Protein AF-A0ABD6R1C3-F1 (afdb_monomer_lite)

Organism: Bacillus thuringiensis (NCBI:txid1428)

Radius of gyration: 25.32 Å; chains: 1; bounding box: 66×45×70 Å

Secondary structure (DSSP, 8-state):
-----------S-TTSTT--HHHHH----SSHHHHHHHHHHHHHHHHHHHHHHHHT--HHHHTSTTHHHHHHHHHH-SSTT--HHHHHHHHHHHHHHT-PPPHHHHHHHHHHHHHHHHHHHHHHHHHHHHHH-TT-HHHHHHHHHHHHHHHHHHHHHTTTTS-TT-TTTTHHHHHHHHHHHHHHHHHHHHHGGGGT--HHHHHHHHHHHHHHHHHHHHHHHHHHHHHHHHHHHHGGG--TT-TTT-GGGTTT--S-THHHHHHHHHHHHHHHHHHHIIIIIHHHTTGGGG-TTT---TT-----------PPP-S-----SSS----STHHHHHHHSPPS---EEEEEEEEEEEEEEETTTTEEEEEEEEEEEEEEETT-S-EEEEEE---S-GGGEEEEEEE---

Foldseek 3Di:
DDDDDPDPDDDWDPPPPPPDVVVVQPPDDDFPQVVLSVLLVLLLVLLLQLLVQQLQQFLVQLVAQCSSVVSSVCSCPVDQLDRVSQLSLLSNLCSLLVHHDDPVLSVLLSVLVNLLNVLSVQLVVLRVVCVVPLPDLVSLVSNVVSLVVNLVSLVVNLCSLCDPPSVRSSLLVNQVSLLSNLLSLLSCLPCVVSSVDDPVVSVVSLVVSVVSLVVNLVSNVVSLVVSLVSLLVCLVVDDLPPCSNVVVCVPVCPDCVLFVSLLVSLLSNQVSVQSSCSSHVSSSVCSVQSNCVVNVRSGGDNDDDLDDGDHRDDDTDDDPPPDDCPVHSVVVCVQVPDDDDARKDFFKKKWKWFWDADPVPRDTDTHGQWIWTWIDHPPDPDTDIDTGDGPDDPVGMDIDMDGTDD

Structure (mmCIF, N/CA/C/O backbone):
data_AF-A0ABD6R1C3-F1
#
_entry.id   AF-A0ABD6R1C3-F1
#
loop_
_atom_site.group_PDB
_atom_site.id
_atom_site.type_symbol
_atom_site.label_atom_id
_atom_site.label_alt_id
_atom_site.label_comp_id
_atom_site.label_asym_id
_atom_site.label_entity_id
_atom_site.label_seq_id
_atom_site.pdbx_PDB_ins_code
_atom_site.Cartn_x
_atom_site.Cartn_y
_atom_site.Cartn_z
_atom_site.occupancy
_atom_site.B_iso_or_equiv
_atom_site.auth_seq_id
_atom_site.auth_comp_id
_atom_site.auth_asym_id
_atom_site.auth_atom_id
_atom_site.pdbx_PDB_model_num
ATOM 1 N N . MET A 1 1 ? 27.205 -13.538 33.157 1.00 32.72 1 MET A N 1
ATOM 2 C CA . MET A 1 1 ? 25.877 -13.672 32.521 1.00 32.72 1 MET A CA 1
ATOM 3 C C . MET A 1 1 ? 25.768 -12.561 31.492 1.00 32.72 1 MET A C 1
ATOM 5 O O . MET A 1 1 ? 25.495 -11.427 31.860 1.00 32.72 1 MET A O 1
ATOM 9 N N . ASN A 1 2 ? 26.145 -12.871 30.248 1.00 24.20 2 ASN A N 1
ATOM 10 C CA . ASN A 1 2 ? 26.187 -11.921 29.137 1.00 24.20 2 ASN A CA 1
ATOM 11 C C . ASN A 1 2 ? 24.768 -11.618 28.654 1.00 24.20 2 ASN A C 1
ATOM 13 O O . ASN A 1 2 ? 24.019 -12.538 28.335 1.00 24.20 2 ASN A O 1
ATOM 17 N N . LYS A 1 3 ? 24.429 -10.329 28.598 1.00 26.33 3 LYS A N 1
ATOM 18 C CA . LYS A 1 3 ? 23.309 -9.807 27.817 1.00 26.33 3 LYS A CA 1
ATOM 19 C C . LYS A 1 3 ? 23.780 -9.709 26.366 1.00 26.33 3 LYS A C 1
ATOM 21 O O . LYS A 1 3 ? 24.640 -8.885 26.074 1.00 26.33 3 LYS A O 1
ATOM 26 N N . ASN A 1 4 ? 23.247 -10.553 25.489 1.00 27.86 4 ASN A N 1
ATOM 27 C CA . ASN A 1 4 ? 23.369 -10.354 24.049 1.00 27.86 4 ASN A CA 1
ATOM 28 C C . ASN A 1 4 ? 22.304 -9.335 23.628 1.00 27.86 4 ASN A C 1
ATOM 30 O O . ASN A 1 4 ? 21.120 -9.660 23.581 1.00 27.86 4 ASN A O 1
ATOM 34 N N . ASN A 1 5 ? 22.741 -8.105 23.366 1.00 25.73 5 ASN A N 1
ATOM 35 C CA . ASN A 1 5 ? 21.997 -7.142 22.565 1.00 25.73 5 ASN A CA 1
ATOM 36 C C . ASN A 1 5 ? 22.198 -7.538 21.096 1.00 25.73 5 ASN A C 1
ATOM 38 O O . ASN A 1 5 ? 23.261 -7.279 20.541 1.00 25.73 5 ASN A O 1
ATOM 42 N N . ASN A 1 6 ? 21.209 -8.186 20.483 1.00 26.70 6 ASN A N 1
ATOM 43 C CA . ASN A 1 6 ? 21.152 -8.296 19.028 1.00 26.70 6 ASN A CA 1
ATOM 44 C C . ASN A 1 6 ? 20.451 -7.037 18.503 1.00 26.70 6 ASN A C 1
ATOM 46 O O . ASN A 1 6 ? 19.228 -7.012 18.375 1.00 26.70 6 ASN A O 1
ATOM 50 N N . GLU A 1 7 ? 21.221 -5.975 18.270 1.00 27.17 7 GLU A N 1
ATOM 51 C CA . GLU A 1 7 ? 20.782 -4.857 17.435 1.00 27.17 7 GLU A CA 1
ATOM 52 C C . GLU A 1 7 ? 20.814 -5.318 15.975 1.00 27.17 7 GLU A C 1
ATOM 54 O O . GLU A 1 7 ? 21.856 -5.702 15.448 1.00 27.17 7 GLU A O 1
ATOM 59 N N . ILE A 1 8 ? 19.649 -5.318 15.330 1.00 28.09 8 ILE A N 1
ATOM 60 C CA . ILE A 1 8 ? 19.493 -5.588 13.900 1.00 28.09 8 ILE A CA 1
ATOM 61 C C . ILE A 1 8 ? 19.836 -4.290 13.157 1.00 28.09 8 ILE A C 1
ATOM 63 O O . ILE A 1 8 ? 18.958 -3.585 12.669 1.00 28.09 8 ILE A O 1
ATOM 67 N N . THR A 1 9 ? 21.110 -3.909 13.155 1.00 32.69 9 THR A N 1
ATOM 68 C CA . THR A 1 9 ? 21.607 -2.746 12.409 1.00 32.69 9 THR A CA 1
ATOM 69 C C . THR A 1 9 ? 23.002 -3.031 11.876 1.00 32.69 9 THR A C 1
ATOM 71 O O . THR A 1 9 ? 23.977 -2.434 12.321 1.00 32.69 9 THR A O 1
ATOM 74 N N . GLU A 1 10 ? 23.110 -3.924 10.900 1.00 32.22 10 GLU A N 1
ATOM 75 C CA . GLU A 1 10 ? 24.235 -3.875 9.969 1.00 32.22 10 GLU A CA 1
ATOM 76 C C . GLU A 1 10 ? 23.673 -3.791 8.553 1.00 32.22 10 GLU A C 1
ATOM 78 O O . GLU A 1 10 ? 22.952 -4.668 8.083 1.00 32.22 10 GLU A O 1
ATOM 83 N N . VAL A 1 11 ? 23.936 -2.653 7.911 1.00 29.55 11 VAL A N 1
ATOM 84 C CA . VAL A 1 11 ? 23.626 -2.421 6.502 1.00 29.55 11 VAL A CA 1
ATOM 85 C C . VAL A 1 11 ? 24.510 -3.375 5.689 1.00 29.55 11 VAL A C 1
ATOM 87 O O . VAL A 1 11 ? 25.733 -3.348 5.867 1.00 29.55 11 VAL A O 1
ATOM 90 N N . PRO A 1 12 ? 23.945 -4.223 4.812 1.00 32.19 12 PRO A N 1
ATOM 91 C CA . PRO A 1 12 ? 24.743 -5.115 3.987 1.00 32.19 12 PRO A CA 1
ATOM 92 C C . PRO A 1 12 ? 25.555 -4.264 2.999 1.00 32.19 12 PRO A C 1
ATOM 94 O O . PRO A 1 12 ? 24.988 -3.660 2.093 1.00 32.19 12 PRO A O 1
ATOM 97 N N . CYS A 1 13 ? 26.880 -4.231 3.198 1.00 36.31 13 CYS A N 1
ATOM 98 C CA . CYS A 1 13 ? 27.917 -3.454 2.488 1.00 36.31 13 CYS A CA 1
ATOM 99 C C . CYS A 1 13 ? 28.360 -2.146 3.183 1.00 36.31 13 CYS A C 1
ATOM 101 O O . CYS A 1 13 ? 27.904 -1.055 2.857 1.00 36.31 13 CYS A O 1
ATOM 103 N N . SER A 1 14 ? 29.365 -2.238 4.061 1.00 35.78 14 SER A N 1
ATOM 104 C CA . SER A 1 14 ? 30.064 -1.080 4.653 1.00 35.78 14 SER A CA 1
ATOM 105 C C . SER A 1 14 ? 30.971 -0.317 3.669 1.00 35.78 14 SER A C 1
ATOM 107 O O . SER A 1 14 ? 31.404 0.794 3.967 1.00 35.78 14 SER A O 1
ATOM 109 N N . GLU A 1 15 ? 31.255 -0.891 2.494 1.00 38.91 15 GLU A N 1
ATOM 110 C CA . GLU A 1 15 ? 32.056 -0.272 1.421 1.00 38.91 15 GLU A CA 1
ATOM 111 C C . GLU A 1 15 ? 31.200 0.486 0.390 1.00 38.91 15 GLU A C 1
ATOM 113 O O . GLU A 1 15 ? 31.719 1.250 -0.425 1.00 38.91 15 GLU A O 1
ATOM 118 N N . CYS A 1 16 ? 29.881 0.309 0.445 1.00 42.47 16 CYS A N 1
ATOM 119 C CA . CYS A 1 16 ? 28.905 1.007 -0.373 1.00 42.47 16 CYS A CA 1
ATOM 120 C C . CYS A 1 16 ? 28.438 2.228 0.426 1.00 42.47 16 CYS A C 1
ATOM 122 O O . CYS A 1 16 ? 27.385 2.177 1.053 1.00 42.47 16 CYS A O 1
ATOM 124 N N . GLY A 1 17 ? 29.256 3.287 0.494 1.00 36.41 17 GLY A N 1
ATOM 125 C CA . GLY A 1 17 ? 28.867 4.517 1.198 1.00 36.41 17 GLY A CA 1
ATOM 126 C C . GLY A 1 17 ? 27.452 4.931 0.793 1.00 36.41 17 GLY A C 1
ATOM 127 O O . GLY A 1 17 ? 27.202 4.946 -0.405 1.00 36.41 17 GLY A O 1
ATOM 128 N N . ASP A 1 18 ? 26.572 5.160 1.780 1.00 37.84 18 ASP A N 1
ATOM 129 C CA . ASP A 1 18 ? 25.128 5.442 1.680 1.00 37.84 18 ASP A CA 1
ATOM 130 C C . ASP A 1 18 ? 24.612 5.597 0.241 1.00 37.84 18 ASP A C 1
ATOM 132 O O . ASP A 1 18 ? 24.351 6.709 -0.217 1.00 37.84 18 ASP A O 1
ATOM 136 N N . ILE A 1 19 ? 24.481 4.488 -0.501 1.00 37.03 19 ILE A N 1
ATOM 137 C CA . ILE A 1 19 ? 23.780 4.535 -1.781 1.00 37.03 19 ILE A CA 1
ATOM 138 C C . ILE A 1 19 ? 22.310 4.607 -1.412 1.00 37.03 19 ILE A C 1
ATOM 140 O O . ILE A 1 19 ? 21.652 3.594 -1.166 1.00 37.03 19 ILE A O 1
ATOM 144 N N . ASP A 1 20 ? 21.812 5.830 -1.312 1.00 45.34 20 ASP A N 1
ATOM 145 C CA . ASP A 1 20 ? 20.400 6.075 -1.159 1.00 45.34 20 ASP A CA 1
ATOM 146 C C . ASP A 1 20 ? 19.693 5.457 -2.368 1.00 45.34 20 ASP A C 1
ATOM 148 O O . ASP A 1 20 ? 20.083 5.685 -3.514 1.00 45.34 20 ASP A O 1
ATOM 152 N N . TYR A 1 21 ? 18.638 4.670 -2.154 1.00 45.31 21 TYR A N 1
ATOM 153 C CA . TYR A 1 21 ? 17.844 4.147 -3.269 1.00 45.31 21 TYR A CA 1
ATOM 154 C C . TYR A 1 21 ? 17.362 5.292 -4.184 1.00 45.31 21 TYR A C 1
ATOM 156 O O . TYR A 1 21 ? 17.195 5.095 -5.387 1.00 45.31 21 TYR A O 1
ATOM 164 N N . ARG A 1 22 ? 17.224 6.511 -3.638 1.00 44.38 22 ARG A N 1
ATOM 165 C CA . ARG A 1 22 ? 16.941 7.748 -4.375 1.00 44.38 22 ARG A CA 1
ATOM 166 C C . ARG A 1 22 ? 18.030 8.113 -5.392 1.00 44.38 22 ARG A C 1
ATOM 168 O O . ARG A 1 22 ? 17.683 8.625 -6.452 1.00 44.38 22 ARG A O 1
ATOM 175 N N . ASP A 1 23 ? 19.300 7.806 -5.126 1.00 40.00 23 ASP A N 1
ATOM 176 C CA . ASP A 1 23 ? 20.431 8.092 -6.023 1.00 40.00 23 ASP A CA 1
ATOM 177 C C . ASP A 1 23 ? 20.472 7.137 -7.224 1.00 40.00 23 ASP A C 1
ATOM 179 O O . ASP A 1 23 ? 20.815 7.539 -8.336 1.00 40.00 23 ASP A O 1
ATOM 183 N N . ILE A 1 24 ? 20.052 5.882 -7.032 1.00 42.31 24 ILE A N 1
ATOM 184 C CA . ILE A 1 24 ? 19.886 4.907 -8.124 1.00 42.31 24 ILE A CA 1
ATOM 185 C C . ILE A 1 24 ? 18.645 5.242 -8.968 1.00 42.31 24 ILE A C 1
ATOM 187 O O . ILE A 1 24 ? 18.664 5.080 -10.188 1.00 42.31 24 ILE A O 1
ATOM 191 N N . MET A 1 25 ? 17.574 5.733 -8.335 1.00 42.50 25 MET A N 1
ATOM 192 C CA . MET A 1 25 ? 16.314 6.073 -9.008 1.00 42.50 25 MET A CA 1
ATOM 193 C C . MET A 1 25 ? 16.379 7.408 -9.781 1.00 42.50 25 MET A C 1
ATOM 195 O O . MET A 1 25 ? 15.661 7.567 -10.768 1.00 42.50 25 MET A O 1
ATOM 199 N N . ASN A 1 26 ? 17.268 8.339 -9.398 1.00 51.59 26 ASN A N 1
ATOM 200 C CA . ASN A 1 26 ? 17.421 9.667 -10.014 1.00 51.59 26 ASN A CA 1
ATOM 201 C C . ASN A 1 26 ? 18.780 9.873 -10.710 1.00 51.59 26 ASN A C 1
ATOM 203 O O . ASN A 1 26 ? 19.509 10.823 -10.428 1.00 51.59 26 ASN A O 1
ATOM 207 N N . MET A 1 27 ? 19.107 9.066 -11.723 1.00 44.78 27 MET A N 1
ATOM 208 C CA . MET A 1 27 ? 20.286 9.337 -12.573 1.00 44.78 27 MET A CA 1
ATOM 209 C C . MET A 1 27 ? 20.092 10.489 -13.589 1.00 44.78 27 MET A C 1
ATOM 211 O O . MET A 1 27 ? 20.890 10.661 -14.512 1.00 44.78 27 MET A O 1
ATOM 215 N N . SER A 1 28 ? 19.035 11.292 -13.453 1.00 48.53 28 SER A N 1
ATOM 216 C CA . SER A 1 28 ? 18.762 12.464 -14.285 1.00 48.53 28 SER A CA 1
ATOM 217 C C . SER A 1 28 ? 18.642 13.703 -13.403 1.00 48.53 28 SER A C 1
ATOM 219 O O . SER A 1 28 ? 17.779 13.768 -12.538 1.00 48.53 28 SER A O 1
ATOM 221 N N . THR A 1 29 ? 19.516 14.690 -13.605 1.00 45.47 29 THR A N 1
ATOM 222 C CA . THR A 1 29 ? 19.662 15.803 -12.656 1.00 45.47 29 THR A CA 1
ATOM 223 C C . THR A 1 29 ? 18.971 17.108 -13.058 1.00 45.47 29 THR A C 1
ATOM 225 O O . THR A 1 29 ? 19.042 18.050 -12.275 1.00 45.47 29 THR A O 1
ATOM 228 N N . GLN A 1 30 ? 18.291 17.216 -14.215 1.00 48.38 30 GLN A N 1
ATOM 229 C CA . GLN A 1 30 ? 17.587 18.452 -14.630 1.00 48.38 30 GLN A CA 1
ATOM 230 C C . GLN A 1 30 ? 16.403 18.195 -15.593 1.00 48.38 30 GLN A C 1
ATOM 232 O O . GLN A 1 30 ? 16.558 17.445 -16.555 1.00 48.38 30 GLN A O 1
ATOM 237 N N . GLY A 1 31 ? 15.256 18.868 -15.383 1.00 55.56 31 GLY A N 1
ATOM 238 C CA . GLY A 1 31 ? 14.136 18.949 -16.345 1.00 55.56 31 GLY A CA 1
ATOM 239 C C . GLY A 1 31 ? 12.736 18.632 -15.785 1.00 55.56 31 GLY A C 1
ATOM 240 O O . GLY A 1 31 ? 12.582 18.264 -14.625 1.00 55.56 31 GLY A O 1
ATOM 241 N N . GLU A 1 32 ? 11.708 18.755 -16.633 1.00 57.31 32 GLU A N 1
ATOM 242 C CA . GLU A 1 32 ? 10.290 18.461 -16.324 1.00 57.31 32 GLU A CA 1
ATOM 243 C C . GLU A 1 32 ? 10.057 16.993 -15.914 1.00 57.31 32 GLU A C 1
ATOM 245 O O . GLU A 1 32 ? 9.249 16.706 -15.034 1.00 57.31 32 GLU A O 1
ATOM 250 N N . TYR A 1 33 ? 10.834 16.060 -16.466 1.00 61.12 33 TYR A N 1
ATOM 251 C CA . TYR A 1 33 ? 10.800 14.648 -16.077 1.00 61.12 33 TYR A CA 1
ATOM 252 C C . TYR A 1 33 ? 11.277 14.392 -14.652 1.00 61.12 33 TYR A C 1
ATOM 254 O O . TYR A 1 33 ? 10.692 13.569 -13.957 1.00 61.12 33 TYR A O 1
ATOM 262 N N . VAL A 1 34 ? 12.293 15.124 -14.186 1.00 62.97 34 VAL A N 1
ATOM 263 C CA . VAL A 1 34 ? 12.751 15.028 -12.792 1.00 62.97 34 VAL A CA 1
ATOM 264 C C . VAL A 1 34 ? 11.640 15.495 -11.853 1.00 62.97 34 VAL A C 1
ATOM 266 O O . VAL A 1 34 ? 11.427 14.887 -10.810 1.00 62.97 34 VAL A O 1
ATOM 269 N N . ALA A 1 35 ? 10.869 16.517 -12.247 1.00 60.25 35 ALA A N 1
ATOM 270 C CA . ALA A 1 35 ? 9.697 16.945 -11.488 1.00 60.25 35 ALA A CA 1
ATOM 271 C C . ALA A 1 35 ? 8.601 15.859 -11.466 1.00 60.25 35 ALA A C 1
ATOM 273 O O . ALA A 1 35 ? 8.073 15.556 -10.401 1.00 60.25 35 ALA A O 1
ATOM 274 N N . GLN A 1 36 ? 8.306 15.205 -12.593 1.00 69.25 36 GLN A N 1
ATOM 275 C CA . GLN A 1 36 ? 7.358 14.079 -12.631 1.00 69.25 36 GLN A CA 1
ATOM 276 C C . GLN A 1 36 ? 7.827 12.886 -11.781 1.00 69.25 36 GLN A C 1
ATOM 278 O O . GLN A 1 36 ? 7.073 12.385 -10.948 1.00 69.25 36 GLN A O 1
ATOM 283 N N . GLN A 1 37 ? 9.089 12.469 -11.922 1.00 74.25 37 GLN A N 1
ATOM 284 C CA . GLN A 1 37 ? 9.677 11.419 -11.089 1.00 74.25 37 GLN A CA 1
ATOM 285 C C . GLN A 1 37 ? 9.672 11.800 -9.608 1.00 74.25 37 GLN A C 1
ATOM 287 O O . GLN A 1 37 ? 9.451 10.935 -8.766 1.00 74.25 37 GLN A O 1
ATOM 292 N N . SER A 1 38 ? 9.853 13.082 -9.276 1.00 80.69 38 SER A N 1
ATOM 293 C CA . SER A 1 38 ? 9.780 13.536 -7.887 1.00 80.69 38 SER A CA 1
ATOM 294 C C . SER A 1 38 ? 8.391 13.326 -7.281 1.00 80.69 38 SER A C 1
ATOM 296 O O . SER A 1 38 ? 8.314 12.883 -6.143 1.00 80.69 38 SER A O 1
ATOM 298 N N . VAL A 1 39 ? 7.307 13.532 -8.043 1.00 87.25 39 VAL A N 1
ATOM 299 C CA . VAL A 1 39 ? 5.931 13.281 -7.574 1.00 87.25 39 VAL A CA 1
ATOM 300 C C . VAL A 1 39 ? 5.701 11.792 -7.312 1.00 87.25 39 VAL A C 1
ATOM 302 O O . VAL A 1 39 ? 5.203 11.432 -6.246 1.00 87.25 39 VAL A O 1
ATOM 305 N N . VAL A 1 40 ? 6.115 10.923 -8.244 1.00 88.81 40 VAL A N 1
ATOM 306 C CA . VAL A 1 40 ? 6.025 9.461 -8.070 1.00 88.81 40 VAL A CA 1
ATOM 307 C C . VAL A 1 40 ? 6.837 9.016 -6.853 1.00 88.81 40 VAL A C 1
ATOM 309 O O . VAL A 1 40 ? 6.334 8.284 -6.005 1.00 88.81 40 VAL A O 1
ATOM 312 N N . LEU A 1 41 ? 8.063 9.521 -6.704 1.00 85.69 41 LEU A N 1
ATOM 313 C CA . LEU A 1 41 ? 8.928 9.209 -5.569 1.00 85.69 41 LEU A CA 1
ATOM 314 C C . LEU A 1 41 ? 8.348 9.710 -4.239 1.00 85.69 41 LEU A C 1
ATOM 316 O O . LEU A 1 41 ? 8.465 9.019 -3.228 1.00 85.69 41 LEU A O 1
ATOM 320 N N . THR A 1 42 ? 7.717 10.887 -4.216 1.00 88.12 42 THR A N 1
ATOM 321 C CA . THR A 1 42 ? 7.026 11.400 -3.027 1.00 88.12 42 THR A CA 1
ATOM 322 C C . THR A 1 42 ? 5.892 10.468 -2.613 1.00 88.12 42 THR A C 1
ATOM 324 O O . THR A 1 42 ? 5.862 10.070 -1.450 1.00 88.12 42 THR A O 1
ATOM 327 N N . ALA A 1 43 ? 5.028 10.071 -3.553 1.00 92.62 43 ALA A N 1
ATOM 328 C CA . ALA A 1 43 ? 3.942 9.122 -3.311 1.00 92.62 43 ALA A CA 1
ATOM 329 C C . ALA A 1 43 ? 4.470 7.773 -2.792 1.00 92.62 43 ALA A C 1
ATOM 331 O O . ALA A 1 43 ? 4.057 7.310 -1.730 1.00 92.62 43 ALA A O 1
ATOM 332 N N . MET A 1 44 ? 5.465 7.197 -3.474 1.00 91.56 44 MET A N 1
ATOM 333 C CA . MET A 1 44 ? 6.098 5.942 -3.062 1.00 91.56 44 MET A CA 1
ATOM 334 C C . MET A 1 44 ? 6.714 6.027 -1.668 1.00 91.56 44 MET A C 1
ATOM 336 O O . MET A 1 44 ? 6.540 5.113 -0.868 1.00 91.56 44 MET A O 1
ATOM 340 N N . ASN A 1 45 ? 7.434 7.108 -1.358 1.00 88.69 45 ASN A N 1
ATOM 341 C CA . ASN A 1 45 ? 8.038 7.279 -0.043 1.00 88.69 45 ASN A CA 1
ATOM 342 C C . ASN A 1 45 ? 6.962 7.408 1.040 1.00 88.69 45 ASN A C 1
ATOM 344 O O . ASN A 1 45 ? 7.123 6.818 2.102 1.00 88.69 45 ASN A O 1
ATOM 348 N N . THR A 1 46 ? 5.865 8.126 0.784 1.00 91.62 46 THR A N 1
ATOM 349 C CA . THR A 1 46 ? 4.744 8.212 1.730 1.00 91.62 46 THR A CA 1
ATOM 350 C C . THR A 1 46 ? 4.145 6.827 1.998 1.00 91.62 46 THR A C 1
ATOM 352 O O . THR A 1 46 ? 4.111 6.420 3.160 1.00 91.62 46 THR A O 1
ATOM 355 N N . SER A 1 47 ? 3.788 6.053 0.965 1.00 93.00 47 SER A N 1
ATOM 356 C CA . SER A 1 47 ? 3.259 4.690 1.150 1.00 93.00 47 SER A CA 1
ATOM 357 C C . SER A 1 47 ? 4.271 3.750 1.810 1.00 93.00 47 SER A C 1
ATOM 359 O O . SER A 1 47 ? 3.912 2.969 2.688 1.00 93.00 47 SER A O 1
ATOM 361 N N . PHE A 1 48 ? 5.561 3.860 1.481 1.00 90.19 48 PHE A N 1
ATOM 362 C CA . PHE A 1 48 ? 6.605 3.074 2.139 1.00 90.19 48 PHE A CA 1
ATOM 363 C C . PHE A 1 48 ? 6.710 3.387 3.637 1.00 90.19 48 PHE A C 1
ATOM 365 O O . PHE A 1 48 ? 6.881 2.466 4.434 1.00 90.19 48 PHE A O 1
ATOM 372 N N . GLN A 1 49 ? 6.586 4.658 4.048 1.00 91.75 49 GLN A N 1
ATOM 373 C CA . GLN A 1 49 ? 6.556 5.007 5.473 1.00 91.75 49 GLN A CA 1
ATOM 374 C C . GLN A 1 49 ? 5.318 4.431 6.162 1.00 91.75 49 GLN A C 1
ATOM 376 O O . GLN A 1 49 ? 5.460 3.846 7.232 1.00 91.75 49 GLN A O 1
ATOM 381 N N . VAL A 1 50 ? 4.138 4.521 5.536 1.00 95.75 50 VAL A N 1
ATOM 382 C CA . VAL A 1 50 ? 2.907 3.901 6.055 1.00 95.75 50 VAL A CA 1
ATOM 383 C C . VAL A 1 50 ? 3.120 2.404 6.270 1.00 95.75 50 VAL A C 1
ATOM 385 O O . VAL A 1 50 ? 2.961 1.916 7.389 1.00 95.75 50 VAL A O 1
ATOM 388 N N . ILE A 1 51 ? 3.557 1.684 5.234 1.00 93.12 51 ILE A N 1
ATOM 389 C CA . ILE A 1 51 ? 3.820 0.243 5.289 1.00 93.12 51 ILE A CA 1
ATOM 390 C C . ILE A 1 51 ? 4.833 -0.064 6.391 1.00 93.12 51 ILE A C 1
ATOM 392 O O . ILE A 1 51 ? 4.549 -0.865 7.278 1.00 93.12 51 ILE A O 1
ATOM 396 N N . ARG A 1 52 ? 5.987 0.611 6.408 1.00 92.31 52 ARG A N 1
ATOM 397 C CA . ARG A 1 52 ? 7.025 0.401 7.426 1.00 92.31 52 ARG A CA 1
ATOM 398 C C . ARG A 1 52 ? 6.486 0.592 8.845 1.00 92.31 52 ARG A C 1
ATOM 400 O O . ARG A 1 52 ? 6.792 -0.219 9.716 1.00 92.31 52 ARG A O 1
ATOM 407 N N . THR A 1 53 ? 5.694 1.633 9.087 1.00 94.38 53 THR A N 1
ATOM 408 C CA . THR A 1 53 ? 5.081 1.882 10.396 1.00 94.38 53 THR A CA 1
ATOM 409 C C . THR A 1 53 ? 4.115 0.768 10.794 1.00 94.38 53 THR A C 1
ATOM 411 O O . THR A 1 53 ? 4.119 0.358 11.954 1.00 94.38 53 THR A O 1
ATOM 414 N N . LEU A 1 54 ? 3.336 0.234 9.849 1.00 94.38 54 LEU A N 1
ATOM 415 C CA . LEU A 1 54 ? 2.436 -0.895 10.098 1.00 94.38 54 LEU A CA 1
ATOM 416 C C . LEU A 1 54 ? 3.198 -2.195 10.387 1.00 94.38 54 LEU A C 1
ATOM 418 O O . LEU A 1 54 ? 2.837 -2.904 11.321 1.00 94.38 54 LEU A O 1
ATOM 422 N N . TYR A 1 55 ? 4.288 -2.470 9.665 1.00 90.38 55 TYR A N 1
ATOM 423 C CA . TYR A 1 55 ? 5.182 -3.605 9.942 1.00 90.38 55 TYR A CA 1
ATOM 424 C C . TYR A 1 55 ? 5.801 -3.538 11.342 1.00 90.38 55 TYR A C 1
ATOM 426 O O . TYR A 1 55 ? 6.002 -4.557 11.991 1.00 90.38 55 TYR A O 1
ATOM 434 N N . GLN A 1 56 ? 6.110 -2.331 11.815 1.00 91.44 56 GLN A N 1
ATOM 435 C CA . GLN A 1 56 ? 6.709 -2.100 13.131 1.00 91.44 56 GLN A CA 1
ATOM 436 C C . GLN A 1 56 ? 5.666 -1.931 14.247 1.00 91.44 56 GLN A C 1
ATOM 438 O O . GLN A 1 56 ? 6.027 -1.623 15.389 1.00 91.44 56 GLN A O 1
ATOM 443 N N . ALA A 1 57 ? 4.374 -2.098 13.942 1.00 92.94 57 ALA A N 1
ATOM 444 C CA . ALA A 1 57 ? 3.310 -1.936 14.917 1.00 92.94 57 ALA A CA 1
ATOM 445 C C . ALA A 1 57 ? 3.414 -3.016 16.001 1.00 92.94 57 ALA A C 1
ATOM 447 O O . ALA A 1 57 ? 3.235 -4.203 15.753 1.00 92.94 57 ALA A O 1
ATOM 448 N N . ASN A 1 58 ? 3.668 -2.574 17.230 1.00 92.94 58 ASN A N 1
ATOM 449 C CA . ASN A 1 58 ? 3.834 -3.434 18.398 1.00 92.94 58 ASN A CA 1
ATOM 450 C C . ASN A 1 58 ? 2.709 -3.200 19.413 1.00 92.94 58 ASN A C 1
ATOM 452 O O . ASN A 1 58 ? 1.740 -2.479 19.147 1.00 92.94 58 ASN A O 1
ATOM 456 N N . LYS A 1 59 ? 2.861 -3.730 20.629 1.00 94.94 59 LYS A N 1
ATOM 457 C CA . LYS A 1 59 ? 1.867 -3.582 21.700 1.00 94.94 59 LYS A CA 1
ATOM 458 C C . LYS A 1 59 ? 1.486 -2.140 22.008 1.00 94.94 59 LYS A C 1
ATOM 460 O O . LYS A 1 59 ? 0.318 -1.891 22.315 1.00 94.94 59 LYS A O 1
ATOM 465 N N . GLY A 1 60 ? 2.425 -1.201 21.902 1.00 94.12 60 GLY A N 1
ATOM 466 C CA . GLY A 1 60 ? 2.184 0.225 22.120 1.00 94.12 60 GLY A CA 1
ATOM 467 C C . GLY A 1 60 ? 1.176 0.828 21.139 1.00 94.12 60 GLY A C 1
ATOM 468 O O . GLY A 1 60 ? 0.388 1.683 21.544 1.00 94.12 60 GLY A O 1
ATOM 469 N N . THR A 1 61 ? 1.168 0.342 19.897 1.00 95.38 61 THR A N 1
ATOM 470 C CA . THR A 1 61 ? 0.240 0.747 18.831 1.00 95.38 61 THR A CA 1
ATOM 471 C C . THR A 1 61 ? -1.019 -0.117 18.849 1.00 95.38 61 THR A C 1
ATOM 473 O O . THR A 1 61 ? -2.136 0.388 18.893 1.00 95.38 61 THR A O 1
ATOM 476 N N . LEU A 1 62 ? -0.858 -1.440 18.865 1.00 95.75 62 LEU A N 1
ATOM 477 C CA . LEU A 1 62 ? -1.934 -2.397 18.610 1.00 95.75 62 LEU A CA 1
ATOM 478 C C . LEU A 1 62 ? -2.895 -2.589 19.784 1.00 95.75 62 LEU A C 1
ATOM 480 O O . LEU A 1 62 ? -3.994 -3.111 19.568 1.00 95.75 62 LEU A O 1
ATOM 484 N N . SER A 1 63 ? -2.500 -2.220 21.005 1.00 94.50 63 SER A N 1
ATOM 485 C CA . SER A 1 63 ? -3.336 -2.346 22.212 1.00 94.50 63 SER A CA 1
ATOM 486 C C . SER A 1 63 ? -4.092 -1.068 22.570 1.00 94.50 63 SER A C 1
ATOM 488 O O . SER A 1 63 ? -4.797 -1.056 23.575 1.00 94.50 63 SER A O 1
ATOM 490 N N . LYS A 1 64 ? -3.957 -0.009 21.767 1.00 95.25 64 LYS A N 1
ATOM 491 C CA . LYS A 1 64 ? -4.666 1.257 21.947 1.00 95.25 64 LYS A CA 1
ATOM 492 C C . LYS A 1 64 ? -5.675 1.443 20.823 1.00 95.25 64 LYS A C 1
ATOM 494 O O . LYS A 1 64 ? -5.321 1.276 19.657 1.00 95.25 64 LYS A O 1
ATOM 499 N N . ALA A 1 65 ? -6.899 1.814 21.180 1.00 96.12 65 ALA A N 1
ATOM 500 C CA . ALA A 1 65 ? -7.863 2.315 20.211 1.00 96.12 65 ALA A CA 1
ATOM 501 C C . ALA A 1 65 ? -7.274 3.528 19.481 1.00 96.12 65 ALA A C 1
ATOM 503 O O . ALA A 1 65 ? -6.581 4.339 20.094 1.00 96.12 65 ALA A O 1
ATOM 504 N N . GLY A 1 66 ? -7.479 3.610 18.170 1.00 97.19 66 GLY A N 1
ATOM 505 C CA . GLY A 1 66 ? -6.935 4.659 17.316 1.00 97.19 66 GLY A CA 1
ATOM 506 C C . GLY A 1 66 ? -5.434 4.542 17.057 1.00 97.19 66 GLY A C 1
ATOM 507 O O . GLY A 1 66 ? -4.915 5.283 16.226 1.00 97.19 66 GLY A O 1
ATOM 508 N N . GLY A 1 67 ? -4.714 3.617 17.706 1.00 97.44 67 GLY A N 1
ATOM 509 C CA . GLY A 1 67 ? -3.250 3.568 17.678 1.00 97.44 67 GLY A CA 1
ATOM 510 C C . GLY A 1 67 ? -2.670 3.397 16.274 1.00 97.44 67 GLY A C 1
ATOM 511 O O . GLY A 1 67 ? -1.743 4.116 15.902 1.00 97.44 67 GLY A O 1
ATOM 512 N N . VAL A 1 68 ? -3.248 2.493 15.476 1.00 97.62 68 VAL A N 1
ATOM 513 C CA . VAL A 1 68 ? -2.820 2.241 14.089 1.00 97.62 68 VAL A CA 1
ATOM 514 C C . VAL A 1 68 ? -3.036 3.487 13.232 1.00 97.62 68 VAL A C 1
ATOM 516 O O . VAL A 1 68 ? -2.084 3.990 12.642 1.00 97.62 68 VAL A O 1
ATOM 519 N N . ILE A 1 69 ? -4.248 4.047 13.248 1.00 98.19 69 ILE A N 1
ATOM 520 C CA . ILE A 1 69 ? -4.598 5.259 12.493 1.00 98.19 69 ILE A CA 1
ATOM 521 C C . ILE A 1 69 ? -3.672 6.414 12.894 1.00 98.19 69 ILE A C 1
ATOM 523 O O . ILE A 1 69 ? -3.053 7.034 12.034 1.00 98.19 69 ILE A O 1
ATOM 527 N N . LYS A 1 70 ? -3.503 6.657 14.199 1.00 97.50 70 LYS A N 1
ATOM 528 C CA . LYS A 1 70 ? -2.664 7.731 14.752 1.00 97.50 70 LYS A CA 1
ATOM 529 C C . LYS A 1 70 ? -1.202 7.593 14.330 1.00 97.50 70 LYS A C 1
ATOM 531 O O . LYS A 1 70 ? -0.559 8.604 14.067 1.00 97.50 70 LYS A O 1
ATOM 536 N N . SER A 1 71 ? -0.683 6.365 14.238 1.00 97.12 71 SER A N 1
ATOM 537 C CA . SER A 1 71 ? 0.711 6.125 13.842 1.00 97.12 71 SER A CA 1
ATOM 538 C C . SER A 1 71 ? 1.013 6.464 12.383 1.00 97.12 71 SER A C 1
ATOM 540 O O . SER A 1 71 ? 2.146 6.833 12.086 1.00 97.12 71 SER A O 1
ATOM 542 N N . ILE A 1 72 ? 0.019 6.382 11.491 1.00 97.19 72 ILE A N 1
ATOM 543 C CA . ILE A 1 72 ? 0.208 6.638 10.055 1.00 97.19 72 ILE A CA 1
ATOM 544 C C . ILE A 1 72 ? -0.358 7.988 9.597 1.00 97.19 72 ILE A C 1
ATOM 546 O O . ILE A 1 72 ? -0.030 8.460 8.509 1.00 97.19 72 ILE A O 1
ATOM 550 N N . PHE A 1 73 ? -1.178 8.634 10.433 1.00 96.00 73 PHE A N 1
ATOM 551 C CA . PHE A 1 73 ? -1.936 9.837 10.087 1.00 96.00 73 PHE A CA 1
ATOM 552 C C . PHE A 1 73 ? -1.063 10.969 9.532 1.00 96.00 73 PHE A C 1
ATOM 554 O O . PHE A 1 73 ? -1.395 11.570 8.515 1.00 96.00 73 PHE A O 1
ATOM 561 N N . THR A 1 74 ? 0.080 11.241 10.163 1.00 94.00 74 THR A N 1
ATOM 562 C CA . THR A 1 74 ? 0.960 12.360 9.787 1.00 94.00 74 THR A CA 1
ATOM 563 C C . THR A 1 74 ? 1.707 12.137 8.475 1.00 94.00 74 THR A C 1
ATOM 565 O O . THR A 1 74 ? 2.186 13.104 7.887 1.00 94.00 74 THR A O 1
ATOM 568 N N . TYR A 1 75 ? 1.798 10.897 7.985 1.00 94.81 75 TYR A N 1
ATOM 569 C CA . TYR A 1 75 ? 2.326 10.629 6.648 1.00 94.81 75 TYR A CA 1
ATOM 570 C C . TYR A 1 75 ? 1.298 10.986 5.573 1.00 94.81 75 TYR A C 1
ATOM 572 O O . TYR A 1 75 ? 1.671 11.589 4.571 1.00 94.81 75 TYR A O 1
ATOM 580 N N . LEU A 1 76 ? 0.021 10.670 5.817 1.00 96.00 76 LEU A N 1
ATOM 581 C CA . LEU A 1 76 ? -1.094 10.909 4.893 1.00 96.00 76 LEU A CA 1
ATOM 582 C C . LEU A 1 76 ? -1.586 12.368 4.920 1.00 96.00 76 LEU A C 1
ATOM 584 O O . LEU A 1 76 ? -2.007 12.900 3.896 1.00 96.00 76 LEU A O 1
ATOM 588 N N . TRP A 1 77 ? -1.480 13.037 6.070 1.00 96.31 77 TRP A N 1
ATOM 589 C CA . TRP A 1 77 ? -1.783 14.459 6.257 1.00 96.31 77 TRP A CA 1
ATOM 590 C C . TRP A 1 77 ? -0.629 15.163 6.977 1.00 96.31 77 TRP A C 1
ATOM 592 O O . TRP A 1 77 ? -0.675 15.434 8.178 1.00 96.31 77 TRP A O 1
ATOM 602 N N . ARG A 1 78 ? 0.437 15.481 6.229 1.00 86.75 78 ARG A N 1
ATOM 603 C CA . ARG A 1 78 ? 1.642 16.148 6.770 1.00 86.75 78 ARG A CA 1
ATOM 604 C C . ARG A 1 78 ? 1.372 17.539 7.332 1.00 86.75 78 ARG A C 1
ATOM 606 O O . ARG A 1 78 ? 2.055 17.991 8.247 1.00 86.75 78 ARG A O 1
ATOM 613 N N . GLN A 1 79 ? 0.408 18.236 6.743 1.00 81.69 79 GLN A N 1
ATOM 614 C CA . GLN A 1 79 ? -0.031 19.555 7.169 1.00 81.69 79 GLN A CA 1
ATOM 615 C C . GLN A 1 79 ? -1.548 19.529 7.304 1.00 81.69 79 GLN A C 1
ATOM 617 O O . GLN A 1 79 ? -2.239 19.068 6.395 1.00 81.69 79 GLN A O 1
ATOM 622 N N . LYS A 1 80 ? -2.063 20.052 8.419 1.00 77.06 80 LYS A N 1
ATOM 623 C CA . LYS A 1 80 ? -3.505 20.099 8.680 1.00 77.06 80 LYS A CA 1
ATOM 624 C C . LYS A 1 80 ? -4.230 20.821 7.543 1.00 77.06 80 LYS A C 1
ATOM 626 O O . LYS A 1 80 ? -3.811 21.909 7.142 1.00 77.06 80 LYS A O 1
ATOM 631 N N . ASN A 1 81 ? -5.331 20.246 7.066 1.00 77.38 81 ASN A N 1
ATOM 632 C CA . ASN A 1 81 ? -6.127 20.720 5.930 1.00 77.38 81 ASN A CA 1
ATOM 633 C C . ASN A 1 81 ? -5.411 20.691 4.564 1.00 77.38 81 ASN A C 1
ATOM 635 O O . ASN A 1 81 ? -5.979 21.173 3.577 1.00 77.38 81 ASN A O 1
ATOM 639 N N . SER A 1 82 ? -4.205 20.123 4.465 1.00 87.94 82 SER A N 1
ATOM 640 C CA . SER A 1 82 ? -3.524 19.893 3.187 1.00 87.94 82 SER A CA 1
ATOM 641 C C . SER A 1 82 ? -3.808 18.484 2.686 1.00 87.94 82 SER A C 1
ATOM 643 O O . SER A 1 82 ? -3.547 17.508 3.380 1.00 87.94 82 SER A O 1
ATOM 645 N N . GLN A 1 83 ? -4.312 18.380 1.457 1.00 95.38 83 GLN A N 1
ATOM 646 C CA . GLN A 1 83 ? -4.544 17.096 0.780 1.00 95.38 83 GLN A CA 1
ATOM 647 C C . GLN A 1 83 ? -3.460 16.813 -0.270 1.00 95.38 83 GLN A C 1
ATOM 649 O O . GLN A 1 83 ? -3.695 16.091 -1.234 1.00 95.38 83 GLN A O 1
ATOM 654 N N . GLU A 1 84 ? -2.288 17.433 -0.120 1.00 94.88 84 GLU A N 1
ATOM 655 C CA . GLU A 1 84 ? -1.201 17.369 -1.099 1.00 94.88 84 GLU A CA 1
ATOM 656 C C . GLU A 1 84 ? -0.705 15.938 -1.327 1.00 94.88 84 GLU A C 1
ATOM 658 O O . GLU A 1 84 ? -0.512 15.543 -2.470 1.00 94.88 84 GLU A O 1
ATOM 663 N N . GLU A 1 85 ? -0.566 15.135 -0.270 1.00 95.25 85 GLU A N 1
ATOM 664 C CA . GLU A 1 85 ? -0.128 13.737 -0.403 1.00 95.25 85 GLU A CA 1
ATOM 665 C C . GLU A 1 85 ? -1.142 12.900 -1.194 1.00 95.25 85 GLU A C 1
ATOM 667 O O . GLU A 1 85 ? -0.766 12.133 -2.076 1.00 95.25 85 GLU A O 1
ATOM 672 N N . TRP A 1 86 ? -2.436 13.128 -0.973 1.00 98.00 86 TRP A N 1
ATOM 673 C CA . TRP A 1 86 ? -3.508 12.467 -1.717 1.00 98.00 86 TRP A CA 1
ATOM 674 C C . TRP A 1 86 ? -3.570 12.899 -3.182 1.00 98.00 86 TRP A C 1
ATOM 676 O O . TRP A 1 86 ? -3.812 12.081 -4.070 1.00 98.00 86 TRP A O 1
ATOM 686 N N . ASP A 1 87 ? -3.304 14.176 -3.454 1.00 97.44 87 ASP A N 1
ATOM 687 C CA . ASP A 1 87 ? -3.155 14.679 -4.818 1.00 97.44 87 ASP A CA 1
ATOM 688 C C . ASP A 1 87 ? -1.913 14.090 -5.506 1.00 97.44 87 ASP A C 1
ATOM 690 O O . ASP A 1 87 ? -1.977 13.719 -6.680 1.00 97.44 87 ASP A O 1
ATOM 694 N N . ASN A 1 88 ? -0.808 13.933 -4.769 1.00 96.62 88 ASN A N 1
ATOM 695 C CA . ASN A 1 88 ? 0.414 13.287 -5.246 1.00 96.62 88 ASN A CA 1
ATOM 696 C C . ASN A 1 88 ? 0.196 11.803 -5.553 1.00 96.62 88 ASN A C 1
ATOM 698 O O . ASN A 1 88 ? 0.709 11.339 -6.567 1.00 96.62 88 ASN A O 1
ATOM 702 N N . PHE A 1 89 ? -0.597 11.075 -4.760 1.00 98.38 89 PHE A N 1
ATOM 703 C CA . PHE A 1 89 ? -0.982 9.695 -5.072 1.00 98.38 89 PHE A CA 1
ATOM 704 C C . PHE A 1 89 ? -1.684 9.595 -6.426 1.00 98.38 89 PHE A C 1
ATOM 706 O O . PHE A 1 89 ? -1.296 8.778 -7.259 1.00 98.38 89 PHE A O 1
ATOM 713 N N . MET A 1 90 ? -2.670 10.459 -6.679 1.00 98.44 90 MET A N 1
ATOM 714 C CA . MET A 1 90 ? -3.372 10.473 -7.964 1.00 98.44 90 MET A CA 1
ATOM 715 C C . MET A 1 90 ? -2.432 10.867 -9.109 1.00 98.44 90 MET A C 1
ATOM 717 O O . MET A 1 90 ? -2.346 10.156 -10.107 1.00 98.44 90 MET A O 1
ATOM 721 N N . LYS A 1 91 ? -1.651 11.943 -8.943 1.00 97.88 91 LYS A N 1
ATOM 722 C CA . LYS A 1 91 ? -0.674 12.401 -9.948 1.00 97.88 91 LYS A CA 1
ATOM 723 C C . LYS A 1 91 ? 0.390 11.363 -10.273 1.00 97.88 91 LYS A C 1
ATOM 725 O O . LYS A 1 91 ? 0.771 11.230 -11.433 1.00 97.88 91 LYS A O 1
ATOM 730 N N . ALA A 1 92 ? 0.869 10.626 -9.273 1.00 96.69 92 ALA A N 1
ATOM 731 C CA . ALA A 1 92 ? 1.843 9.567 -9.479 1.00 96.69 92 ALA A CA 1
ATOM 732 C C . ALA A 1 92 ? 1.299 8.521 -10.456 1.00 96.69 92 ALA A C 1
ATOM 734 O O . ALA A 1 92 ? 1.987 8.165 -11.412 1.00 96.69 92 ALA A O 1
ATOM 735 N N . VAL A 1 93 ? 0.044 8.090 -10.288 1.00 98.06 93 VAL A N 1
ATOM 736 C CA . VAL A 1 93 ? -0.545 7.118 -11.212 1.00 98.06 93 VAL A CA 1
ATOM 737 C C . VAL A 1 93 ? -0.808 7.725 -12.587 1.00 98.06 93 VAL A C 1
ATOM 739 O O . VAL A 1 93 ? -0.496 7.080 -13.584 1.00 98.06 93 VAL A O 1
ATOM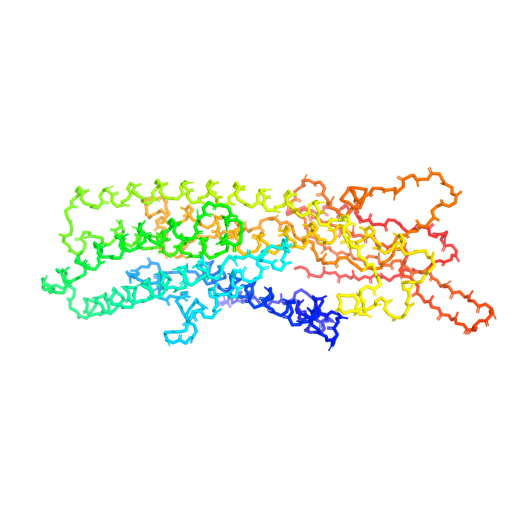 742 N N . GLU A 1 94 ? -1.294 8.967 -12.672 1.00 97.12 94 GLU A N 1
ATOM 743 C CA . GLU A 1 94 ? -1.476 9.665 -13.956 1.00 97.12 94 GLU A CA 1
ATOM 744 C C . GLU A 1 94 ? -0.177 9.742 -14.764 1.00 97.12 94 GLU A C 1
ATOM 746 O O . GLU A 1 94 ? -0.196 9.547 -15.978 1.00 97.12 94 GLU A O 1
ATOM 751 N N . ILE A 1 95 ? 0.962 9.960 -14.097 1.00 93.62 95 ILE A N 1
ATOM 752 C CA . ILE A 1 95 ? 2.292 9.936 -14.719 1.00 93.62 95 ILE A CA 1
ATOM 753 C C . ILE A 1 95 ? 2.632 8.528 -15.223 1.00 93.62 95 ILE A C 1
ATOM 755 O O . ILE A 1 95 ? 3.108 8.382 -16.352 1.00 93.62 95 ILE A O 1
ATOM 759 N N . LEU A 1 96 ? 2.382 7.495 -14.412 1.00 94.31 96 LEU A N 1
ATOM 760 C CA . LEU A 1 96 ? 2.707 6.106 -14.749 1.00 94.31 96 LEU A CA 1
ATOM 761 C C . LEU A 1 96 ? 1.879 5.568 -15.926 1.00 94.31 96 LEU A C 1
ATOM 763 O O . LEU A 1 96 ? 2.396 4.775 -16.715 1.00 94.31 96 LEU A O 1
ATOM 767 N N . ILE A 1 97 ? 0.622 6.003 -16.074 1.00 95.31 97 ILE A N 1
ATOM 768 C CA . ILE A 1 97 ? -0.272 5.542 -17.153 1.00 95.31 97 ILE A CA 1
ATOM 769 C C . ILE A 1 97 ? -0.519 6.577 -18.260 1.00 95.31 97 ILE A C 1
ATOM 771 O O . ILE A 1 97 ? -1.197 6.261 -19.233 1.00 95.31 97 ILE A O 1
ATOM 775 N N . ALA A 1 98 ? 0.028 7.788 -18.136 1.00 94.19 98 ALA A N 1
ATOM 776 C CA . ALA A 1 98 ? -0.176 8.916 -19.051 1.00 94.19 98 ALA A CA 1
ATOM 777 C C . ALA A 1 98 ? -1.660 9.250 -19.332 1.00 94.19 98 ALA A C 1
ATOM 779 O O . ALA A 1 98 ? -2.026 9.601 -20.455 1.00 94.19 98 ALA A O 1
ATOM 780 N N . GLU A 1 99 ? -2.512 9.151 -18.310 1.00 95.38 99 GLU A N 1
ATOM 781 C CA . GLU A 1 99 ? -3.936 9.495 -18.375 1.00 95.38 99 GLU A CA 1
ATOM 782 C C . GLU A 1 99 ? -4.332 10.315 -17.149 1.00 95.38 99 GLU A C 1
ATOM 784 O O . GLU A 1 99 ? -4.127 9.867 -16.025 1.00 95.38 99 GLU A O 1
ATOM 789 N N . GLU A 1 100 ? -4.959 11.471 -17.361 1.00 96.75 100 GLU A N 1
ATOM 790 C CA . GLU A 1 100 ? -5.350 12.392 -16.289 1.00 96.75 100 GLU A CA 1
ATOM 791 C C . GLU A 1 100 ? -6.802 12.193 -15.829 1.00 96.75 100 GLU A C 1
ATOM 793 O O . GLU A 1 100 ? -7.706 11.870 -16.607 1.00 96.75 100 GLU A O 1
ATOM 798 N N . LEU A 1 101 ? -7.038 12.469 -14.551 1.00 96.50 101 LEU A N 1
ATOM 799 C CA . LEU A 1 101 ? -8.352 12.713 -13.981 1.00 96.50 101 LEU A CA 1
ATOM 800 C C . LEU A 1 101 ? -8.962 13.976 -14.581 1.00 96.50 101 LEU A C 1
ATOM 802 O O . LEU A 1 101 ? -8.292 14.992 -14.780 1.00 96.50 101 LEU A O 1
ATOM 806 N N . SER A 1 102 ? -10.285 13.975 -14.748 1.00 97.88 102 SER A N 1
ATOM 807 C CA . SER A 1 102 ? -10.981 15.249 -14.924 1.00 97.88 102 SER A CA 1
ATOM 808 C C . SER A 1 102 ? -10.785 16.139 -13.694 1.00 97.88 102 SER A C 1
ATOM 810 O O . SER A 1 102 ? -10.707 15.664 -12.558 1.00 97.88 102 SER A O 1
ATOM 812 N N . THR A 1 103 ? -10.794 17.458 -13.905 1.00 97.25 103 THR A N 1
ATOM 813 C CA . THR A 1 103 ? -10.748 18.436 -12.808 1.00 97.25 103 THR A CA 1
ATOM 814 C C . THR A 1 103 ? -11.848 18.187 -11.774 1.00 97.25 103 THR A C 1
ATOM 816 O O . THR A 1 103 ? -11.616 18.346 -10.580 1.00 97.25 103 THR A O 1
ATOM 819 N N . TYR A 1 104 ? -13.037 17.769 -12.221 1.00 97.00 104 TYR A N 1
ATOM 820 C CA . TYR A 1 104 ? -14.142 17.430 -11.329 1.00 97.00 104 TYR A CA 1
ATOM 821 C C . TYR A 1 104 ? -13.823 16.205 -10.465 1.00 97.00 104 TYR A C 1
ATOM 823 O O . TYR A 1 104 ? -13.892 16.314 -9.246 1.00 97.00 104 TYR A O 1
ATOM 831 N N . ALA A 1 105 ? -13.406 15.086 -11.071 1.00 97.50 105 ALA A N 1
ATOM 832 C CA . ALA A 1 105 ? -13.087 13.858 -10.338 1.00 97.50 105 ALA A CA 1
ATOM 833 C C . ALA A 1 105 ? -11.963 14.071 -9.311 1.00 97.50 105 ALA A C 1
ATOM 835 O O . ALA A 1 105 ? -12.071 13.619 -8.174 1.00 97.50 105 ALA A O 1
ATOM 836 N N . ARG A 1 106 ? -10.919 14.832 -9.671 1.00 98.12 106 ARG A N 1
ATOM 837 C CA . ARG A 1 106 ? -9.857 15.201 -8.725 1.00 98.12 106 ARG A CA 1
ATOM 838 C C . ARG A 1 106 ? -10.393 16.032 -7.562 1.00 98.12 106 ARG A C 1
ATOM 840 O O . ARG A 1 106 ? -10.113 15.720 -6.409 1.00 98.12 106 ARG A O 1
ATOM 847 N N . ASN A 1 107 ? -11.144 17.096 -7.846 1.00 97.94 107 ASN A N 1
ATOM 848 C CA . ASN A 1 107 ? -11.659 17.981 -6.800 1.00 97.94 107 ASN A CA 1
ATOM 849 C C . ASN A 1 107 ? -12.616 17.251 -5.851 1.00 97.94 107 ASN A C 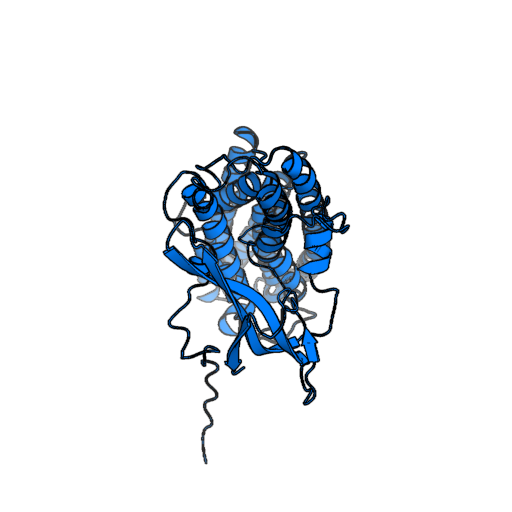1
ATOM 851 O O . ASN A 1 107 ? -12.585 17.510 -4.648 1.00 97.94 107 ASN A O 1
ATOM 855 N N . ASP A 1 108 ? -13.432 16.342 -6.382 1.00 97.62 108 ASP A N 1
ATOM 856 C CA . ASP A 1 108 ? -14.362 15.524 -5.605 1.00 97.62 108 ASP A CA 1
ATOM 857 C C . ASP A 1 108 ? -13.625 14.533 -4.689 1.00 97.62 108 ASP A C 1
ATOM 859 O O . ASP A 1 108 ? -13.901 14.471 -3.487 1.00 97.62 108 ASP A O 1
ATOM 863 N N . ALA A 1 109 ? -12.599 13.850 -5.211 1.00 97.94 109 ALA A N 1
ATOM 864 C CA . ALA A 1 109 ? -11.723 12.985 -4.421 1.00 97.94 109 ALA A CA 1
ATOM 865 C C . ALA A 1 109 ? -11.033 13.760 -3.284 1.00 97.94 109 ALA A C 1
ATOM 867 O O . ALA A 1 109 ? -11.113 13.369 -2.121 1.00 97.94 109 ALA A O 1
ATOM 868 N N . ILE A 1 110 ? -10.428 14.912 -3.589 1.00 98.12 110 ILE A N 1
ATOM 869 C CA . ILE A 1 110 ? -9.757 15.767 -2.596 1.00 98.12 110 ILE A CA 1
ATOM 870 C C . ILE A 1 110 ? -10.730 16.276 -1.524 1.00 98.12 110 ILE A C 1
ATOM 872 O O . ILE A 1 110 ? -10.384 16.321 -0.341 1.00 98.12 110 ILE A O 1
ATOM 876 N N . ALA A 1 111 ? -11.950 16.659 -1.905 1.00 98.00 111 ALA A N 1
ATOM 877 C CA . ALA A 1 111 ? -12.970 17.077 -0.948 1.00 98.00 111 ALA A CA 1
ATOM 878 C C . ALA A 1 111 ? -13.410 15.917 -0.039 1.00 98.00 111 ALA A C 1
ATOM 880 O O . ALA A 1 111 ? -13.539 16.111 1.171 1.00 98.00 111 ALA A O 1
ATOM 881 N N . SER A 1 112 ? -13.577 14.719 -0.603 1.00 97.81 112 SER A N 1
ATOM 882 C CA . SER A 1 112 ? -13.971 13.514 0.135 1.00 97.81 112 SER A CA 1
ATOM 883 C C . SER A 1 112 ? -12.909 13.093 1.155 1.00 97.81 112 SER A C 1
ATOM 885 O O . SER A 1 112 ? -13.231 12.791 2.305 1.00 97.81 112 SER A O 1
ATOM 887 N N . VAL A 1 113 ? -11.630 13.146 0.774 1.00 98.12 113 VAL A N 1
ATOM 888 C CA . VAL A 1 113 ? -10.514 12.846 1.681 1.00 98.12 113 VAL A CA 1
ATOM 889 C C . VAL A 1 113 ? -10.372 13.900 2.780 1.00 98.12 113 VAL A C 1
ATOM 891 O O . VAL A 1 113 ? -10.145 13.543 3.933 1.00 98.12 113 VAL A O 1
ATOM 894 N N . ARG A 1 114 ? -10.593 15.189 2.489 1.00 98.06 114 ARG A N 1
ATOM 895 C CA . ARG A 1 114 ? -10.657 16.214 3.546 1.00 98.06 114 ARG A CA 1
ATOM 896 C C . ARG A 1 114 ? -11.761 15.902 4.564 1.00 98.06 114 ARG A C 1
ATOM 898 O O . ARG A 1 114 ? -11.589 16.135 5.756 1.00 98.06 114 ARG A O 1
ATOM 905 N N . GLY A 1 115 ? -12.892 15.366 4.103 1.00 98.00 115 GLY A N 1
ATOM 906 C CA . GLY A 1 115 ? -13.948 14.855 4.979 1.00 98.00 115 GLY A CA 1
ATOM 907 C C . GLY A 1 115 ? -13.442 13.758 5.919 1.00 98.00 115 GLY A C 1
ATOM 908 O O . GLY A 1 115 ? -13.694 13.833 7.120 1.00 98.00 115 GLY A O 1
ATOM 909 N N . LEU A 1 116 ? -12.669 12.798 5.392 1.00 98.56 116 LEU A N 1
ATOM 910 C CA . LEU A 1 116 ? -12.020 11.752 6.191 1.00 98.56 116 LEU A CA 1
ATOM 911 C C . LEU A 1 116 ? -11.036 12.321 7.220 1.00 98.56 116 LEU A C 1
ATOM 913 O O . LEU A 1 116 ? -11.091 11.914 8.377 1.00 98.56 116 LEU A O 1
ATOM 917 N N . GLU A 1 117 ? -10.188 13.281 6.837 1.00 98.38 117 GLU A N 1
ATOM 918 C CA . GLU A 1 117 ? -9.257 13.953 7.762 1.00 98.38 117 GLU A CA 1
ATOM 919 C C . GLU A 1 117 ? -10.006 14.518 8.974 1.00 98.38 117 GLU A C 1
ATOM 921 O O . GLU A 1 117 ? -9.615 14.298 10.120 1.00 98.38 117 GLU A O 1
ATOM 926 N N . ASN A 1 118 ? -11.108 15.227 8.720 1.00 98.00 118 ASN A N 1
ATOM 927 C CA . ASN A 1 118 ? -11.892 15.871 9.766 1.00 98.00 118 ASN A CA 1
ATOM 928 C C . ASN A 1 118 ? -12.486 14.843 10.732 1.00 98.00 118 ASN A C 1
ATOM 930 O O . ASN A 1 118 ? -12.257 14.937 11.933 1.00 98.00 118 ASN A O 1
ATOM 934 N N . VAL A 1 119 ? -13.208 13.838 10.225 1.00 98.44 119 VAL A N 1
ATOM 935 C CA . VAL A 1 119 ? -13.880 12.863 11.102 1.00 98.44 119 VAL A CA 1
ATOM 936 C C . VAL A 1 119 ? -12.892 11.962 11.843 1.00 98.44 119 VAL A C 1
ATOM 938 O O . VAL A 1 119 ? -13.170 11.556 12.967 1.00 98.44 119 VAL A O 1
ATOM 941 N N . LEU A 1 120 ? -11.731 11.662 11.248 1.00 98.44 120 LEU A N 1
ATOM 942 C CA . LEU A 1 120 ? -10.691 10.875 11.907 1.00 98.44 120 LEU A CA 1
ATOM 943 C C . LEU A 1 120 ? -9.996 11.663 13.019 1.00 98.44 120 LEU A C 1
ATOM 945 O O . LEU A 1 120 ? -9.686 11.068 14.046 1.00 98.44 120 LEU A O 1
ATOM 949 N N . ASN A 1 121 ? -9.779 12.973 12.855 1.00 97.81 121 ASN A N 1
ATOM 950 C CA . ASN A 1 121 ? -9.260 13.814 13.938 1.00 97.81 121 ASN A CA 1
ATOM 951 C C . ASN A 1 121 ? -10.218 13.822 15.135 1.00 97.81 121 ASN A C 1
ATOM 953 O O . ASN A 1 121 ? -9.793 13.540 16.249 1.00 97.81 121 ASN A O 1
ATOM 957 N N . GLU A 1 122 ? -11.509 14.053 14.898 1.00 98.44 122 GLU A N 1
ATOM 958 C CA . GLU A 1 122 ? -12.520 14.078 15.964 1.00 98.44 122 GLU A CA 1
ATOM 959 C C . GLU A 1 122 ? -12.659 12.715 16.662 1.00 98.44 122 GLU A C 1
ATOM 961 O O . GLU A 1 122 ? -12.769 12.628 17.883 1.00 98.44 122 GLU A O 1
ATOM 966 N N . TYR A 1 123 ? -12.585 11.620 15.898 1.00 98.62 123 TYR A N 1
ATOM 967 C CA . TYR A 1 123 ? -12.542 10.271 16.461 1.00 98.62 123 TYR A CA 1
ATOM 968 C C . TYR A 1 123 ? -11.307 10.050 17.345 1.00 98.62 123 TYR A C 1
ATOM 970 O O . TYR A 1 123 ? -11.432 9.478 18.426 1.00 98.62 123 TYR A O 1
ATOM 978 N N . GLN A 1 124 ? -10.126 10.511 16.921 1.00 98.38 124 GLN A N 1
ATOM 979 C CA . GLN A 1 124 ? -8.903 10.401 17.722 1.00 98.38 124 GLN A CA 1
ATOM 980 C C . GLN A 1 124 ? -8.964 11.249 18.995 1.00 98.38 124 GLN A C 1
ATOM 982 O O . GLN A 1 124 ? -8.540 10.775 20.045 1.00 98.38 124 GLN A O 1
ATOM 987 N N . GLU A 1 125 ? -9.521 12.459 18.923 1.00 98.38 125 GLU A N 1
ATOM 988 C CA . GLU A 1 125 ? -9.734 13.317 20.093 1.00 98.38 125 GLU A CA 1
ATOM 989 C C . GLU A 1 125 ? -10.692 12.651 21.093 1.00 98.38 125 GLU A C 1
ATOM 991 O O . GLU A 1 125 ? -10.348 12.508 22.265 1.00 98.38 125 GLU A O 1
ATOM 996 N N . ALA A 1 126 ? -11.823 12.111 20.627 1.00 98.56 126 ALA A N 1
ATOM 997 C CA . ALA A 1 126 ? -12.765 11.384 21.481 1.00 98.56 126 ALA A CA 1
ATOM 998 C C . ALA A 1 126 ? -12.140 10.141 22.147 1.00 98.56 126 ALA A C 1
ATOM 1000 O O . ALA A 1 126 ? -12.447 9.819 23.299 1.00 98.56 126 ALA A O 1
ATOM 1001 N N . LEU A 1 127 ? -11.258 9.428 21.439 1.00 98.44 127 LEU A N 1
ATOM 1002 C CA . LEU A 1 127 ? -10.516 8.299 22.002 1.00 98.44 127 LEU A CA 1
ATOM 1003 C C . LEU A 1 127 ? -9.472 8.733 23.036 1.00 98.44 127 LEU A C 1
ATOM 1005 O O . LEU A 1 127 ? -9.335 8.068 24.066 1.00 98.44 127 LEU A O 1
ATOM 1009 N N . ASP A 1 128 ? -8.736 9.815 22.770 1.00 98.00 128 ASP A N 1
ATOM 1010 C CA . ASP A 1 128 ? -7.753 10.375 23.699 1.00 98.00 128 ASP A CA 1
ATOM 1011 C C . ASP A 1 128 ? -8.450 10.862 24.988 1.00 98.00 128 ASP A C 1
ATOM 1013 O O . ASP A 1 128 ? -7.973 10.560 26.085 1.00 98.00 128 ASP A O 1
ATOM 1017 N N . ASP A 1 129 ? -9.618 11.505 24.882 1.00 98.25 129 ASP A N 1
ATOM 1018 C CA . ASP A 1 129 ? -10.428 11.932 26.030 1.00 98.25 129 ASP A CA 1
ATOM 1019 C C . ASP A 1 129 ? -10.963 10.739 26.833 1.00 98.25 129 ASP A C 1
ATOM 1021 O O . ASP A 1 129 ? -10.807 10.686 28.058 1.00 98.25 129 ASP A O 1
ATOM 1025 N N . LEU A 1 130 ? -11.537 9.729 26.165 1.00 98.31 130 LEU A N 1
ATOM 1026 C CA . LEU A 1 130 ? -11.997 8.510 26.836 1.00 98.31 130 LEU A CA 1
ATOM 1027 C C . LEU A 1 130 ? -10.841 7.770 27.528 1.00 98.31 130 LEU A C 1
ATOM 1029 O O . LEU A 1 130 ? -11.043 7.164 28.579 1.00 98.31 130 LEU A O 1
ATOM 1033 N N . ALA A 1 131 ? -9.621 7.825 26.988 1.00 96.50 131 ALA A N 1
ATOM 1034 C CA . ALA A 1 131 ? -8.455 7.210 27.618 1.00 96.50 131 ALA A CA 1
ATOM 1035 C C . ALA A 1 131 ? -8.069 7.868 28.960 1.00 96.50 131 ALA A C 1
ATOM 1037 O O . ALA A 1 131 ? -7.431 7.209 29.786 1.00 96.50 131 ALA A O 1
ATOM 1038 N N . LEU A 1 132 ? -8.460 9.128 29.200 1.00 97.50 132 LEU A N 1
ATOM 1039 C CA . LEU A 1 132 ? -8.243 9.829 30.473 1.00 97.50 132 LEU A CA 1
ATOM 1040 C C . LEU A 1 132 ? -9.235 9.394 31.563 1.00 97.50 132 LEU A C 1
ATOM 1042 O O . LEU A 1 132 ? -8.856 9.320 32.732 1.00 97.50 132 LEU A O 1
ATOM 1046 N N . ASP A 1 133 ? -10.478 9.079 31.190 1.00 97.31 133 ASP A N 1
ATOM 1047 C CA . ASP A 1 133 ? -11.502 8.533 32.092 1.00 97.31 133 ASP A CA 1
ATOM 1048 C C . ASP A 1 133 ? -12.334 7.427 31.403 1.00 97.31 133 ASP A C 1
ATOM 1050 O O . ASP A 1 133 ? -13.473 7.658 30.982 1.00 97.31 133 ASP A O 1
ATOM 1054 N N . PRO A 1 134 ? -11.806 6.186 31.324 1.00 96.44 134 PRO A N 1
ATOM 1055 C CA . PRO A 1 134 ? -12.447 5.089 30.586 1.00 96.44 134 PRO A CA 1
ATOM 1056 C C . PRO A 1 134 ? -13.797 4.638 31.153 1.00 96.44 134 PRO A C 1
ATOM 1058 O O . PRO A 1 134 ? -14.525 3.871 30.519 1.00 96.44 134 PRO A O 1
ATOM 1061 N N . THR A 1 135 ? -14.127 5.062 32.376 1.00 97.12 135 THR A N 1
ATOM 1062 C CA . THR A 1 135 ? -15.391 4.723 33.042 1.00 97.12 135 THR A CA 1
ATOM 1063 C C . THR A 1 135 ? -16.497 5.738 32.773 1.00 97.12 135 THR A C 1
ATOM 1065 O O . THR A 1 135 ? -17.654 5.485 33.114 1.00 97.12 135 THR A O 1
ATOM 1068 N N . ASN A 1 136 ? -16.170 6.862 32.133 1.00 98.25 136 ASN A N 1
ATOM 1069 C CA . ASN A 1 136 ? -17.106 7.940 31.868 1.00 98.25 136 ASN A CA 1
ATOM 1070 C C . ASN A 1 136 ? -18.117 7.570 30.778 1.00 98.25 136 ASN A C 1
ATOM 1072 O O . ASN A 1 136 ? -17.778 7.450 29.600 1.00 98.25 136 ASN A O 1
ATOM 1076 N N . SER A 1 137 ? -19.389 7.448 31.157 1.00 97.81 137 SER A N 1
ATOM 1077 C CA . SER A 1 137 ? -20.449 7.073 30.216 1.00 97.81 137 SER A CA 1
ATOM 1078 C C . SER A 1 137 ? -20.645 8.097 29.090 1.00 97.81 137 SER A C 1
ATOM 1080 O O . SER A 1 137 ? -20.963 7.698 27.974 1.00 97.81 137 SER A O 1
ATOM 1082 N N . ALA A 1 138 ? -20.433 9.394 29.347 1.00 98.31 138 ALA A N 1
ATOM 1083 C CA . ALA A 1 138 ? -20.615 10.430 28.330 1.00 98.31 138 ALA A CA 1
ATOM 1084 C C . ALA A 1 138 ? -19.522 10.367 27.250 1.00 98.31 138 ALA A C 1
ATOM 1086 O O . ALA A 1 138 ? -19.834 10.471 26.067 1.00 98.31 138 ALA A O 1
ATOM 1087 N N . LEU A 1 139 ? -18.269 10.118 27.646 1.00 98.50 139 LEU A N 1
ATOM 1088 C CA . LEU A 1 139 ? -17.154 9.952 26.704 1.00 98.50 139 LEU A CA 1
ATOM 1089 C C . LEU A 1 139 ? -17.302 8.669 25.874 1.00 98.50 139 LEU A C 1
ATOM 1091 O O . LEU A 1 139 ? -17.029 8.660 24.676 1.00 98.50 139 LEU A O 1
ATOM 1095 N N . LYS A 1 140 ? -17.819 7.584 26.468 1.00 98.62 140 LYS A N 1
ATOM 1096 C CA . LYS A 1 140 ? -18.172 6.377 25.703 1.00 98.62 140 LYS A CA 1
ATOM 1097 C C . LYS A 1 140 ? -19.278 6.647 24.681 1.00 98.62 140 LYS A C 1
ATOM 1099 O O . LYS A 1 140 ? -19.192 6.178 23.547 1.00 98.62 140 LYS A O 1
ATOM 1104 N N . ASP A 1 141 ? -20.315 7.394 25.061 1.00 98.25 141 ASP A N 1
ATOM 1105 C CA . ASP A 1 141 ? -21.395 7.791 24.148 1.00 98.25 141 ASP A CA 1
ATOM 1106 C C . ASP A 1 141 ? -20.890 8.671 22.995 1.00 98.25 141 ASP A C 1
ATOM 1108 O O . ASP A 1 141 ? -21.370 8.550 21.865 1.00 98.25 141 ASP A O 1
ATOM 1112 N N . GLU A 1 142 ? -19.892 9.513 23.254 1.00 98.31 142 GLU A N 1
ATOM 1113 C CA . GLU A 1 142 ? -19.211 10.308 22.236 1.00 98.31 142 GLU A CA 1
ATOM 1114 C C . GLU A 1 142 ? -18.411 9.446 21.253 1.00 98.31 142 GLU A C 1
ATOM 1116 O O . GLU A 1 142 ? -18.625 9.556 20.044 1.00 98.31 142 GLU A O 1
ATOM 1121 N N . VAL A 1 143 ? -17.587 8.512 21.741 1.00 98.62 143 VAL A N 1
ATOM 1122 C CA . VAL A 1 143 ? -16.865 7.559 20.877 1.00 98.62 143 VAL A CA 1
ATOM 1123 C C . VAL A 1 143 ? -17.839 6.754 20.012 1.00 98.62 143 VAL A C 1
ATOM 1125 O O . VAL A 1 143 ? -17.640 6.649 18.803 1.00 98.62 143 VAL A O 1
ATOM 1128 N N . LYS A 1 144 ? -18.944 6.245 20.576 1.00 98.50 144 LYS A N 1
ATOM 1129 C CA . LYS A 1 144 ? -19.973 5.513 19.807 1.00 98.50 144 LYS A CA 1
ATOM 1130 C C . LYS A 1 144 ? -20.593 6.353 18.684 1.00 98.50 144 LYS A C 1
ATOM 1132 O O . LYS A 1 144 ? -20.875 5.825 17.605 1.00 98.50 144 LYS A O 1
ATOM 1137 N N . ARG A 1 145 ? -20.798 7.656 18.908 1.00 98.44 145 ARG A N 1
ATOM 1138 C CA . ARG A 1 145 ? -21.281 8.574 17.865 1.00 98.44 145 ARG A CA 1
ATOM 1139 C C . ARG A 1 145 ? -20.262 8.685 16.735 1.00 98.44 145 ARG A C 1
ATOM 1141 O O . ARG A 1 145 ? -20.635 8.540 15.572 1.00 98.44 145 ARG A O 1
ATOM 1148 N N . TRP A 1 146 ? -18.990 8.881 17.074 1.00 98.44 146 TRP A N 1
ATOM 1149 C CA . TRP A 1 146 ? -17.919 8.977 16.087 1.00 98.44 146 TRP A CA 1
ATOM 1150 C C . TRP A 1 146 ? -17.688 7.675 15.325 1.00 98.44 146 TRP A C 1
ATOM 1152 O O . TRP A 1 146 ? -17.446 7.738 14.126 1.00 98.44 146 TRP A O 1
ATOM 1162 N N . VAL A 1 147 ? -17.881 6.508 15.946 1.00 98.56 147 VAL A N 1
ATOM 1163 C CA . VAL A 1 147 ? -17.876 5.213 15.242 1.00 98.56 147 VAL A CA 1
ATOM 1164 C C . VAL A 1 147 ? -18.888 5.202 14.090 1.00 98.56 147 VAL A C 1
ATOM 1166 O O . VAL A 1 147 ? -18.551 4.837 12.965 1.00 98.56 147 VAL A O 1
ATOM 1169 N N . THR A 1 148 ? -20.114 5.673 14.329 1.00 98.12 148 THR A N 1
ATOM 1170 C CA . THR A 1 148 ? -21.139 5.729 13.271 1.00 98.12 148 THR A CA 1
ATOM 1171 C C . THR A 1 148 ? -20.767 6.747 12.185 1.00 98.12 148 THR A C 1
ATOM 1173 O O . THR A 1 148 ? -20.868 6.448 10.996 1.00 98.12 148 THR A O 1
ATOM 1176 N N . THR A 1 149 ? -20.301 7.936 12.582 1.00 98.69 149 THR A N 1
ATOM 1177 C CA . THR A 1 149 ? -19.929 9.014 11.651 1.00 98.69 149 THR A CA 1
ATOM 1178 C C . THR A 1 149 ? -18.742 8.640 10.765 1.00 98.69 149 THR A C 1
ATOM 1180 O O . THR A 1 149 ? -18.795 8.844 9.554 1.00 98.69 149 THR A O 1
ATOM 1183 N N . VAL A 1 150 ? -17.676 8.084 11.347 1.00 98.81 150 VAL A N 1
ATOM 1184 C CA . VAL A 1 150 ? -16.464 7.692 10.617 1.00 98.81 150 VAL A CA 1
ATOM 1185 C C . VAL A 1 150 ? -16.780 6.586 9.621 1.00 98.81 150 VAL A C 1
ATOM 1187 O O . VAL A 1 150 ? -16.401 6.701 8.458 1.00 98.81 150 VAL A O 1
ATOM 1190 N N . HIS A 1 151 ? -17.520 5.554 10.041 1.00 98.69 151 HIS A N 1
ATOM 1191 C CA . HIS A 1 151 ? -17.898 4.469 9.141 1.00 98.69 151 HIS A CA 1
ATOM 1192 C C . HIS A 1 151 ? -18.702 4.981 7.939 1.00 98.69 151 HIS A C 1
ATOM 1194 O O . HIS A 1 151 ? -18.310 4.742 6.799 1.00 98.69 151 HIS A O 1
ATOM 1200 N N . GLY A 1 152 ? -19.752 5.775 8.181 1.00 98.62 152 GLY A N 1
ATOM 1201 C CA . GLY A 1 152 ? -20.562 6.349 7.103 1.00 98.62 152 GLY A CA 1
ATOM 1202 C C . GLY A 1 152 ? -19.766 7.276 6.177 1.00 98.62 152 GLY A C 1
ATOM 1203 O O . GLY A 1 152 ? -20.009 7.305 4.971 1.00 98.62 152 GLY A O 1
ATOM 1204 N N . GLN A 1 153 ? -18.773 8.003 6.705 1.00 98.75 153 GLN A N 1
ATOM 1205 C CA . GLN A 1 153 ? -17.887 8.823 5.878 1.00 98.75 153 GLN A CA 1
ATOM 1206 C C . GLN A 1 153 ? -16.980 7.966 4.984 1.00 98.75 153 GLN A C 1
ATOM 1208 O O . GLN A 1 153 ? -16.780 8.325 3.825 1.00 98.75 153 GLN A O 1
ATOM 1213 N N . PHE A 1 154 ? -16.462 6.831 5.467 1.00 98.81 154 PHE A N 1
ATOM 1214 C CA . PHE A 1 154 ? -15.743 5.886 4.609 1.00 98.81 154 PHE A CA 1
ATOM 1215 C C . PHE A 1 154 ? -16.661 5.278 3.546 1.00 98.81 154 PHE A C 1
ATOM 1217 O O . PHE A 1 154 ? -16.285 5.266 2.376 1.00 98.81 154 PHE A O 1
ATOM 1224 N N . GLU A 1 155 ? -17.873 4.844 3.903 1.00 98.44 155 GLU A N 1
ATOM 1225 C CA . GLU A 1 155 ? -18.842 4.310 2.933 1.00 98.44 155 GLU A CA 1
ATOM 1226 C C . GLU A 1 155 ? -19.175 5.317 1.820 1.00 98.44 155 GLU A C 1
ATOM 1228 O O . GLU A 1 155 ? -19.335 4.930 0.662 1.00 98.44 155 GLU A O 1
ATOM 1233 N N . ALA A 1 156 ? -19.222 6.613 2.144 1.00 98.12 156 ALA A N 1
ATOM 1234 C CA . ALA A 1 156 ? -19.427 7.681 1.169 1.00 98.12 156 ALA A CA 1
ATOM 1235 C C . ALA A 1 156 ? -18.174 7.991 0.327 1.00 98.12 156 ALA A C 1
ATOM 1237 O O . ALA A 1 156 ? -18.300 8.289 -0.860 1.00 98.12 156 ALA A O 1
ATOM 1238 N N . THR A 1 157 ? -16.974 7.927 0.916 1.00 98.62 157 THR A N 1
ATOM 1239 C CA . THR A 1 157 ? -15.716 8.290 0.239 1.00 98.62 157 THR A CA 1
ATOM 1240 C C . THR A 1 157 ? -15.154 7.164 -0.635 1.00 98.62 157 THR A C 1
ATOM 1242 O O . THR A 1 157 ? -14.605 7.431 -1.700 1.00 98.62 157 THR A O 1
ATOM 1245 N N . MET A 1 158 ? -15.279 5.892 -0.245 1.00 98.69 158 MET A N 1
ATOM 1246 C CA . MET A 1 158 ? -14.679 4.790 -1.015 1.00 98.69 158 MET A CA 1
ATOM 1247 C C . MET A 1 158 ? -15.138 4.742 -2.492 1.00 98.69 158 MET A C 1
ATOM 1249 O O . MET A 1 158 ? -14.289 4.528 -3.359 1.00 98.69 158 MET A O 1
ATOM 1253 N N . PRO A 1 159 ? -16.418 5.003 -2.836 1.00 98.06 159 PRO A N 1
ATOM 1254 C CA . PRO A 1 159 ? -16.853 5.113 -4.230 1.00 98.06 159 PRO A CA 1
ATOM 1255 C C . PRO A 1 159 ? -16.273 6.317 -4.991 1.00 98.06 159 PRO A C 1
ATOM 1257 O O . PRO A 1 159 ? -16.071 6.219 -6.200 1.00 98.06 159 PRO A O 1
ATOM 1260 N N . THR A 1 160 ? -15.987 7.443 -4.322 1.00 97.25 160 THR A N 1
ATOM 1261 C CA . THR A 1 160 ? -15.411 8.640 -4.974 1.00 97.25 160 THR A CA 1
ATOM 1262 C C . THR A 1 160 ? -13.926 8.474 -5.294 1.00 97.25 160 THR A C 1
ATOM 1264 O O . THR A 1 160 ? -13.402 9.155 -6.174 1.00 97.25 160 THR A O 1
ATOM 1267 N N . LEU A 1 161 ? -13.258 7.520 -4.640 1.00 98.31 161 LEU A N 1
ATOM 1268 C CA . LEU A 1 161 ? -11.895 7.074 -4.947 1.00 98.31 161 LEU A CA 1
ATOM 1269 C C . LEU A 1 161 ? -11.851 5.887 -5.926 1.00 98.31 161 LEU A C 1
ATOM 1271 O O . LEU A 1 161 ? -10.784 5.335 -6.173 1.00 98.31 161 LEU A O 1
ATOM 1275 N N . ALA A 1 162 ? -12.995 5.478 -6.473 1.00 97.56 162 ALA A N 1
ATOM 1276 C CA . ALA A 1 162 ? -13.111 4.406 -7.457 1.00 97.56 162 ALA A CA 1
ATOM 1277 C C . ALA A 1 162 ? -14.149 4.766 -8.532 1.00 97.56 162 ALA A C 1
ATOM 1279 O O . ALA A 1 162 ? -14.976 3.938 -8.926 1.00 97.56 162 ALA A O 1
ATOM 1280 N N . VAL A 1 163 ? -14.143 6.025 -8.979 1.00 95.88 163 VAL A N 1
ATOM 1281 C CA . VAL A 1 163 ? -15.107 6.512 -9.970 1.00 95.88 163 VAL A CA 1
ATOM 1282 C C . VAL A 1 163 ? -14.871 5.801 -11.300 1.00 95.88 163 VAL A C 1
ATOM 1284 O O . VAL A 1 163 ? -13.738 5.675 -11.762 1.00 95.88 163 VAL A O 1
ATOM 1287 N N . GLY A 1 164 ? -15.963 5.376 -11.939 1.00 96.25 164 GLY A N 1
ATOM 1288 C CA . GLY A 1 164 ? -15.922 4.681 -13.224 1.00 96.25 164 GLY A CA 1
ATOM 1289 C C . GLY A 1 164 ? -15.125 5.442 -14.287 1.00 96.25 164 GLY A C 1
ATOM 1290 O O . GLY A 1 164 ? -15.438 6.592 -14.595 1.00 96.25 164 GLY A O 1
ATOM 1291 N N . GLY A 1 165 ? -14.116 4.788 -14.864 1.00 95.88 165 GLY A N 1
ATOM 1292 C CA . GLY A 1 165 ? -13.197 5.360 -15.853 1.00 95.88 165 GLY A CA 1
ATOM 1293 C C . GLY A 1 165 ? -11.919 5.967 -15.263 1.00 95.88 165 GLY A C 1
ATOM 1294 O O . GLY A 1 165 ? -10.996 6.257 -16.025 1.00 95.88 165 GLY A O 1
ATOM 1295 N N . TYR A 1 166 ? -11.846 6.123 -13.940 1.00 98.19 166 TYR A N 1
ATOM 1296 C CA . TYR A 1 166 ? -10.720 6.713 -13.212 1.00 98.19 166 TYR A CA 1
ATOM 1297 C C . TYR A 1 166 ? -10.151 5.799 -12.119 1.00 98.19 166 TYR A C 1
ATOM 1299 O O . TYR A 1 166 ? -9.280 6.218 -11.356 1.00 98.19 166 TYR A O 1
ATOM 1307 N N . GLU A 1 167 ? -10.595 4.542 -12.051 1.00 98.56 167 GLU A N 1
ATOM 1308 C CA . GLU A 1 167 ? -10.226 3.610 -10.985 1.00 98.56 167 GLU A CA 1
ATOM 1309 C C . GLU A 1 167 ? -8.708 3.424 -10.895 1.00 98.56 167 GLU A C 1
ATOM 1311 O O . GLU A 1 167 ? -8.151 3.374 -9.802 1.00 98.56 167 GLU A O 1
ATOM 1316 N N . VAL A 1 168 ? -8.016 3.367 -12.040 1.00 98.62 168 VAL A N 1
ATOM 1317 C CA . VAL A 1 168 ? -6.555 3.211 -12.064 1.00 98.62 168 VAL A CA 1
ATOM 1318 C C . VAL A 1 168 ? -5.877 4.449 -11.482 1.00 98.62 168 VAL A C 1
ATOM 1320 O O . VAL A 1 168 ? -5.072 4.311 -10.569 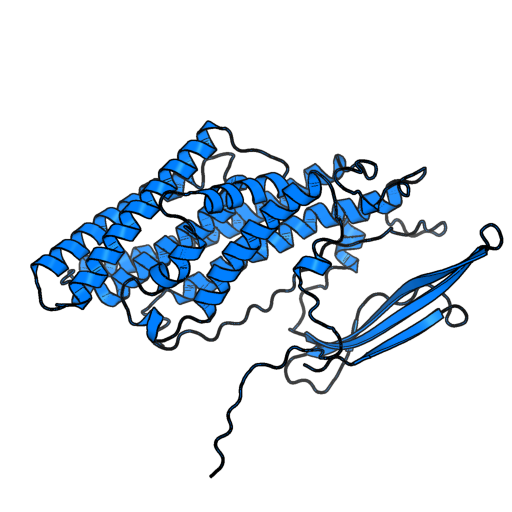1.00 98.62 168 VAL A O 1
ATOM 1323 N N . GLN A 1 169 ? -6.232 5.648 -11.949 1.00 98.44 169 GLN A N 1
ATOM 1324 C CA . GLN A 1 169 ? -5.669 6.920 -11.489 1.00 98.44 169 GLN A CA 1
ATOM 1325 C C . GLN A 1 169 ? -5.842 7.127 -9.978 1.00 98.44 169 GLN A C 1
ATOM 1327 O O . GLN A 1 169 ? -4.988 7.723 -9.330 1.00 98.44 169 GLN A O 1
ATOM 1332 N N . GLN A 1 170 ? -6.943 6.635 -9.409 1.00 98.44 170 GLN A N 1
ATOM 1333 C CA . GLN A 1 170 ? -7.265 6.798 -7.991 1.00 98.44 170 GLN A CA 1
ATOM 1334 C C . GLN A 1 170 ? -6.762 5.642 -7.115 1.00 98.44 170 GLN A C 1
ATOM 1336 O O . GLN A 1 170 ? -6.906 5.700 -5.896 1.00 98.44 170 GLN A O 1
ATOM 1341 N N . LEU A 1 171 ? -6.135 4.614 -7.696 1.00 98.88 171 LEU A N 1
ATOM 1342 C CA . LEU A 1 171 ? -5.872 3.343 -7.022 1.00 98.88 171 LEU A CA 1
ATOM 1343 C C . LEU A 1 171 ? -5.020 3.464 -5.749 1.00 98.88 171 LEU A C 1
ATOM 1345 O O . LEU A 1 171 ? -5.306 2.790 -4.761 1.00 98.88 171 LEU A O 1
ATOM 1349 N N . VAL A 1 172 ? -3.989 4.314 -5.746 1.00 98.75 172 VAL A N 1
ATOM 1350 C CA . VAL A 1 172 ? -3.152 4.513 -4.547 1.00 98.75 172 VAL A CA 1
ATOM 1351 C C . VAL A 1 172 ? -3.952 5.207 -3.441 1.00 98.75 172 VAL A C 1
ATOM 1353 O O . VAL A 1 172 ? -3.962 4.740 -2.307 1.00 98.75 172 VAL A O 1
ATOM 1356 N N . ALA A 1 173 ? -4.705 6.259 -3.776 1.00 98.69 173 ALA A N 1
ATOM 1357 C CA . ALA A 1 173 ? -5.589 6.927 -2.820 1.00 98.69 173 ALA A CA 1
ATOM 1358 C C . ALA A 1 173 ? -6.669 5.967 -2.287 1.00 98.69 173 ALA A C 1
ATOM 1360 O O . ALA A 1 173 ? -6.934 5.930 -1.090 1.00 98.69 173 ALA A O 1
ATOM 1361 N N . TYR A 1 174 ? -7.254 5.136 -3.151 1.00 98.88 174 TYR A N 1
ATOM 1362 C CA . TYR A 1 174 ? -8.194 4.098 -2.740 1.00 98.88 174 TYR A CA 1
ATOM 1363 C C . TYR A 1 174 ? -7.566 3.127 -1.733 1.00 98.88 174 TYR A C 1
ATOM 1365 O O . TYR A 1 174 ? -8.178 2.839 -0.708 1.00 98.88 174 TYR A O 1
ATOM 1373 N N . ALA A 1 175 ? -6.349 2.641 -1.996 1.00 98.88 175 ALA A N 1
ATOM 1374 C CA . ALA A 1 175 ? -5.658 1.696 -1.121 1.00 98.88 175 ALA A CA 1
ATOM 1375 C C . ALA A 1 175 ? -5.342 2.301 0.259 1.00 98.88 175 ALA A C 1
ATOM 1377 O O . ALA A 1 175 ? -5.575 1.656 1.280 1.00 98.88 175 ALA A O 1
ATOM 1378 N N . GLU A 1 176 ? -4.882 3.552 0.314 1.00 98.69 176 GLU A N 1
ATOM 1379 C CA . GLU A 1 176 ? -4.597 4.239 1.582 1.00 98.69 176 GLU A CA 1
ATOM 1380 C C . GLU A 1 176 ? -5.883 4.522 2.386 1.00 98.69 176 GLU A C 1
ATOM 1382 O O . GLU A 1 176 ? -5.923 4.327 3.604 1.00 98.69 176 GLU A O 1
ATOM 1387 N N . ALA A 1 177 ? -6.97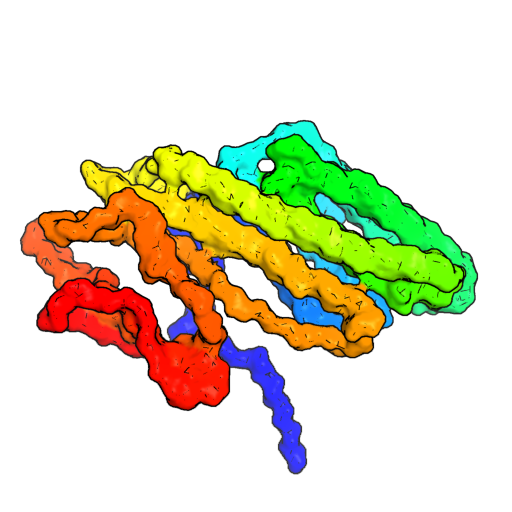9 4.904 1.718 1.00 98.88 177 ALA A N 1
ATOM 1388 C CA . ALA A 1 177 ? -8.281 5.085 2.366 1.00 98.88 177 ALA A CA 1
ATOM 1389 C C . ALA A 1 177 ? -8.879 3.755 2.858 1.00 98.88 177 ALA A C 1
ATOM 1391 O O . ALA A 1 177 ? -9.373 3.682 3.985 1.00 98.88 177 ALA A O 1
ATOM 1392 N N . ALA A 1 178 ? -8.778 2.692 2.054 1.00 98.94 178 ALA A N 1
ATOM 1393 C CA . ALA A 1 178 ? -9.152 1.333 2.437 1.00 98.94 178 ALA A CA 1
ATOM 1394 C C . ALA A 1 178 ? -8.384 0.884 3.684 1.00 98.94 178 ALA A C 1
ATOM 1396 O O . ALA A 1 178 ? -8.984 0.407 4.645 1.00 98.94 178 ALA A O 1
ATOM 1397 N N . ASN A 1 179 ? -7.069 1.097 3.706 1.00 98.81 179 ASN A N 1
ATOM 1398 C CA . ASN A 1 179 ? -6.214 0.765 4.838 1.00 98.81 179 ASN A CA 1
ATOM 1399 C C . ASN A 1 179 ? -6.657 1.472 6.132 1.00 98.81 179 ASN A C 1
ATOM 1401 O O . ASN A 1 179 ? -6.792 0.826 7.173 1.00 98.81 179 ASN A O 1
ATOM 1405 N N . LEU A 1 180 ? -6.961 2.774 6.069 1.00 98.88 180 LEU A N 1
ATOM 1406 C CA . LEU A 1 180 ? -7.511 3.512 7.211 1.00 98.88 180 LEU A CA 1
ATOM 1407 C C . LEU A 1 180 ? -8.875 2.969 7.655 1.00 98.88 180 LEU A C 1
ATOM 1409 O O . LEU A 1 180 ? -9.115 2.837 8.857 1.00 98.88 180 LEU A O 1
ATOM 1413 N N . HIS A 1 181 ? -9.753 2.627 6.710 1.00 98.94 181 HIS A N 1
ATOM 1414 C CA . HIS A 1 181 ? -11.069 2.083 7.034 1.00 98.94 181 HIS A CA 1
ATOM 1415 C C . HIS A 1 181 ? -10.965 0.722 7.730 1.00 98.94 181 HIS A C 1
ATOM 1417 O O . HIS A 1 181 ? -11.627 0.493 8.740 1.00 98.94 181 HIS A O 1
ATOM 1423 N N . LEU A 1 182 ? -10.093 -0.168 7.250 1.00 98.94 182 LEU A N 1
ATOM 1424 C CA . LEU A 1 182 ? -9.870 -1.471 7.877 1.00 98.94 182 LEU A CA 1
ATOM 1425 C C . LEU A 1 182 ? -9.225 -1.327 9.264 1.00 98.94 182 LEU A C 1
ATOM 1427 O O . LEU A 1 182 ? -9.616 -2.032 10.194 1.00 98.94 182 LEU A O 1
ATOM 1431 N N . ALA A 1 183 ? -8.299 -0.379 9.445 1.00 98.69 183 ALA A N 1
ATOM 1432 C CA . ALA A 1 183 ? -7.739 -0.061 10.760 1.00 98.69 183 ALA A CA 1
ATOM 1433 C C . ALA A 1 183 ? -8.814 0.457 11.736 1.00 98.69 183 ALA A C 1
ATOM 1435 O O . ALA A 1 183 ? -8.825 0.070 12.905 1.00 98.69 183 ALA A O 1
ATOM 1436 N N . PHE A 1 184 ? -9.749 1.278 11.251 1.00 98.88 184 PHE A N 1
ATOM 1437 C CA . PHE A 1 184 ? -10.905 1.736 12.021 1.00 98.88 184 PHE A CA 1
ATOM 1438 C C . PHE A 1 184 ? -11.837 0.574 12.399 1.00 98.88 184 PHE A C 1
ATOM 1440 O O . PHE A 1 184 ? -12.162 0.402 13.573 1.00 98.88 184 PHE A O 1
ATOM 1447 N N . LEU A 1 185 ? -12.225 -0.271 11.439 1.00 98.88 185 LEU A N 1
ATOM 1448 C CA . LEU A 1 185 ? -13.105 -1.419 11.685 1.00 98.88 185 LEU A CA 1
ATOM 1449 C C . LEU A 1 185 ? -12.482 -2.409 12.679 1.00 98.88 185 LEU A C 1
ATOM 1451 O O . LEU A 1 185 ? -13.174 -2.928 13.559 1.00 98.88 185 LEU A O 1
ATOM 1455 N N . ARG A 1 186 ? -11.160 -2.611 12.602 1.00 98.50 186 ARG A N 1
ATOM 1456 C CA . ARG A 1 186 ? -10.389 -3.363 13.599 1.00 98.50 186 ARG A CA 1
ATOM 1457 C C . ARG A 1 186 ? -10.558 -2.789 15.003 1.00 98.50 186 ARG A C 1
ATOM 1459 O O . ARG A 1 186 ? -10.733 -3.564 15.943 1.00 98.50 186 ARG A O 1
ATOM 1466 N N . ASP A 1 187 ? -10.480 -1.471 15.172 1.00 98.38 187 ASP A N 1
ATOM 1467 C CA . ASP A 1 187 ? -10.642 -0.853 16.490 1.00 98.38 187 ASP A CA 1
ATOM 1468 C C . ASP A 1 187 ? -12.038 -1.111 17.057 1.00 98.38 187 ASP A C 1
ATOM 1470 O O . ASP A 1 187 ? -12.156 -1.510 18.215 1.00 98.38 187 ASP A O 1
ATOM 1474 N N . VAL A 1 188 ? -13.086 -0.966 16.242 1.00 98.69 188 VAL A N 1
ATOM 1475 C CA . VAL A 1 188 ? -14.462 -1.233 16.686 1.00 98.69 188 VAL A CA 1
ATOM 1476 C C . VAL A 1 188 ? -14.642 -2.703 17.070 1.00 98.69 188 VAL A C 1
ATOM 1478 O O . VAL A 1 188 ? -15.192 -2.997 18.133 1.00 98.69 188 VAL A O 1
ATOM 1481 N N . ALA A 1 189 ? -14.117 -3.629 16.263 1.00 98.50 189 ALA A N 1
ATOM 1482 C CA . ALA A 1 189 ? -14.159 -5.060 16.557 1.00 98.50 189 ALA A CA 1
ATOM 1483 C C . ALA A 1 189 ? -13.397 -5.416 17.850 1.00 98.50 189 ALA A C 1
ATOM 1485 O O . ALA A 1 189 ? -13.853 -6.246 18.636 1.00 98.50 189 ALA A O 1
ATOM 1486 N N . LYS A 1 190 ? -12.250 -4.772 18.101 1.00 97.94 190 LYS A N 1
ATOM 1487 C CA . LYS A 1 190 ? -11.368 -5.082 19.236 1.00 97.94 190 LYS A CA 1
ATOM 1488 C C . LYS A 1 190 ? -11.781 -4.408 20.546 1.00 97.94 190 LYS A C 1
ATOM 1490 O O . LYS A 1 190 ? -11.658 -5.011 21.613 1.00 97.94 190 LYS A O 1
ATOM 1495 N N . PHE A 1 191 ? -12.224 -3.157 20.486 1.00 98.19 191 PHE A N 1
ATOM 1496 C CA . PHE A 1 191 ? -12.446 -2.308 21.659 1.00 98.19 191 PHE A CA 1
ATOM 1497 C C . PHE A 1 191 ? -13.918 -1.957 21.885 1.00 98.19 191 PHE A C 1
ATOM 1499 O O . PHE A 1 191 ? -14.249 -1.460 22.958 1.00 98.19 191 PHE A O 1
ATOM 1506 N N . GLY A 1 192 ? -14.820 -2.271 20.948 1.00 98.06 192 GLY A N 1
ATOM 1507 C CA . GLY A 1 192 ? -16.217 -1.834 20.986 1.00 98.06 192 GLY A CA 1
ATOM 1508 C C . GLY A 1 192 ? -16.969 -2.156 22.281 1.00 98.06 192 GLY A C 1
ATOM 1509 O O . GLY A 1 192 ? -17.715 -1.318 22.784 1.00 98.06 192 GLY A O 1
ATOM 1510 N N . TYR A 1 193 ? -16.717 -3.319 22.890 1.00 98.19 193 TYR A N 1
ATOM 1511 C CA . TYR A 1 193 ? -17.313 -3.674 24.185 1.00 98.19 193 TYR A CA 1
ATOM 1512 C C . TYR A 1 193 ? -16.880 -2.750 25.332 1.00 98.19 193 TYR A C 1
ATOM 1514 O O . TYR A 1 193 ? -17.654 -2.522 26.256 1.00 98.19 193 TYR A O 1
ATOM 1522 N N . GLN A 1 194 ? -15.662 -2.201 25.285 1.00 97.06 194 GLN A N 1
ATOM 1523 C CA . GLN A 1 194 ? -15.166 -1.249 26.288 1.00 97.06 194 GLN A CA 1
ATOM 1524 C C . GLN A 1 194 ? -15.884 0.104 26.178 1.00 97.06 194 GLN A C 1
ATOM 1526 O O . GLN A 1 194 ? -15.971 0.842 27.159 1.00 97.06 194 GLN A O 1
ATOM 1531 N N . TRP A 1 195 ? -16.439 0.401 25.002 1.00 98.00 195 TRP A N 1
ATOM 1532 C CA . TRP A 1 195 ? -17.238 1.594 24.717 1.00 98.00 195 TRP A CA 1
ATOM 1533 C C . TRP A 1 195 ? -18.742 1.372 24.941 1.00 98.00 195 TRP A C 1
ATOM 1535 O O . TRP A 1 195 ? -19.552 2.223 24.583 1.00 98.00 195 TRP A O 1
ATOM 1545 N N . ASP A 1 196 ? -19.125 0.237 25.533 1.00 97.94 196 ASP A N 1
ATOM 1546 C CA . ASP A 1 196 ? -20.510 -0.183 25.769 1.00 97.94 196 ASP A CA 1
ATOM 1547 C C . ASP A 1 196 ? -21.336 -0.369 24.475 1.00 97.94 196 ASP A C 1
ATOM 1549 O O . ASP A 1 196 ? -22.553 -0.165 24.472 1.00 97.94 196 ASP A O 1
ATOM 1553 N N . LEU A 1 197 ? -20.693 -0.763 23.364 1.00 98.06 197 LEU A N 1
ATOM 1554 C CA . LEU A 1 197 ? -21.407 -1.290 22.195 1.00 98.06 197 LEU A CA 1
ATOM 1555 C C . LEU A 1 197 ? -21.972 -2.681 22.504 1.00 98.06 197 LEU A C 1
ATOM 1557 O O . LEU A 1 197 ? -21.329 -3.509 23.155 1.00 98.06 197 LEU A O 1
ATOM 1561 N N . ASP A 1 198 ? -23.181 -2.956 22.016 1.00 98.00 198 ASP A N 1
ATOM 1562 C CA . ASP A 1 198 ? -23.798 -4.264 22.187 1.00 98.00 198 ASP A CA 1
ATOM 1563 C C . ASP A 1 198 ? -23.154 -5.322 21.275 1.00 98.00 198 ASP A C 1
ATOM 1565 O O . ASP A 1 198 ? -22.526 -5.027 20.254 1.00 98.00 198 ASP A O 1
ATOM 1569 N N . LYS A 1 199 ? -23.360 -6.592 21.635 1.00 98.31 199 LYS A N 1
ATOM 1570 C CA . LYS A 1 199 ? -22.803 -7.748 20.921 1.00 98.31 199 LYS A CA 1
ATOM 1571 C C . LYS A 1 199 ? -23.147 -7.769 19.431 1.00 98.31 199 LYS A C 1
ATOM 1573 O O . LYS A 1 199 ? -22.311 -8.185 18.634 1.00 98.31 199 LYS A O 1
ATOM 1578 N N . THR A 1 200 ? -24.359 -7.368 19.057 1.00 98.44 200 THR A N 1
ATOM 1579 C CA . THR A 1 200 ? -24.797 -7.383 17.655 1.00 98.44 200 THR A CA 1
ATOM 1580 C C . THR A 1 200 ? -24.049 -6.322 16.866 1.00 98.44 200 THR A C 1
ATOM 1582 O O . THR A 1 200 ? -23.538 -6.615 15.791 1.00 98.44 200 THR A O 1
ATOM 1585 N N . THR A 1 201 ? -23.919 -5.118 17.426 1.00 98.25 201 THR A N 1
ATOM 1586 C CA . THR A 1 201 ? -23.188 -4.024 16.782 1.00 98.25 201 THR A CA 1
ATOM 1587 C C . THR A 1 201 ? -21.714 -4.372 16.577 1.00 98.25 201 THR A C 1
ATOM 1589 O O . THR A 1 201 ? -21.217 -4.249 15.461 1.00 98.25 201 THR A O 1
ATOM 1592 N N . VAL A 1 202 ? -21.023 -4.893 17.600 1.00 98.75 202 VAL A N 1
ATOM 1593 C CA . VAL A 1 202 ? -19.617 -5.327 17.456 1.00 98.75 202 VAL A CA 1
ATOM 1594 C C . VAL A 1 202 ? -19.481 -6.442 16.411 1.00 98.75 202 VAL A C 1
ATOM 1596 O O . VAL A 1 202 ? -18.574 -6.401 15.581 1.00 98.75 202 VAL A O 1
ATOM 1599 N N . ALA A 1 203 ? -20.400 -7.415 16.402 1.00 98.62 203 ALA A N 1
ATOM 1600 C CA . ALA A 1 203 ? -20.387 -8.501 15.422 1.00 98.62 203 ALA A CA 1
ATOM 1601 C C . ALA A 1 203 ? -20.617 -8.013 13.980 1.00 98.62 203 ALA A C 1
ATOM 1603 O O . ALA A 1 203 ? -20.011 -8.561 13.059 1.00 98.62 203 ALA A O 1
ATOM 1604 N N . ASN A 1 204 ? -21.451 -6.987 13.780 1.00 98.69 204 ASN A N 1
ATOM 1605 C CA . ASN A 1 204 ? -21.664 -6.377 12.468 1.00 98.69 204 ASN A CA 1
ATOM 1606 C C . ASN A 1 204 ? -20.392 -5.677 11.976 1.00 98.69 204 ASN A C 1
ATOM 1608 O O . ASN A 1 204 ? -19.922 -6.005 10.896 1.00 98.69 204 ASN A O 1
ATOM 1612 N N . TYR A 1 205 ? -19.748 -4.843 12.796 1.00 98.75 205 TYR A N 1
ATOM 1613 C CA . TYR A 1 205 ? -18.489 -4.198 12.399 1.00 98.75 205 TYR A CA 1
ATOM 1614 C C . TYR A 1 205 ? -17.350 -5.194 12.143 1.00 98.75 205 TYR A C 1
ATOM 1616 O O . TYR A 1 205 ? -16.544 -5.002 11.235 1.00 98.75 205 TYR A O 1
ATOM 1624 N N . TYR A 1 206 ? -17.284 -6.291 12.903 1.00 98.88 206 TYR A N 1
ATOM 1625 C CA . TYR A 1 206 ? -16.327 -7.363 12.622 1.00 98.88 206 TYR A CA 1
ATOM 1626 C C . TYR A 1 206 ? -16.642 -8.103 11.310 1.00 98.88 206 TYR A C 1
ATOM 1628 O O . TYR A 1 206 ? -15.738 -8.513 10.577 1.00 98.88 206 TYR A O 1
ATOM 1636 N N . LYS A 1 207 ? -17.924 -8.264 10.973 1.00 98.81 207 LYS A N 1
ATOM 1637 C CA . LYS A 1 207 ? -18.338 -8.773 9.664 1.00 98.81 207 LYS A CA 1
ATOM 1638 C C . LYS A 1 207 ? -17.919 -7.802 8.553 1.00 98.81 207 LYS A C 1
ATOM 1640 O O . LYS A 1 207 ? -17.299 -8.252 7.591 1.00 98.81 207 LYS A O 1
ATOM 1645 N N . ASP A 1 208 ? -18.162 -6.506 8.728 1.00 98.75 208 ASP A N 1
ATOM 1646 C CA . ASP A 1 208 ? -17.785 -5.466 7.768 1.00 98.75 208 ASP A CA 1
ATOM 1647 C C . ASP A 1 208 ? -16.267 -5.401 7.578 1.00 98.75 208 ASP A C 1
ATOM 1649 O O . ASP A 1 208 ? -15.809 -5.211 6.456 1.00 98.75 208 ASP A O 1
ATOM 1653 N N . LEU A 1 209 ? -15.468 -5.623 8.632 1.00 98.88 209 LEU A N 1
ATOM 1654 C CA . LEU A 1 209 ? -14.008 -5.746 8.523 1.00 98.88 209 LEU A CA 1
ATOM 1655 C C . LEU A 1 209 ? -13.624 -6.839 7.520 1.00 98.88 209 LEU A C 1
ATOM 1657 O O . LEU A 1 209 ? -12.814 -6.603 6.622 1.00 98.88 209 LEU A O 1
ATOM 1661 N N . LYS A 1 210 ? -14.218 -8.029 7.647 1.00 98.75 210 LYS A N 1
ATOM 1662 C CA . LYS A 1 210 ? -13.910 -9.175 6.781 1.00 98.75 210 LYS A CA 1
ATOM 1663 C C . LYS A 1 210 ? -14.397 -8.966 5.353 1.00 98.75 210 LYS A C 1
ATOM 1665 O O . LYS A 1 210 ? -13.648 -9.221 4.412 1.00 98.75 210 LYS A O 1
ATOM 1670 N N . GLU A 1 211 ? -15.627 -8.485 5.192 1.00 98.75 211 GLU A N 1
ATOM 1671 C CA . GLU A 1 211 ? -16.205 -8.211 3.874 1.00 98.75 211 GLU A CA 1
ATOM 1672 C C . GLU A 1 211 ? -15.424 -7.107 3.151 1.00 98.75 211 GLU A C 1
ATOM 1674 O O . GLU A 1 211 ? -15.020 -7.298 2.004 1.00 98.75 211 GLU A O 1
ATOM 1679 N N . ASN A 1 212 ? -15.105 -6.001 3.828 1.00 98.81 212 ASN A N 1
ATOM 1680 C CA . ASN A 1 212 ? -14.319 -4.920 3.236 1.00 98.81 212 ASN A CA 1
ATOM 1681 C C . ASN A 1 212 ? -12.868 -5.325 2.963 1.00 98.81 212 ASN A C 1
ATOM 1683 O O . ASN A 1 212 ? -12.325 -4.918 1.941 1.00 98.81 212 ASN A O 1
ATOM 1687 N N . THR A 1 213 ? -12.252 -6.175 3.793 1.00 98.88 213 THR A N 1
ATOM 1688 C CA . THR A 1 213 ? -10.911 -6.718 3.500 1.00 98.88 213 THR A CA 1
ATOM 1689 C C . THR A 1 213 ? -10.909 -7.432 2.151 1.00 98.88 213 THR A C 1
ATOM 1691 O O . THR A 1 213 ? -10.025 -7.194 1.327 1.00 98.88 213 THR A O 1
ATOM 1694 N N . GLN A 1 214 ? -11.926 -8.256 1.884 1.00 98.75 214 GLN A N 1
ATOM 1695 C CA . GLN A 1 214 ? -12.069 -8.932 0.599 1.00 98.75 214 GLN A CA 1
ATOM 1696 C C . GLN A 1 214 ? -12.360 -7.942 -0.537 1.00 98.75 214 GLN A C 1
ATOM 1698 O O . GLN A 1 214 ? -11.658 -7.951 -1.546 1.00 98.75 214 GLN A O 1
ATOM 1703 N N . ILE A 1 215 ? -13.361 -7.071 -0.373 1.00 98.81 215 ILE A N 1
ATOM 1704 C CA . ILE A 1 215 ? -13.785 -6.114 -1.409 1.00 98.81 215 ILE A CA 1
ATOM 1705 C C . ILE A 1 215 ? -12.619 -5.220 -1.836 1.00 98.81 215 ILE A C 1
ATOM 1707 O O . ILE A 1 215 ? -12.380 -5.044 -3.034 1.00 98.81 215 ILE A O 1
ATOM 1711 N N . TYR A 1 216 ? -11.883 -4.674 -0.869 1.00 98.94 216 TYR A N 1
ATOM 1712 C CA . TYR A 1 216 ? -10.765 -3.779 -1.137 1.00 98.94 216 TYR A CA 1
ATOM 1713 C C . TYR A 1 216 ? -9.609 -4.534 -1.781 1.00 98.94 216 TYR A C 1
ATOM 1715 O O . TYR A 1 216 ? -9.037 -4.039 -2.750 1.00 98.94 216 TYR A O 1
ATOM 1723 N N . THR A 1 217 ? -9.304 -5.752 -1.318 1.00 98.94 217 THR A N 1
ATOM 1724 C CA . THR A 1 217 ? -8.251 -6.593 -1.915 1.00 98.94 217 THR A CA 1
ATOM 1725 C C . THR A 1 217 ? -8.563 -6.885 -3.381 1.00 98.94 217 THR A C 1
ATOM 1727 O O . THR A 1 217 ? -7.733 -6.644 -4.260 1.00 98.94 217 THR A O 1
ATOM 1730 N N . ASP A 1 218 ? -9.788 -7.334 -3.662 1.00 98.88 218 ASP A N 1
ATOM 1731 C CA . ASP A 1 218 ? -10.236 -7.673 -5.011 1.00 98.88 218 ASP A CA 1
ATOM 1732 C C . ASP A 1 218 ? -10.240 -6.449 -5.931 1.00 98.88 218 ASP A C 1
ATOM 1734 O O . ASP A 1 218 ? -9.877 -6.554 -7.107 1.00 98.88 218 ASP A O 1
ATOM 1738 N N . HIS A 1 219 ? -10.648 -5.282 -5.418 1.00 98.81 219 HIS A N 1
ATOM 1739 C CA . HIS A 1 219 ? -10.550 -4.028 -6.158 1.00 98.81 219 HIS A CA 1
ATOM 1740 C C . HIS A 1 219 ? -9.092 -3.700 -6.474 1.00 98.81 219 HIS A C 1
ATOM 1742 O O . HIS A 1 219 ? -8.757 -3.519 -7.644 1.00 98.81 219 HIS A O 1
ATOM 1748 N N . CYS A 1 220 ? -8.215 -3.690 -5.469 1.00 98.94 220 CYS A N 1
ATOM 1749 C CA . CYS A 1 220 ? -6.824 -3.305 -5.652 1.00 98.94 220 CYS A CA 1
ATOM 1750 C C . CYS A 1 220 ? -6.097 -4.189 -6.667 1.00 98.94 220 CYS A C 1
ATOM 1752 O O . CYS A 1 220 ? -5.466 -3.673 -7.588 1.00 98.94 220 CYS A O 1
ATOM 1754 N N . VAL A 1 221 ? -6.245 -5.512 -6.563 1.00 98.81 221 VAL A N 1
ATOM 1755 C CA . VAL A 1 221 ? -5.598 -6.466 -7.477 1.00 98.81 221 VAL A CA 1
ATOM 1756 C C . VAL A 1 221 ? -6.153 -6.345 -8.901 1.00 98.81 221 VAL A C 1
ATOM 1758 O O . VAL A 1 221 ? -5.393 -6.327 -9.872 1.00 98.81 221 VAL A O 1
ATOM 1761 N N . ARG A 1 222 ? -7.475 -6.233 -9.069 1.00 98.81 222 ARG A N 1
ATOM 1762 C CA . ARG A 1 222 ? -8.096 -6.088 -10.397 1.00 98.81 222 ARG A CA 1
ATOM 1763 C C . ARG A 1 222 ? -7.706 -4.773 -11.072 1.00 98.81 222 ARG A C 1
ATOM 1765 O O . ARG A 1 222 ? -7.379 -4.767 -12.262 1.00 98.81 222 ARG A O 1
ATOM 1772 N N . THR A 1 223 ? -7.734 -3.672 -10.330 1.00 98.81 223 THR A N 1
ATOM 1773 C CA . THR A 1 223 ? -7.398 -2.345 -10.850 1.00 98.81 223 THR A CA 1
ATOM 1774 C C . THR A 1 223 ? -5.897 -2.232 -11.131 1.00 98.81 223 THR A C 1
ATOM 1776 O O . THR A 1 223 ? -5.525 -1.692 -12.171 1.00 98.81 223 THR A O 1
ATOM 1779 N N . TYR A 1 224 ? -5.038 -2.839 -10.300 1.00 98.81 224 TYR A N 1
ATOM 1780 C CA . TYR A 1 224 ? -3.602 -2.983 -10.571 1.00 98.81 224 TYR A CA 1
ATOM 1781 C C . TYR A 1 224 ? -3.357 -3.669 -11.919 1.00 98.81 224 TYR A C 1
ATOM 1783 O O . TYR A 1 224 ? -2.675 -3.115 -12.778 1.00 98.81 224 TYR A O 1
ATOM 1791 N N . ASN A 1 225 ? -3.973 -4.835 -12.144 1.00 98.56 225 ASN A N 1
ATOM 1792 C CA . ASN A 1 225 ? -3.824 -5.573 -13.401 1.00 98.56 225 ASN A CA 1
ATOM 1793 C C . ASN A 1 225 ? -4.339 -4.765 -14.602 1.00 98.56 225 ASN A C 1
ATOM 1795 O O . ASN A 1 225 ? -3.734 -4.777 -15.670 1.00 98.56 225 ASN A O 1
ATOM 1799 N N . THR A 1 226 ? -5.429 -4.017 -14.419 1.00 98.31 226 THR A N 1
ATOM 1800 C CA . THR A 1 226 ? -5.974 -3.128 -15.456 1.00 98.31 226 THR A CA 1
ATOM 1801 C C . THR A 1 226 ? -4.991 -2.013 -15.811 1.00 98.31 226 THR A C 1
ATOM 1803 O O . THR A 1 226 ? -4.742 -1.766 -16.990 1.00 98.31 226 THR A O 1
ATOM 1806 N N . GLY A 1 227 ? -4.408 -1.350 -14.809 1.00 97.88 227 GLY A N 1
ATOM 1807 C CA . GLY A 1 227 ? -3.401 -0.314 -15.028 1.00 97.88 227 GLY A CA 1
ATOM 1808 C C . GLY A 1 227 ? -2.131 -0.858 -15.675 1.00 97.88 227 GLY A C 1
ATOM 1809 O O . GLY A 1 227 ? -1.625 -0.253 -16.619 1.00 97.88 227 GLY A O 1
ATOM 1810 N N . LEU A 1 228 ? -1.684 -2.045 -15.258 1.00 96.31 228 LEU A N 1
ATOM 1811 C CA . LEU A 1 228 ? -0.535 -2.717 -15.853 1.00 96.31 228 LEU A CA 1
ATOM 1812 C C . LEU A 1 228 ? -0.775 -2.965 -17.350 1.00 96.31 228 LEU A C 1
ATOM 1814 O O . LEU A 1 228 ? 0.046 -2.576 -18.178 1.00 96.31 228 LEU A O 1
ATOM 1818 N N . GLU A 1 229 ? -1.940 -3.493 -17.731 1.00 95.62 229 GLU A N 1
ATOM 1819 C CA . GLU A 1 229 ? -2.313 -3.676 -19.140 1.00 95.62 229 GLU A CA 1
ATOM 1820 C C . GLU A 1 229 ? -2.397 -2.355 -19.926 1.00 95.62 229 GLU A C 1
ATOM 1822 O O . GLU A 1 229 ? -1.950 -2.305 -21.077 1.00 95.62 229 GLU A O 1
ATOM 1827 N N . LYS A 1 230 ? -2.886 -1.260 -19.318 1.00 94.75 230 LYS A N 1
ATOM 1828 C CA . LYS A 1 230 ? -2.904 0.070 -19.960 1.00 94.75 230 LYS A CA 1
ATOM 1829 C C . LYS A 1 230 ? -1.506 0.524 -20.383 1.00 94.75 230 LYS A C 1
ATOM 1831 O O . LYS A 1 230 ? -1.363 1.100 -21.466 1.00 94.75 230 LYS A O 1
ATOM 1836 N N . THR A 1 231 ? -0.463 0.201 -19.612 1.00 94.06 231 THR A N 1
ATOM 1837 C CA . THR A 1 231 ? 0.917 0.601 -19.947 1.00 94.06 231 THR A CA 1
ATOM 1838 C C . THR A 1 231 ? 1.409 0.034 -21.285 1.00 94.06 231 THR A C 1
ATOM 1840 O O . THR A 1 231 ? 2.213 0.676 -21.966 1.00 94.06 231 THR A O 1
ATOM 1843 N N . LYS A 1 232 ? 0.873 -1.108 -21.751 1.00 91.38 232 LYS A N 1
ATOM 1844 C CA . LYS A 1 232 ? 1.224 -1.681 -23.067 1.00 91.38 232 LYS A CA 1
ATOM 1845 C C . LYS A 1 232 ? 0.883 -0.736 -24.218 1.00 91.38 232 LYS A C 1
ATOM 1847 O O . LYS A 1 232 ? 1.619 -0.669 -25.202 1.00 91.38 232 LYS A O 1
ATOM 1852 N N . SER A 1 233 ? -0.202 0.030 -24.096 1.00 90.06 233 SER A N 1
ATOM 1853 C CA . SER A 1 233 ? -0.614 1.001 -25.119 1.00 90.06 233 SER A CA 1
ATOM 1854 C C . SER A 1 233 ? 0.381 2.163 -25.257 1.00 90.06 233 SER A C 1
ATOM 1856 O O . SER A 1 233 ? 0.609 2.673 -26.358 1.00 90.06 233 SER A O 1
ATOM 1858 N N . LEU A 1 234 ? 1.063 2.515 -24.163 1.00 90.62 234 LEU A N 1
ATOM 1859 C CA . LEU A 1 234 ? 2.034 3.608 -24.101 1.00 90.62 234 LEU A CA 1
ATOM 1860 C C . LEU A 1 234 ? 3.349 3.263 -24.806 1.00 90.62 234 LEU A C 1
ATOM 1862 O O . LEU A 1 234 ? 4.052 4.147 -25.300 1.00 90.62 234 LEU A O 1
ATOM 1866 N N . MET A 1 235 ? 3.674 1.972 -24.916 1.00 89.00 235 MET A N 1
ATOM 1867 C CA . MET A 1 235 ? 4.915 1.493 -25.530 1.00 89.00 235 MET A CA 1
ATOM 1868 C C . MET A 1 235 ? 5.086 1.972 -26.979 1.00 89.00 235 MET A C 1
ATOM 1870 O O . MET A 1 235 ? 6.213 2.194 -27.440 1.00 89.00 235 MET A O 1
ATOM 1874 N N . GLY A 1 236 ? 3.987 2.144 -27.721 1.00 84.00 236 GLY A N 1
ATOM 1875 C CA . GLY A 1 236 ? 4.007 2.618 -29.107 1.00 84.00 236 GLY A CA 1
ATOM 1876 C C . GLY A 1 236 ? 4.496 4.064 -29.247 1.00 84.00 236 GLY A C 1
ATOM 1877 O O . GLY A 1 236 ? 5.263 4.364 -30.171 1.00 84.00 236 GLY A O 1
ATOM 1878 N N . ALA A 1 237 ? 4.113 4.919 -28.293 1.00 85.88 237 ALA A N 1
ATOM 1879 C CA . ALA A 1 237 ? 4.348 6.364 -28.291 1.00 85.88 237 ALA A CA 1
ATOM 1880 C C . ALA A 1 237 ? 5.763 6.770 -27.842 1.00 85.88 237 ALA A C 1
ATOM 1882 O O . ALA A 1 237 ? 6.140 7.935 -27.950 1.00 85.88 237 ALA A O 1
ATOM 1883 N N . ILE A 1 238 ? 6.573 5.820 -27.366 1.00 87.25 238 ILE A N 1
ATOM 1884 C CA . ILE A 1 238 ? 7.911 6.111 -26.845 1.00 87.25 238 ILE A CA 1
ATOM 1885 C C . ILE A 1 238 ? 8.819 6.708 -27.924 1.00 87.25 238 ILE A C 1
ATOM 1887 O O . ILE A 1 238 ? 9.095 6.084 -28.960 1.00 87.25 238 ILE A O 1
ATOM 1891 N N . ASN A 1 239 ? 9.354 7.889 -27.609 1.00 86.94 239 ASN A N 1
ATOM 1892 C CA . ASN A 1 239 ? 10.340 8.610 -28.397 1.00 86.94 239 ASN A CA 1
ATOM 1893 C C . ASN A 1 239 ? 11.655 8.767 -27.606 1.00 86.94 239 ASN A C 1
ATOM 1895 O O . ASN A 1 239 ? 11.745 9.642 -26.750 1.00 86.94 239 ASN A O 1
ATOM 1899 N N . PRO A 1 240 ? 12.713 7.997 -27.926 1.00 86.44 240 PRO A N 1
ATOM 1900 C CA . PRO A 1 240 ? 14.020 8.135 -27.273 1.00 86.44 240 PRO A CA 1
ATOM 1901 C C . PRO A 1 240 ? 14.698 9.507 -27.454 1.00 86.44 240 PRO A C 1
ATOM 1903 O O . PRO A 1 240 ? 15.705 9.769 -26.806 1.00 86.44 240 PRO A O 1
ATOM 1906 N N . LYS A 1 241 ? 14.194 10.359 -28.361 1.00 85.62 241 LYS A N 1
ATOM 1907 C CA . LYS A 1 241 ? 14.680 11.734 -28.572 1.00 85.62 241 LYS A CA 1
ATOM 1908 C C . LYS A 1 241 ? 13.947 12.776 -27.734 1.00 85.62 241 LYS A C 1
ATOM 1910 O O . LYS A 1 241 ? 14.254 13.960 -27.848 1.00 85.62 241 LYS A O 1
ATOM 1915 N N . ASP A 1 242 ? 12.959 12.367 -26.949 1.00 83.94 242 ASP A N 1
ATOM 1916 C CA . ASP A 1 242 ? 12.390 13.238 -25.935 1.00 83.94 242 ASP A CA 1
ATOM 1917 C C . ASP A 1 242 ? 13.420 13.394 -24.814 1.00 83.94 242 ASP A C 1
ATOM 1919 O O . ASP A 1 242 ? 13.446 12.623 -23.863 1.00 83.94 242 ASP A O 1
ATOM 1923 N N . TYR A 1 243 ? 14.335 14.349 -24.972 1.00 79.56 243 TYR A N 1
ATOM 1924 C CA . TYR A 1 243 ? 15.391 14.608 -23.997 1.00 79.56 243 TYR A CA 1
ATOM 1925 C C . TYR A 1 243 ? 14.887 15.324 -22.746 1.00 79.56 243 TYR A C 1
ATOM 1927 O O . TYR A 1 243 ? 15.626 15.386 -21.771 1.00 79.56 243 TYR A O 1
ATOM 1935 N N . ASN A 1 244 ? 13.645 15.818 -22.743 1.00 77.94 244 ASN A N 1
ATOM 1936 C CA . ASN A 1 244 ? 13.020 16.268 -21.507 1.00 77.94 244 ASN A CA 1
ATOM 1937 C C . ASN A 1 244 ? 12.675 15.052 -20.647 1.00 77.94 244 ASN A C 1
ATOM 1939 O O . ASN A 1 244 ? 12.955 15.077 -19.455 1.00 77.94 244 ASN A O 1
ATOM 1943 N N . LYS A 1 245 ? 12.155 13.980 -21.265 1.00 77.06 245 LYS A N 1
ATOM 1944 C CA . LYS A 1 245 ? 11.849 12.695 -20.616 1.00 77.06 245 LYS A CA 1
ATOM 1945 C C . LYS A 1 245 ? 13.068 11.795 -20.385 1.00 77.06 245 LYS A C 1
ATOM 1947 O O . LYS A 1 245 ? 13.159 11.102 -19.381 1.00 77.06 245 LYS A O 1
ATOM 1952 N N . TYR A 1 246 ? 14.023 11.800 -21.309 1.00 79.06 246 TYR A N 1
ATOM 1953 C CA . TYR A 1 246 ? 15.204 10.932 -21.299 1.00 79.06 246 TYR A CA 1
ATOM 1954 C C . TYR A 1 246 ? 16.499 11.738 -21.496 1.00 79.06 246 TYR A C 1
ATOM 1956 O O . TYR A 1 246 ? 17.219 11.540 -22.479 1.00 79.06 246 TYR A O 1
ATOM 1964 N N . PRO A 1 247 ? 16.840 12.659 -20.580 1.00 75.25 247 PRO A N 1
ATOM 1965 C CA . PRO A 1 247 ? 17.989 13.553 -20.751 1.00 75.25 247 PRO A CA 1
ATOM 1966 C C . PRO A 1 247 ? 19.330 12.814 -20.813 1.00 75.25 247 PRO A C 1
ATOM 1968 O O . PRO A 1 247 ? 20.232 13.249 -21.524 1.00 75.25 247 PRO A O 1
ATOM 1971 N N . TYR A 1 248 ? 19.450 11.648 -20.166 1.00 75.19 248 TYR A N 1
ATOM 1972 C CA . TYR A 1 248 ? 20.641 10.789 -20.242 1.00 75.19 248 TYR A CA 1
ATOM 1973 C C . TYR A 1 248 ? 20.889 10.204 -21.648 1.00 75.19 248 TYR A C 1
ATOM 1975 O O . TYR A 1 248 ? 21.958 9.655 -21.914 1.00 75.19 248 TYR A O 1
ATOM 1983 N N . LEU A 1 249 ? 19.923 10.323 -22.567 1.00 77.62 249 LEU A N 1
ATOM 1984 C CA . LEU A 1 249 ? 20.069 9.935 -23.969 1.00 77.62 249 LEU A CA 1
ATOM 1985 C C . LEU A 1 249 ? 20.526 11.082 -24.876 1.00 77.62 249 LEU A C 1
ATOM 1987 O O . LEU A 1 249 ? 20.733 10.847 -26.066 1.00 77.62 249 LEU A O 1
ATOM 1991 N N . ASN A 1 250 ? 20.702 12.303 -24.366 1.00 78.50 250 ASN A N 1
ATOM 1992 C CA . ASN A 1 250 ? 21.166 13.442 -25.157 1.00 78.50 250 ASN A CA 1
ATOM 1993 C C . ASN A 1 250 ? 22.706 13.443 -25.293 1.00 78.50 250 ASN A C 1
ATOM 1995 O O . ASN A 1 250 ? 23.380 13.427 -24.264 1.00 78.50 250 ASN A O 1
ATOM 1999 N N . PRO A 1 251 ? 23.311 13.499 -26.504 1.00 72.62 251 PRO A N 1
ATOM 2000 C CA . PRO A 1 251 ? 22.735 13.449 -27.860 1.00 72.62 251 PRO A CA 1
ATOM 2001 C C . PRO A 1 251 ? 22.795 12.040 -28.497 1.00 72.62 251 PRO A C 1
ATOM 2003 O O . PRO A 1 251 ? 22.788 11.882 -29.723 1.00 72.62 251 PRO A O 1
ATOM 2006 N N . TYR A 1 252 ? 22.934 11.006 -27.670 1.00 72.31 252 TYR A N 1
ATOM 2007 C CA . TYR A 1 252 ? 23.202 9.618 -28.045 1.00 72.31 252 TYR A CA 1
ATOM 2008 C C . TYR A 1 252 ? 22.059 8.918 -28.803 1.00 72.31 252 TYR A C 1
ATOM 2010 O O . TYR A 1 252 ? 22.321 7.970 -29.545 1.00 72.31 252 TYR A O 1
ATOM 2018 N N . ALA A 1 253 ? 20.810 9.383 -28.702 1.00 69.44 253 ALA A N 1
ATOM 2019 C CA . ALA A 1 253 ? 19.668 8.826 -29.440 1.00 69.44 253 ALA A CA 1
ATOM 2020 C C . ALA A 1 253 ? 19.603 9.272 -30.926 1.00 69.44 253 ALA A C 1
ATOM 2022 O O . ALA A 1 253 ? 18.574 9.752 -31.412 1.00 69.44 253 ALA A O 1
ATOM 2023 N N . ASN A 1 254 ? 20.690 9.106 -31.690 1.00 64.56 254 ASN A N 1
ATOM 2024 C CA . ASN A 1 254 ? 20.744 9.414 -33.128 1.00 64.56 254 ASN A CA 1
ATOM 2025 C C . ASN A 1 254 ? 20.679 8.150 -34.014 1.00 64.56 254 ASN A C 1
ATOM 2027 O O . ASN A 1 254 ? 21.029 7.066 -33.562 1.00 64.56 254 ASN A O 1
ATOM 2031 N N . GLY A 1 255 ? 20.197 8.296 -35.264 1.00 57.75 255 GLY A N 1
ATOM 2032 C CA . GLY A 1 255 ? 20.282 7.346 -36.400 1.00 57.75 255 GLY A CA 1
ATOM 2033 C C . GLY A 1 255 ? 19.645 5.947 -36.269 1.00 57.75 255 GLY A C 1
ATOM 2034 O O . GLY A 1 255 ? 18.966 5.500 -37.185 1.00 57.75 255 GLY A O 1
ATOM 2035 N N . SER A 1 256 ? 19.841 5.265 -35.140 1.00 57.84 256 SER A N 1
ATOM 2036 C CA . SER A 1 256 ? 19.388 3.911 -34.801 1.00 57.84 256 SER A CA 1
ATOM 2037 C C . SER A 1 256 ? 18.671 3.900 -33.440 1.00 57.84 256 SER A C 1
ATOM 2039 O O . SER A 1 256 ? 18.997 3.130 -32.538 1.00 57.84 256 SER A O 1
ATOM 2041 N N . THR A 1 257 ? 17.681 4.781 -33.270 1.00 60.81 257 THR A N 1
ATOM 2042 C CA . THR A 1 257 ? 16.904 4.979 -32.024 1.00 60.81 257 THR A CA 1
ATOM 2043 C C . THR A 1 257 ? 16.196 3.722 -31.511 1.00 60.81 257 THR A C 1
ATOM 2045 O O . THR A 1 257 ? 15.805 3.665 -30.344 1.00 60.81 257 THR A O 1
ATOM 2048 N N . ASN A 1 258 ? 16.065 2.692 -32.350 1.00 66.06 258 ASN A N 1
ATOM 2049 C CA . ASN A 1 258 ? 15.463 1.422 -31.973 1.00 66.06 258 ASN A CA 1
ATOM 2050 C C . ASN A 1 258 ? 16.156 0.774 -30.769 1.00 66.06 258 ASN A C 1
ATOM 2052 O O . ASN A 1 258 ? 15.430 0.203 -29.962 1.00 66.06 258 ASN A O 1
ATOM 2056 N N . PHE A 1 259 ? 17.481 0.907 -30.599 1.00 71.81 259 PHE A N 1
ATOM 2057 C CA . PHE A 1 259 ? 18.252 0.237 -29.531 1.00 71.81 259 PHE A CA 1
ATOM 2058 C C . PHE A 1 259 ? 17.942 0.711 -28.108 1.00 71.81 259 PHE A C 1
ATOM 2060 O O . PHE A 1 259 ? 18.125 -0.034 -27.150 1.00 71.81 259 PHE A O 1
ATOM 2067 N N . TYR A 1 260 ? 17.465 1.944 -27.962 1.00 79.38 260 TYR A N 1
ATOM 2068 C CA . TYR A 1 260 ? 17.016 2.477 -26.674 1.00 79.38 260 TYR A CA 1
ATOM 2069 C C . TYR A 1 260 ? 15.523 2.226 -26.482 1.00 79.38 260 TYR A C 1
ATOM 2071 O O . TYR A 1 260 ? 15.074 1.923 -25.383 1.00 79.38 260 TYR A O 1
ATOM 2079 N N . LYS A 1 261 ? 14.752 2.274 -27.578 1.00 83.19 261 LYS A N 1
ATOM 2080 C CA . LYS A 1 261 ? 13.291 2.180 -27.543 1.00 83.19 261 LYS A CA 1
ATOM 2081 C C . LYS A 1 261 ? 12.783 0.944 -26.794 1.00 83.19 261 LYS A C 1
ATOM 2083 O O . LYS A 1 261 ? 11.829 1.080 -26.047 1.00 83.19 261 LYS A O 1
ATOM 2088 N N . LYS A 1 262 ? 13.397 -0.235 -26.949 1.00 83.31 262 LYS A N 1
ATOM 2089 C CA . LYS A 1 262 ? 12.921 -1.462 -26.270 1.00 83.31 262 LYS A CA 1
ATOM 2090 C C . LYS A 1 262 ? 13.163 -1.464 -24.766 1.00 83.31 262 LYS A C 1
ATOM 2092 O O . LYS A 1 262 ? 12.278 -1.881 -24.032 1.00 83.31 262 LYS A O 1
ATOM 2097 N N . VAL A 1 263 ? 14.307 -0.943 -24.324 1.00 84.75 263 VAL A N 1
ATOM 2098 C CA . VAL A 1 263 ? 14.593 -0.753 -22.894 1.00 84.75 263 VAL A CA 1
ATOM 2099 C C . VAL A 1 263 ? 13.561 0.203 -22.298 1.00 84.75 263 VAL A C 1
ATOM 2101 O O . VAL A 1 263 ? 12.944 -0.102 -21.288 1.00 84.75 263 VAL A O 1
ATOM 2104 N N . LEU A 1 264 ? 13.286 1.312 -22.990 1.00 87.31 264 LEU A N 1
ATOM 2105 C CA . LEU A 1 264 ? 12.272 2.276 -22.566 1.00 87.31 264 LEU A CA 1
ATOM 2106 C C . LEU A 1 264 ? 10.849 1.686 -22.562 1.00 87.31 264 LEU A C 1
ATOM 2108 O O . LEU A 1 264 ? 10.072 2.006 -21.672 1.00 87.31 264 LEU A O 1
ATOM 2112 N N . GLN A 1 265 ? 10.502 0.825 -23.528 1.00 88.88 265 GLN A N 1
ATOM 2113 C CA . GLN A 1 265 ? 9.217 0.105 -23.557 1.00 88.88 265 GLN A CA 1
ATOM 2114 C C . GLN A 1 265 ? 9.058 -0.809 -22.346 1.00 88.88 265 GLN A C 1
ATOM 2116 O O . GLN A 1 265 ? 8.019 -0.769 -21.696 1.00 88.88 265 GLN A O 1
ATOM 2121 N N . TRP A 1 266 ? 10.097 -1.580 -22.022 1.00 89.50 266 TRP A N 1
ATOM 2122 C CA . TRP A 1 266 ? 10.102 -2.418 -20.829 1.00 89.50 266 TRP A CA 1
ATOM 2123 C C . TRP A 1 266 ? 10.029 -1.582 -19.545 1.00 89.50 266 TRP A C 1
ATOM 2125 O O . TRP A 1 266 ? 9.255 -1.918 -18.659 1.00 89.50 266 TRP A O 1
ATOM 2135 N N . ASN A 1 267 ? 10.739 -0.449 -19.467 1.00 89.81 267 ASN A N 1
ATOM 2136 C CA . ASN A 1 267 ? 10.670 0.444 -18.305 1.00 89.81 267 ASN A CA 1
ATOM 2137 C C . ASN A 1 267 ? 9.254 0.968 -18.056 1.00 89.81 267 ASN A C 1
ATOM 2139 O O . ASN A 1 267 ? 8.826 0.976 -16.916 1.00 89.81 267 ASN A O 1
ATOM 2143 N N . VAL A 1 268 ? 8.490 1.330 -19.091 1.00 91.62 268 VAL A N 1
ATOM 2144 C CA . VAL A 1 268 ? 7.096 1.782 -18.904 1.00 91.62 268 VAL A CA 1
ATOM 2145 C C . VAL A 1 268 ? 6.230 0.716 -18.216 1.00 91.62 268 VAL A C 1
ATOM 2147 O O . VAL A 1 268 ? 5.434 1.040 -17.340 1.00 91.62 268 VAL A O 1
ATOM 2150 N N . TRP A 1 269 ? 6.419 -0.554 -18.572 1.00 92.31 269 TRP A N 1
ATOM 2151 C CA . TRP A 1 269 ? 5.754 -1.685 -17.922 1.00 92.31 269 TRP A CA 1
ATOM 2152 C C . TRP A 1 269 ? 6.275 -1.920 -16.500 1.00 92.31 269 TRP A C 1
ATOM 2154 O O . TRP A 1 269 ? 5.510 -2.018 -15.540 1.00 92.31 269 TRP A O 1
ATOM 2164 N N . ASN A 1 270 ? 7.598 -1.998 -16.365 1.00 93.94 270 ASN A N 1
ATOM 2165 C CA . ASN A 1 270 ? 8.258 -2.355 -15.123 1.00 93.94 270 ASN A CA 1
ATOM 2166 C C . ASN A 1 270 ? 8.142 -1.270 -14.045 1.00 93.94 270 ASN A C 1
ATOM 2168 O O . ASN A 1 270 ? 7.986 -1.605 -12.875 1.00 93.94 270 ASN A O 1
ATOM 2172 N N . ASP A 1 271 ? 8.193 0.008 -14.419 1.00 93.00 271 ASP A N 1
ATOM 2173 C CA . ASP A 1 271 ? 8.057 1.129 -13.491 1.00 93.00 271 ASP A CA 1
ATOM 2174 C C . ASP A 1 271 ? 6.650 1.130 -12.877 1.00 93.00 271 ASP A C 1
ATOM 2176 O O . ASP A 1 271 ? 6.535 1.140 -11.655 1.00 93.00 271 ASP A O 1
ATOM 2180 N N . PHE A 1 272 ? 5.586 0.958 -13.678 1.00 96.25 272 PHE A N 1
ATOM 2181 C CA . PHE A 1 272 ? 4.235 0.765 -13.133 1.00 96.25 272 PHE A CA 1
ATOM 2182 C C . PHE A 1 272 ? 4.172 -0.459 -12.212 1.00 96.25 272 PHE A C 1
ATOM 2184 O O . PHE A 1 272 ? 3.676 -0.357 -11.091 1.00 96.25 272 PHE A O 1
ATOM 2191 N N . ARG A 1 273 ? 4.699 -1.615 -12.652 1.00 96.56 273 ARG A N 1
ATOM 2192 C CA . ARG A 1 273 ? 4.718 -2.843 -11.840 1.00 96.56 273 ARG A CA 1
ATOM 2193 C C . ARG A 1 273 ? 5.389 -2.608 -10.489 1.00 96.56 273 ARG A C 1
ATOM 2195 O O . ARG A 1 273 ? 4.792 -2.950 -9.471 1.00 96.56 273 ARG A O 1
ATOM 2202 N N . ARG A 1 274 ? 6.605 -2.056 -10.468 1.00 95.31 274 ARG A N 1
ATOM 2203 C CA . ARG A 1 274 ? 7.382 -1.792 -9.248 1.00 95.31 274 ARG A CA 1
ATOM 2204 C C . ARG A 1 274 ? 6.654 -0.800 -8.350 1.00 95.31 274 ARG A C 1
ATOM 2206 O O . ARG A 1 274 ? 6.424 -1.098 -7.180 1.00 95.31 274 ARG A O 1
ATOM 2213 N N . ASP A 1 275 ? 6.295 0.356 -8.895 1.00 96.00 275 ASP A N 1
ATOM 2214 C CA . ASP A 1 275 ? 5.822 1.489 -8.102 1.00 96.00 275 ASP A CA 1
ATOM 2215 C C . ASP A 1 275 ? 4.441 1.181 -7.507 1.00 96.00 275 ASP A C 1
ATOM 2217 O O . ASP A 1 275 ? 4.207 1.423 -6.325 1.00 96.00 275 ASP A O 1
ATOM 2221 N N . MET A 1 276 ? 3.560 0.524 -8.268 1.00 98.25 276 MET A N 1
ATOM 2222 C CA . MET A 1 276 ? 2.246 0.096 -7.777 1.00 98.25 276 MET A CA 1
ATOM 2223 C C . MET A 1 276 ? 2.306 -1.147 -6.881 1.00 98.25 276 MET A C 1
ATOM 2225 O O . MET A 1 276 ? 1.434 -1.323 -6.034 1.00 98.25 276 MET A O 1
ATOM 2229 N N . THR A 1 277 ? 3.334 -1.995 -6.999 1.00 97.44 277 THR A N 1
ATOM 2230 C CA . THR A 1 277 ? 3.567 -3.052 -5.997 1.00 97.44 277 THR A CA 1
ATOM 2231 C C . THR A 1 277 ? 3.854 -2.423 -4.637 1.00 97.44 277 THR A C 1
ATOM 2233 O O . THR A 1 277 ? 3.211 -2.782 -3.657 1.00 97.44 277 THR A O 1
ATOM 2236 N N . ILE A 1 278 ? 4.742 -1.426 -4.603 1.00 93.88 278 ILE A N 1
ATOM 2237 C CA . ILE A 1 278 ? 5.131 -0.728 -3.372 1.00 93.88 278 ILE A CA 1
ATOM 2238 C C . ILE A 1 278 ? 3.974 0.103 -2.805 1.00 93.88 278 ILE A C 1
ATOM 2240 O O . ILE A 1 278 ? 3.719 0.050 -1.609 1.00 93.88 278 ILE A O 1
ATOM 2244 N N . MET A 1 279 ? 3.266 0.869 -3.639 1.00 97.31 279 MET A N 1
ATOM 2245 C CA . MET A 1 279 ? 2.204 1.770 -3.168 1.00 97.31 279 MET A CA 1
ATOM 2246 C C . MET A 1 279 ? 0.871 1.068 -2.872 1.00 97.31 279 MET A C 1
ATOM 2248 O O . MET A 1 279 ? 0.045 1.626 -2.159 1.00 97.31 279 MET A O 1
ATOM 2252 N N . VAL A 1 280 ? 0.626 -0.125 -3.431 1.00 98.69 280 VAL A N 1
ATOM 2253 C CA . VAL A 1 280 ? -0.683 -0.799 -3.331 1.00 98.69 280 VAL A CA 1
ATOM 2254 C C . VAL A 1 280 ? -0.551 -2.229 -2.827 1.00 98.69 280 VAL A C 1
ATOM 2256 O O . VAL A 1 280 ? -1.110 -2.559 -1.786 1.00 98.69 280 VAL A O 1
ATOM 2259 N N . LEU A 1 281 ? 0.156 -3.102 -3.547 1.00 98.44 281 LEU A N 1
ATOM 2260 C CA . LEU A 1 281 ? 0.117 -4.543 -3.256 1.00 98.44 281 LEU A CA 1
ATOM 2261 C C . LEU A 1 281 ? 0.779 -4.903 -1.920 1.00 98.44 281 LEU A C 1
ATOM 2263 O O . LEU A 1 281 ? 0.277 -5.769 -1.205 1.00 98.44 281 LEU A O 1
ATOM 2267 N N . ASP A 1 282 ? 1.855 -4.208 -1.554 1.00 97.06 282 ASP A N 1
ATOM 2268 C CA . ASP A 1 282 ? 2.526 -4.382 -0.263 1.00 97.06 282 ASP A CA 1
ATOM 2269 C C . ASP A 1 282 ? 1.620 -3.979 0.913 1.00 97.06 282 ASP A C 1
ATOM 2271 O O . ASP A 1 282 ? 1.681 -4.591 1.981 1.00 97.06 282 ASP A O 1
ATOM 2275 N N . LEU A 1 283 ? 0.743 -2.990 0.706 1.00 95.94 283 LEU A N 1
ATOM 2276 C CA . LEU A 1 283 ? -0.258 -2.572 1.686 1.00 95.94 283 LEU A CA 1
ATOM 2277 C C . LEU A 1 283 ? -1.412 -3.579 1.771 1.00 95.94 283 LEU A C 1
ATOM 2279 O O . LEU A 1 283 ? -1.810 -3.973 2.863 1.00 95.94 283 LEU A O 1
ATOM 2283 N N . VAL A 1 284 ? -1.902 -4.061 0.624 1.00 98.12 284 VAL A N 1
ATOM 2284 C CA . VAL A 1 284 ? -2.950 -5.097 0.541 1.00 98.12 284 VAL A CA 1
ATOM 2285 C C . VAL A 1 284 ? -2.531 -6.373 1.276 1.00 98.12 284 VAL A C 1
ATOM 2287 O O . VAL A 1 284 ? -3.341 -6.985 1.971 1.00 98.12 284 VAL A O 1
ATOM 2290 N N . ALA A 1 285 ? -1.256 -6.760 1.176 1.00 96.69 285 ALA A N 1
ATOM 2291 C CA . ALA A 1 285 ? -0.718 -7.936 1.858 1.00 96.69 285 ALA A CA 1
ATOM 2292 C C . ALA A 1 285 ? -0.792 -7.844 3.397 1.00 96.69 285 ALA A C 1
ATOM 2294 O O . ALA A 1 285 ? -0.807 -8.878 4.066 1.00 96.69 285 ALA A O 1
ATOM 2295 N N . LEU A 1 286 ? -0.869 -6.633 3.966 1.00 95.75 286 LEU A N 1
ATOM 2296 C CA . LEU A 1 286 ? -0.983 -6.412 5.411 1.00 95.75 286 LEU A CA 1
ATOM 2297 C C . LEU A 1 286 ? -2.414 -6.568 5.933 1.00 95.75 286 LEU A C 1
ATOM 2299 O O . LEU A 1 286 ? -2.596 -6.946 7.089 1.00 95.75 286 LEU A O 1
ATOM 2303 N N . TRP A 1 287 ? -3.435 -6.286 5.123 1.00 98.19 287 TRP A N 1
ATOM 2304 C CA . TRP A 1 287 ? -4.821 -6.163 5.591 1.00 98.19 287 TRP A CA 1
ATOM 2305 C C . TRP A 1 287 ? -5.389 -7.374 6.339 1.00 98.19 287 TRP A C 1
ATOM 2307 O O . TRP A 1 287 ? -6.077 -7.154 7.338 1.00 98.19 287 TRP A O 1
ATOM 2317 N N . PRO A 1 288 ? -5.080 -8.637 5.979 1.00 97.50 288 PRO A N 1
ATOM 2318 C CA . PRO A 1 288 ? -5.530 -9.781 6.769 1.00 97.50 288 PRO A CA 1
ATOM 2319 C C . PRO A 1 288 ? -5.079 -9.720 8.237 1.00 97.50 288 PRO A C 1
ATOM 2321 O O . PRO A 1 288 ? -5.810 -10.167 9.118 1.00 97.50 288 PRO A O 1
ATOM 2324 N N . THR A 1 289 ? -3.918 -9.114 8.520 1.00 96.31 289 THR A N 1
ATOM 2325 C CA . THR A 1 289 ? -3.376 -8.974 9.886 1.00 96.31 289 THR A CA 1
ATOM 2326 C C . THR A 1 289 ? -4.196 -8.038 10.776 1.00 96.31 289 THR A C 1
ATOM 2328 O O . THR A 1 289 ? -4.001 -8.007 11.992 1.00 96.31 289 THR A O 1
ATOM 2331 N N . PHE A 1 290 ? -5.135 -7.281 10.199 1.00 97.25 290 PHE A N 1
ATOM 2332 C CA . PHE A 1 290 ? -6.028 -6.417 10.961 1.00 97.25 290 PHE A CA 1
ATOM 2333 C C . PHE A 1 290 ? -7.171 -7.176 11.633 1.00 97.25 290 PHE A C 1
ATOM 2335 O O . PHE A 1 290 ? -7.799 -6.592 12.510 1.00 97.25 290 PHE A O 1
ATOM 2342 N N . ASP A 1 291 ? -7.420 -8.448 11.298 1.00 98.00 291 ASP A N 1
ATOM 2343 C CA . ASP A 1 291 ? -8.409 -9.274 11.997 1.00 98.00 291 ASP A CA 1
ATOM 2344 C C . ASP A 1 291 ? -7.954 -9.551 13.449 1.00 98.00 291 ASP A C 1
ATOM 2346 O O . ASP A 1 291 ? -7.015 -10.328 13.664 1.00 98.00 291 ASP A O 1
ATOM 2350 N N . PRO A 1 292 ? -8.603 -8.946 14.466 1.00 96.00 292 PRO A N 1
ATOM 2351 C CA . PRO A 1 292 ? -8.164 -9.067 15.851 1.00 96.00 292 PRO A CA 1
ATOM 2352 C C . PRO A 1 292 ? -8.558 -10.402 16.502 1.00 96.00 292 PRO A C 1
ATOM 2354 O O . PRO A 1 292 ? -8.065 -10.691 17.593 1.00 96.00 292 PRO A O 1
ATOM 2357 N N . GLU A 1 293 ? -9.436 -11.199 15.878 1.00 96.38 293 GLU A N 1
ATOM 2358 C CA . GLU A 1 293 ? -9.801 -12.542 16.348 1.00 96.38 293 GLU A CA 1
ATOM 2359 C C . GLU A 1 293 ? -8.822 -13.603 15.827 1.00 96.38 293 GLU A C 1
ATOM 2361 O O . GLU A 1 293 ? -8.563 -14.592 16.514 1.00 96.38 293 GLU A O 1
ATOM 2366 N N . VAL A 1 294 ? -8.246 -13.385 14.640 1.00 97.00 294 VAL A N 1
ATOM 2367 C CA . VAL A 1 294 ? -7.223 -14.265 14.052 1.00 97.00 294 VAL A CA 1
ATOM 2368 C C . VAL A 1 294 ? -5.823 -13.901 14.555 1.00 97.00 294 VAL A C 1
ATOM 2370 O O . VAL A 1 294 ? -5.066 -14.778 14.975 1.00 97.00 294 VAL A O 1
ATOM 2373 N N . TYR A 1 295 ? -5.476 -12.612 14.557 1.00 95.44 295 TYR A N 1
ATOM 2374 C CA . TYR A 1 295 ? -4.150 -12.116 14.932 1.00 95.44 295 TYR A CA 1
ATOM 2375 C C . TYR A 1 295 ? -4.182 -11.463 16.316 1.00 95.44 295 TYR A C 1
ATOM 2377 O O . TYR A 1 295 ? -4.230 -10.243 16.482 1.00 95.44 295 TYR A O 1
ATOM 2385 N N . THR A 1 296 ? -4.139 -12.305 17.349 1.00 94.25 296 THR A N 1
ATOM 2386 C CA . THR A 1 296 ? -4.309 -11.877 18.746 1.00 94.25 296 THR A CA 1
ATOM 2387 C C . THR A 1 296 ? -3.017 -11.421 19.430 1.00 94.25 296 THR A C 1
ATOM 2389 O O . THR A 1 296 ? -3.074 -10.939 20.563 1.00 94.25 296 THR A O 1
ATOM 2392 N N . ASN A 1 297 ? -1.845 -11.599 18.803 1.00 92.00 297 ASN A N 1
ATOM 2393 C CA . ASN A 1 297 ? -0.564 -11.227 19.407 1.00 92.00 297 ASN A CA 1
ATOM 2394 C C . ASN A 1 297 ? -0.486 -9.700 19.579 1.00 92.00 297 ASN A C 1
ATOM 2396 O O . ASN A 1 297 ? -0.491 -8.973 18.583 1.00 92.00 297 ASN A O 1
ATOM 2400 N N . PRO A 1 298 ? -0.388 -9.178 20.816 1.00 88.44 298 PRO A N 1
ATOM 2401 C CA . PRO A 1 298 ? -0.296 -7.742 21.019 1.00 88.44 298 PRO A CA 1
ATOM 2402 C C . PRO A 1 298 ? 0.996 -7.152 20.450 1.00 88.44 298 PRO A C 1
ATOM 2404 O O . PRO A 1 298 ? 0.984 -5.977 20.114 1.00 88.44 298 PRO A O 1
ATOM 2407 N N . GLU A 1 299 ? 2.075 -7.931 20.313 1.00 92.12 299 GLU A N 1
ATOM 2408 C CA . GLU A 1 299 ? 3.351 -7.449 19.763 1.00 92.12 299 GLU A CA 1
ATOM 2409 C C . GLU A 1 299 ? 3.380 -7.369 18.229 1.00 92.12 299 GLU A C 1
ATOM 2411 O O . GLU A 1 299 ? 4.390 -6.960 17.672 1.00 92.12 299 GLU A O 1
ATOM 2416 N N . GLY A 1 300 ? 2.275 -7.703 17.558 1.00 89.94 300 GLY A N 1
ATOM 2417 C CA . GLY A 1 300 ? 2.170 -7.659 16.103 1.00 89.94 300 GLY A CA 1
ATOM 2418 C C . GLY A 1 300 ? 2.420 -9.005 15.438 1.00 89.94 300 GLY A C 1
ATOM 2419 O O . GLY A 1 300 ? 2.409 -10.063 16.079 1.00 89.94 300 GLY A O 1
ATOM 2420 N N . VAL A 1 301 ? 2.568 -8.955 14.118 1.00 90.94 301 VAL A N 1
ATOM 2421 C CA . VAL A 1 301 ? 2.777 -10.117 13.255 1.00 90.94 301 VAL A CA 1
ATOM 2422 C C . VAL A 1 301 ? 4.109 -9.936 12.551 1.00 90.94 301 VAL A C 1
ATOM 2424 O O . VAL A 1 301 ? 4.300 -8.939 11.859 1.00 90.94 301 VAL A O 1
ATOM 2427 N N . ASP A 1 302 ? 4.999 -10.915 12.700 1.00 90.00 302 ASP A N 1
ATOM 2428 C CA . ASP A 1 302 ? 6.223 -10.980 11.907 1.00 90.00 302 ASP A CA 1
ATOM 2429 C C . ASP A 1 302 ? 5.842 -11.382 10.478 1.00 90.00 302 ASP A C 1
ATOM 2431 O O . ASP A 1 302 ? 5.579 -12.551 10.182 1.00 90.00 302 ASP A O 1
ATOM 2435 N N . LEU A 1 303 ? 5.724 -10.380 9.610 1.00 87.75 303 LEU A N 1
ATOM 2436 C CA . LEU A 1 303 ? 5.409 -10.535 8.197 1.00 87.75 303 LEU A CA 1
ATOM 2437 C C . LEU A 1 303 ? 6.682 -10.294 7.372 1.00 87.75 303 LEU A C 1
ATOM 2439 O O . LEU A 1 303 ? 7.508 -9.449 7.713 1.00 87.75 303 LEU A O 1
ATOM 2443 N N . GLU A 1 304 ? 6.826 -11.012 6.260 1.00 89.50 304 GLU A N 1
ATOM 2444 C CA . GLU A 1 304 ? 7.930 -10.838 5.315 1.00 89.50 304 GLU A CA 1
ATOM 2445 C C . GLU A 1 304 ? 7.380 -10.746 3.886 1.00 89.50 304 GLU A C 1
ATOM 2447 O O . GLU A 1 304 ? 6.628 -11.615 3.439 1.00 89.50 304 GLU A O 1
ATOM 2452 N N . LEU A 1 305 ? 7.768 -9.704 3.144 1.00 90.12 305 LEU A N 1
ATOM 2453 C CA . LEU A 1 305 ? 7.434 -9.562 1.724 1.00 90.12 305 LEU A CA 1
ATOM 2454 C C . LEU A 1 305 ? 8.505 -10.232 0.872 1.00 90.12 305 LEU A C 1
ATOM 2456 O O . LEU A 1 305 ? 9.580 -9.679 0.656 1.00 90.12 305 LEU A O 1
ATOM 2460 N N . SER A 1 306 ? 8.189 -11.404 0.332 1.00 93.38 306 SER A N 1
ATOM 2461 C CA . SER A 1 306 ? 9.129 -12.191 -0.472 1.00 93.38 306 SER A CA 1
ATOM 2462 C C . SER A 1 306 ? 9.190 -11.796 -1.952 1.00 93.38 306 SER A C 1
ATOM 2464 O O . SER A 1 306 ? 9.876 -12.460 -2.727 1.00 93.38 306 SER A O 1
ATOM 2466 N N . ARG A 1 307 ? 8.425 -10.783 -2.382 1.00 93.81 307 ARG A N 1
ATOM 2467 C CA . ARG A 1 307 ? 8.368 -10.360 -3.790 1.00 93.81 307 ARG A CA 1
ATOM 2468 C C . ARG A 1 307 ? 9.625 -9.604 -4.212 1.00 93.81 307 ARG A C 1
ATOM 2470 O O . ARG A 1 307 ? 10.138 -8.770 -3.461 1.00 93.81 307 ARG A O 1
ATOM 2477 N N . GLU A 1 308 ? 10.041 -9.817 -5.453 1.00 93.06 308 GLU A N 1
ATOM 2478 C CA . GLU A 1 308 ? 11.118 -9.062 -6.089 1.00 93.06 308 GLU A CA 1
ATOM 2479 C C . GLU A 1 308 ? 10.547 -7.907 -6.906 1.00 93.06 308 GLU A C 1
ATOM 2481 O O . GLU A 1 308 ? 9.495 -8.026 -7.534 1.00 93.06 308 GLU A O 1
ATOM 2486 N N . VAL A 1 309 ? 11.245 -6.775 -6.889 1.00 92.44 309 VAL A N 1
ATOM 2487 C CA . VAL A 1 309 ? 10.936 -5.627 -7.739 1.00 92.44 309 VAL A CA 1
ATOM 2488 C C . VAL A 1 309 ? 12.206 -5.179 -8.448 1.00 92.44 309 VAL A C 1
ATOM 2490 O O . VAL A 1 309 ? 13.291 -5.212 -7.866 1.00 92.44 309 VAL A O 1
ATOM 2493 N N . TYR A 1 310 ? 12.075 -4.743 -9.698 1.00 90.19 310 TYR A N 1
ATOM 2494 C CA . TYR A 1 310 ? 13.217 -4.387 -10.538 1.00 90.19 310 TYR A CA 1
ATOM 2495 C C . TYR A 1 310 ? 13.291 -2.875 -10.725 1.00 90.19 310 TYR A C 1
ATOM 2497 O O . TYR A 1 310 ? 12.294 -2.218 -11.038 1.00 90.19 310 TYR A O 1
ATOM 2505 N N . SER A 1 311 ? 14.480 -2.305 -10.549 1.00 87.06 311 SER A N 1
ATOM 2506 C CA . SER A 1 311 ? 14.733 -0.895 -10.847 1.00 87.06 311 SER A CA 1
ATOM 2507 C C . SER A 1 311 ? 14.610 -0.602 -12.347 1.00 87.06 311 SER A C 1
ATOM 2509 O O . SER A 1 311 ? 14.573 -1.504 -13.187 1.00 87.06 311 SER A O 1
ATOM 2511 N N . THR A 1 312 ? 14.516 0.681 -12.691 1.00 85.69 312 THR A N 1
ATOM 2512 C CA . THR A 1 312 ? 14.507 1.138 -14.083 1.00 85.69 312 THR A CA 1
ATOM 2513 C C . THR A 1 312 ? 15.786 0.681 -14.790 1.00 85.69 312 THR A C 1
ATOM 2515 O O . THR A 1 312 ? 16.896 0.892 -14.299 1.00 85.69 312 THR A O 1
ATOM 2518 N N . ALA A 1 313 ? 15.649 0.063 -15.964 1.00 83.56 313 ALA A N 1
ATOM 2519 C CA . ALA A 1 313 ? 16.784 -0.400 -16.749 1.00 83.56 313 ALA A CA 1
ATOM 2520 C C . ALA A 1 313 ? 17.410 0.748 -17.555 1.00 83.56 313 ALA A C 1
ATOM 2522 O O . ALA A 1 313 ? 16.714 1.575 -18.151 1.00 83.56 313 ALA A O 1
ATOM 2523 N N . TYR A 1 314 ? 18.741 0.754 -17.644 1.00 79.56 314 TYR A N 1
ATOM 2524 C CA . TYR A 1 314 ? 19.507 1.737 -18.410 1.00 79.56 314 TYR A CA 1
ATOM 2525 C C . TYR A 1 314 ? 20.380 1.067 -19.466 1.00 79.56 314 TYR A C 1
ATOM 2527 O O . TYR A 1 314 ? 20.900 -0.030 -19.280 1.00 79.56 314 TYR A O 1
ATOM 2535 N N . GLY A 1 315 ? 20.585 1.774 -20.576 1.00 75.19 315 GLY A N 1
ATOM 2536 C CA . GLY A 1 315 ? 21.482 1.353 -21.646 1.00 75.19 315 GLY A CA 1
ATOM 2537 C C . GLY A 1 315 ? 20.762 1.085 -22.961 1.00 75.19 315 GLY A C 1
ATOM 2538 O O . GLY A 1 315 ? 19.709 1.651 -23.253 1.00 75.19 315 GLY A O 1
ATOM 2539 N N . ARG A 1 316 ? 21.388 0.257 -23.796 1.00 72.81 316 ARG A N 1
ATOM 2540 C CA . ARG A 1 316 ? 20.914 -0.098 -25.136 1.00 72.81 316 ARG A CA 1
ATOM 2541 C C . ARG A 1 316 ? 20.970 -1.607 -25.311 1.00 72.81 316 ARG A C 1
ATOM 2543 O O . ARG A 1 316 ? 21.901 -2.231 -24.807 1.00 72.81 316 ARG A O 1
ATOM 2550 N N . TYR A 1 317 ? 20.063 -2.173 -26.098 1.00 68.88 317 TYR A N 1
ATOM 2551 C CA . TYR A 1 317 ? 20.227 -3.552 -26.566 1.00 68.88 317 TYR A CA 1
ATOM 2552 C C . TYR A 1 317 ? 21.034 -3.593 -27.873 1.00 68.88 317 TYR A C 1
ATOM 2554 O O . TYR A 1 317 ? 21.063 -2.629 -28.643 1.00 68.88 317 TYR A O 1
ATOM 2562 N N . GLY A 1 318 ? 21.744 -4.698 -28.106 1.00 59.09 318 GLY A N 1
ATOM 2563 C CA . GLY A 1 318 ? 22.609 -4.868 -29.275 1.00 59.09 318 GLY A CA 1
ATOM 2564 C C . GLY A 1 318 ? 21.840 -5.160 -30.570 1.00 59.09 318 GLY A C 1
ATOM 2565 O O . GLY A 1 318 ? 20.836 -5.864 -30.567 1.00 59.09 318 GLY A O 1
ATOM 2566 N N . SER A 1 319 ? 22.356 -4.680 -31.708 1.00 53.06 319 SER A N 1
ATOM 2567 C CA . SER A 1 319 ? 22.000 -5.213 -33.030 1.00 53.06 319 SER A CA 1
ATOM 2568 C C . SER A 1 319 ? 22.777 -6.506 -33.241 1.00 53.06 319 SER A C 1
ATOM 2570 O O . SER A 1 319 ? 23.990 -6.455 -33.461 1.00 53.06 319 SER A O 1
ATOM 2572 N N . SER A 1 320 ? 22.107 -7.657 -33.227 1.00 47.62 320 SER A N 1
ATOM 2573 C CA . SER A 1 320 ? 22.720 -8.838 -33.825 1.00 47.62 320 SER A CA 1
ATOM 2574 C C . SER A 1 320 ? 22.604 -8.707 -35.349 1.00 47.62 320 SER A C 1
ATOM 2576 O O . SER A 1 320 ? 21.521 -8.765 -35.919 1.00 47.62 320 SER A O 1
ATOM 2578 N N . THR A 1 321 ? 23.734 -8.540 -36.038 1.00 48.22 321 THR A N 1
ATOM 2579 C CA . THR A 1 321 ? 23.844 -8.857 -37.475 1.00 48.22 321 THR A CA 1
ATOM 2580 C C . THR A 1 321 ? 23.726 -10.367 -37.733 1.00 48.22 321 THR A C 1
ATOM 2582 O O . THR A 1 321 ? 23.748 -10.796 -38.880 1.00 48.22 321 THR A O 1
ATOM 2585 N N . HIS A 1 322 ? 23.581 -11.174 -36.675 1.00 44.19 322 HIS A N 1
ATOM 2586 C CA . HIS A 1 322 ? 23.534 -12.631 -36.699 1.00 44.19 322 HIS A CA 1
ATOM 2587 C C . HIS A 1 322 ? 22.344 -13.161 -35.875 1.00 44.19 322 HIS A C 1
ATOM 2589 O O . HIS A 1 322 ? 22.519 -13.739 -34.808 1.00 44.19 322 HIS A O 1
ATOM 2595 N N . GLY A 1 323 ? 21.130 -12.975 -36.401 1.00 41.62 323 GLY A N 1
ATOM 2596 C CA . GLY A 1 323 ? 20.071 -13.988 -36.297 1.00 41.62 323 GLY A CA 1
ATOM 2597 C C . GLY A 1 323 ? 19.332 -14.180 -34.969 1.00 41.62 323 GLY A C 1
ATOM 2598 O O . GLY A 1 323 ? 18.664 -15.198 -34.830 1.00 41.62 323 GLY A O 1
ATOM 2599 N N . GLY A 1 324 ? 19.389 -13.247 -34.018 1.00 47.41 324 GLY A N 1
ATOM 2600 C CA . GLY A 1 324 ? 18.442 -13.221 -32.899 1.00 47.41 324 GLY A CA 1
ATOM 2601 C C . GLY A 1 324 ? 17.386 -12.148 -33.134 1.00 47.41 324 GLY A C 1
ATOM 2602 O O . GLY A 1 324 ? 17.726 -10.964 -33.163 1.00 47.41 324 GLY A O 1
ATOM 2603 N N . ASP A 1 325 ? 16.120 -12.528 -33.300 1.00 49.84 325 ASP A N 1
ATOM 2604 C CA . ASP A 1 325 ? 15.020 -11.580 -33.494 1.00 49.84 325 ASP A CA 1
ATOM 2605 C C . ASP A 1 325 ? 14.583 -10.975 -32.146 1.00 49.84 325 ASP A C 1
ATOM 2607 O O . ASP A 1 325 ? 13.486 -11.207 -31.649 1.00 49.84 325 ASP A O 1
ATOM 2611 N N . TRP A 1 326 ? 15.455 -10.159 -31.544 1.00 54.41 326 TRP A N 1
ATOM 2612 C CA . TRP A 1 326 ? 15.191 -9.341 -30.345 1.00 54.41 326 TRP A CA 1
ATOM 2613 C C . TRP A 1 326 ? 14.263 -8.152 -30.665 1.00 54.41 326 TRP A C 1
ATOM 2615 O O . TRP A 1 326 ? 14.485 -7.013 -30.258 1.00 54.41 326 TRP A O 1
ATOM 2625 N N . LYS A 1 327 ? 13.237 -8.388 -31.488 1.00 58.72 327 LYS A N 1
ATOM 2626 C CA . LYS A 1 327 ? 12.320 -7.357 -31.990 1.00 58.72 327 LYS A CA 1
ATOM 2627 C C . LYS A 1 327 ? 11.265 -6.953 -30.959 1.00 58.72 327 LYS A C 1
ATOM 2629 O O . LYS A 1 327 ? 10.640 -5.901 -31.126 1.00 58.72 327 LYS A O 1
ATOM 2634 N N . SER A 1 328 ? 11.078 -7.746 -29.907 1.00 72.75 328 SER A N 1
ATOM 2635 C CA . SER A 1 328 ? 10.009 -7.589 -28.918 1.00 72.75 328 SER A CA 1
ATOM 2636 C C . SER A 1 328 ? 10.539 -7.163 -27.550 1.00 72.75 328 SER A C 1
ATOM 2638 O O . SER A 1 328 ? 11.635 -7.561 -27.161 1.00 72.75 328 SER A O 1
ATOM 2640 N N . TRP A 1 329 ? 9.777 -6.336 -26.831 1.00 77.25 329 TRP A N 1
ATOM 2641 C CA . TRP A 1 329 ? 10.140 -5.903 -25.474 1.00 77.25 329 TRP A CA 1
ATOM 2642 C C . TRP A 1 329 ? 9.992 -7.063 -24.472 1.00 77.25 329 TRP A C 1
ATOM 2644 O O . TRP A 1 329 ? 10.715 -7.117 -23.487 1.00 77.25 329 TRP A O 1
ATOM 2654 N N . GLU A 1 330 ? 9.139 -8.041 -24.781 1.00 80.75 330 GLU A N 1
ATOM 2655 C CA . GLU A 1 330 ? 8.906 -9.274 -24.025 1.00 80.75 330 GLU A CA 1
ATOM 2656 C C . GLU A 1 330 ? 10.175 -10.119 -23.890 1.00 80.75 330 GLU A C 1
ATOM 2658 O O . GLU A 1 330 ? 10.337 -10.843 -22.916 1.00 80.75 330 GLU A O 1
ATOM 2663 N N . VAL A 1 331 ? 11.116 -10.006 -24.835 1.00 78.62 331 VAL A N 1
ATOM 2664 C CA . VAL A 1 331 ? 12.400 -10.702 -24.703 1.00 78.62 331 VAL A CA 1
ATOM 2665 C C . VAL A 1 331 ? 13.214 -10.111 -23.546 1.00 78.62 331 VAL A C 1
ATOM 2667 O O . VAL A 1 331 ? 13.886 -10.855 -22.837 1.00 78.62 331 VAL A O 1
ATOM 2670 N N . MET A 1 332 ? 13.113 -8.795 -23.306 1.00 80.06 332 MET A N 1
ATOM 2671 C CA . MET A 1 332 ? 13.708 -8.166 -22.118 1.00 80.06 332 MET A CA 1
ATOM 2672 C C . MET A 1 332 ? 13.014 -8.650 -20.848 1.00 80.06 332 MET A C 1
ATOM 2674 O O . MET A 1 332 ? 13.706 -8.947 -19.885 1.00 80.06 332 MET A O 1
ATOM 2678 N N . GLU A 1 333 ? 11.687 -8.800 -20.865 1.00 85.94 333 GLU A N 1
ATOM 2679 C CA . GLU A 1 333 ? 10.946 -9.351 -19.724 1.00 85.94 333 GLU A CA 1
ATOM 2680 C C . GLU A 1 333 ? 11.468 -10.741 -19.356 1.00 85.94 333 GLU A C 1
ATOM 2682 O O . GLU A 1 333 ? 11.889 -10.952 -18.230 1.00 85.94 333 GLU A O 1
ATOM 2687 N N . THR A 1 334 ? 11.575 -11.659 -20.319 1.00 82.62 334 THR A N 1
ATOM 2688 C CA . THR A 1 334 ? 12.080 -13.018 -20.050 1.00 82.62 334 THR A CA 1
ATOM 2689 C C . THR A 1 334 ? 13.558 -13.086 -19.663 1.00 82.62 334 THR A C 1
ATOM 2691 O O . THR A 1 334 ? 14.008 -14.115 -19.168 1.00 82.62 334 THR A O 1
ATOM 2694 N N . ALA A 1 335 ? 14.333 -12.042 -19.965 1.00 80.06 335 ALA A N 1
ATOM 2695 C CA . ALA A 1 335 ? 15.771 -12.014 -19.719 1.00 80.06 335 ALA A CA 1
ATOM 2696 C C . ALA A 1 335 ? 16.127 -11.315 -18.400 1.00 80.06 335 ALA A C 1
ATOM 2698 O O . ALA A 1 335 ? 17.123 -11.672 -17.781 1.00 80.06 335 ALA A O 1
ATOM 2699 N N . VAL A 1 336 ? 15.351 -10.303 -18.004 1.00 82.88 336 VAL A N 1
ATOM 2700 C CA . VAL A 1 336 ? 15.574 -9.496 -16.798 1.00 82.88 336 VAL A CA 1
ATOM 2701 C C . VAL A 1 336 ? 14.736 -9.999 -15.632 1.00 82.88 336 VAL A C 1
ATOM 2703 O O . VAL A 1 336 ? 15.245 -10.046 -14.514 1.00 82.88 336 VAL A O 1
ATOM 2706 N N . ASP A 1 337 ? 13.481 -10.375 -15.883 1.00 87.31 337 ASP A N 1
ATOM 2707 C CA . ASP A 1 337 ? 12.587 -10.875 -14.847 1.00 87.31 337 ASP A CA 1
ATOM 2708 C C . ASP A 1 337 ? 12.808 -12.375 -14.629 1.00 87.31 337 ASP A C 1
ATOM 2710 O O . ASP A 1 337 ? 12.634 -13.209 -15.526 1.00 87.31 337 ASP A O 1
ATOM 2714 N N . ARG A 1 338 ? 13.217 -12.722 -13.413 1.00 90.19 338 ARG A N 1
ATOM 2715 C CA . ARG A 1 338 ? 13.403 -14.099 -12.982 1.00 90.19 338 ARG A CA 1
ATOM 2716 C C . ARG A 1 338 ? 12.052 -14.764 -12.773 1.00 90.19 338 ARG A C 1
ATOM 2718 O O . ARG A 1 338 ? 11.182 -14.270 -12.064 1.00 90.19 338 ARG A O 1
ATOM 2725 N N . SER A 1 339 ? 11.892 -15.945 -13.366 1.00 90.19 339 SER A N 1
ATOM 2726 C CA . SER A 1 339 ? 10.691 -16.763 -13.157 1.00 90.19 339 SER A CA 1
ATOM 2727 C C . SER A 1 339 ? 10.494 -17.083 -11.670 1.00 90.19 339 SER A C 1
ATOM 2729 O O . SER A 1 339 ? 11.495 -17.256 -10.979 1.00 90.19 339 SER A O 1
ATOM 2731 N N . PRO A 1 340 ? 9.247 -17.246 -11.178 1.00 94.06 340 PRO A N 1
ATOM 2732 C CA . PRO A 1 340 ? 8.982 -17.526 -9.770 1.00 94.06 340 PRO A CA 1
ATOM 2733 C C . PRO A 1 340 ? 9.889 -18.618 -9.193 1.00 94.06 340 PRO A C 1
ATOM 2735 O O . PRO A 1 340 ? 9.932 -19.746 -9.690 1.00 94.06 340 PRO A O 1
ATOM 2738 N N . HIS A 1 341 ? 10.614 -18.264 -8.137 1.00 92.75 341 HIS A N 1
ATOM 2739 C CA . HIS A 1 341 ? 11.623 -19.104 -7.504 1.00 92.75 341 HIS A CA 1
ATOM 2740 C C . HIS A 1 341 ? 11.561 -18.978 -5.976 1.00 92.75 341 HIS A C 1
ATOM 2742 O O . HIS A 1 341 ? 10.853 -18.137 -5.424 1.00 92.75 341 HIS A O 1
ATOM 2748 N N . LEU A 1 342 ? 12.307 -19.832 -5.269 1.00 93.69 342 LEU A N 1
ATOM 2749 C CA . LEU A 1 342 ? 12.478 -19.704 -3.819 1.00 93.69 342 LEU A CA 1
ATOM 2750 C C . LEU A 1 342 ? 13.240 -18.418 -3.482 1.00 93.69 342 LEU A C 1
ATOM 2752 O O . LEU A 1 342 ? 14.152 -18.047 -4.220 1.00 93.69 342 LEU A O 1
ATOM 2756 N N . VAL A 1 343 ? 12.926 -17.789 -2.344 1.00 93.56 343 VAL A N 1
ATOM 2757 C CA . VAL A 1 343 ? 13.663 -16.610 -1.859 1.00 93.56 343 VAL A CA 1
ATOM 2758 C C . VAL A 1 343 ? 15.157 -16.915 -1.820 1.00 93.56 343 VAL A C 1
ATOM 2760 O O . VAL A 1 343 ? 15.597 -17.920 -1.248 1.00 93.56 343 VAL A O 1
ATOM 2763 N N . SER A 1 344 ? 15.927 -16.038 -2.457 1.00 93.06 344 SER A N 1
ATOM 2764 C CA . SER A 1 344 ? 17.365 -16.184 -2.638 1.00 93.06 344 SER A CA 1
ATOM 2765 C C . SER A 1 344 ? 18.086 -14.905 -2.243 1.00 93.06 344 SER A C 1
ATOM 2767 O O . SER A 1 344 ? 17.602 -13.819 -2.547 1.00 93.06 344 SER A O 1
ATOM 2769 N N . PHE A 1 345 ? 19.265 -15.034 -1.645 1.00 92.94 345 PHE A N 1
ATOM 2770 C CA . PHE A 1 345 ? 20.111 -13.903 -1.285 1.00 92.94 345 PHE A CA 1
ATOM 2771 C C . PHE A 1 345 ? 21.403 -13.899 -2.096 1.00 92.94 345 PHE A C 1
ATOM 2773 O O . PHE A 1 345 ? 22.023 -14.948 -2.297 1.00 92.94 345 PHE A O 1
ATOM 2780 N N . LEU A 1 346 ? 21.816 -12.703 -2.518 1.00 92.62 346 LEU A N 1
ATOM 2781 C CA . LEU A 1 346 ? 23.081 -12.455 -3.202 1.00 92.62 346 LEU A CA 1
ATOM 2782 C C . LEU A 1 346 ? 24.250 -12.628 -2.235 1.00 92.62 346 LEU A C 1
ATOM 2784 O O . LEU A 1 346 ? 24.318 -11.949 -1.219 1.00 92.62 346 LEU A O 1
ATOM 2788 N N . THR A 1 347 ? 25.178 -13.522 -2.569 1.00 91.44 347 THR A N 1
ATOM 2789 C CA . THR A 1 347 ? 26.414 -13.726 -1.797 1.00 91.44 347 THR A CA 1
ATOM 2790 C C . THR A 1 347 ? 27.634 -13.173 -2.514 1.00 91.44 347 THR A C 1
ATOM 2792 O O . THR A 1 347 ? 28.591 -12.734 -1.885 1.00 91.44 347 THR A O 1
ATOM 2795 N N . ASN A 1 348 ? 27.631 -13.224 -3.845 1.00 92.62 348 ASN A N 1
ATOM 2796 C CA . ASN A 1 348 ? 28.744 -12.762 -4.659 1.00 92.62 348 ASN A CA 1
ATOM 2797 C C . ASN A 1 348 ? 28.218 -12.197 -5.979 1.00 92.62 348 ASN A C 1
ATOM 2799 O O . ASN A 1 348 ? 27.297 -12.750 -6.575 1.00 92.62 348 ASN A O 1
ATOM 2803 N N . LEU A 1 349 ? 28.812 -11.095 -6.412 1.00 92.75 349 LEU A N 1
ATOM 2804 C CA . LEU A 1 349 ? 28.525 -10.410 -7.657 1.00 92.75 349 LEU A CA 1
ATOM 2805 C C . LEU A 1 349 ? 29.794 -10.371 -8.516 1.00 92.75 349 LEU A C 1
ATOM 2807 O O . LEU A 1 349 ? 30.768 -9.708 -8.160 1.00 92.75 349 LEU A O 1
ATOM 2811 N N . ALA A 1 350 ? 29.786 -11.038 -9.668 1.00 93.50 350 ALA A N 1
ATOM 2812 C CA . ALA A 1 350 ? 30.869 -10.992 -10.646 1.00 93.50 350 ALA A CA 1
ATOM 2813 C C . ALA A 1 350 ? 30.462 -10.125 -11.844 1.00 93.50 350 ALA A C 1
ATOM 2815 O O . ALA A 1 350 ? 29.693 -10.552 -12.702 1.00 93.50 350 ALA A O 1
ATOM 2816 N N . ILE A 1 351 ? 30.991 -8.902 -11.917 1.00 91.69 351 ILE A N 1
ATOM 2817 C CA . ILE A 1 351 ? 30.752 -7.971 -13.024 1.00 91.69 351 ILE A CA 1
ATOM 2818 C C . ILE A 1 351 ? 31.848 -8.147 -14.070 1.00 91.69 351 ILE A C 1
ATOM 2820 O O . ILE A 1 351 ? 33.029 -7.921 -13.799 1.00 91.69 351 ILE A O 1
ATOM 2824 N N . TYR A 1 352 ? 31.449 -8.500 -15.286 1.00 90.50 352 TYR A N 1
ATOM 2825 C CA . TYR A 1 352 ? 32.343 -8.632 -16.426 1.00 90.50 352 TYR A CA 1
ATOM 2826 C C . TYR A 1 352 ? 32.402 -7.323 -17.201 1.00 90.50 352 TYR A C 1
ATOM 2828 O O . TYR A 1 352 ? 31.380 -6.694 -17.487 1.00 90.50 352 TYR A O 1
ATOM 2836 N N . GLN A 1 353 ? 33.616 -6.916 -17.553 1.00 89.50 353 GLN A N 1
ATOM 2837 C CA . GLN A 1 353 ? 33.881 -5.684 -18.276 1.00 89.50 353 GLN A CA 1
ATOM 2838 C C . GLN A 1 353 ? 34.689 -5.987 -19.530 1.00 89.50 353 GLN A C 1
ATOM 2840 O O . GLN A 1 353 ? 35.658 -6.737 -19.485 1.00 89.50 353 GLN A O 1
ATOM 2845 N N . LYS A 1 354 ? 34.324 -5.376 -20.651 1.00 85.06 354 LYS A N 1
ATOM 2846 C CA . LYS A 1 354 ? 35.091 -5.425 -21.894 1.00 85.06 354 LYS A CA 1
ATOM 2847 C C . LYS A 1 354 ? 35.747 -4.076 -22.129 1.00 85.06 354 LYS A C 1
ATOM 2849 O O . LYS A 1 354 ? 35.062 -3.055 -22.168 1.00 85.06 354 LYS A O 1
ATOM 2854 N N . THR A 1 355 ? 37.047 -4.065 -22.398 1.00 75.06 355 THR A N 1
ATOM 2855 C CA . THR A 1 355 ? 37.726 -2.833 -22.807 1.00 75.06 355 THR A CA 1
ATOM 2856 C C . THR A 1 355 ? 37.459 -2.566 -24.288 1.00 75.06 355 THR A C 1
ATOM 2858 O O . THR A 1 355 ? 37.916 -3.289 -25.177 1.00 75.06 355 THR A O 1
ATOM 2861 N N . TYR A 1 356 ? 36.706 -1.506 -24.570 1.00 68.19 356 TYR A N 1
ATOM 2862 C CA . TYR A 1 356 ? 36.514 -0.980 -25.915 1.00 68.19 356 TYR A CA 1
ATOM 2863 C C . TYR A 1 356 ? 37.611 0.040 -26.230 1.00 68.19 356 TYR A C 1
ATOM 2865 O O . TYR A 1 356 ? 37.797 1.006 -25.491 1.00 68.19 356 TYR A O 1
ATOM 2873 N N . SER A 1 357 ? 38.323 -0.162 -27.341 1.00 64.94 357 SER A N 1
ATOM 2874 C CA . SER A 1 357 ? 39.344 0.760 -27.845 1.00 64.94 357 SER A CA 1
ATOM 2875 C C . SER A 1 357 ? 38.961 1.223 -29.246 1.00 64.94 357 SER A C 1
ATOM 2877 O O . SER A 1 357 ? 38.875 0.408 -30.165 1.00 64.94 357 SER A O 1
ATOM 2879 N N . SER A 1 358 ? 38.731 2.527 -29.411 1.00 60.25 358 SER A N 1
ATOM 2880 C CA . SER A 1 358 ? 38.522 3.149 -30.722 1.00 60.25 358 SER A CA 1
ATOM 2881 C C . SER A 1 358 ? 39.780 3.891 -31.152 1.00 60.25 358 SER A C 1
ATOM 2883 O O . SER A 1 358 ? 40.182 4.870 -30.519 1.00 60.25 358 SER A O 1
ATOM 2885 N N . SER A 1 359 ? 40.386 3.454 -32.255 1.00 57.06 359 SER A N 1
ATOM 2886 C CA . SER A 1 359 ? 41.571 4.097 -32.833 1.00 57.06 359 SER A CA 1
ATOM 2887 C C . SER A 1 359 ? 41.286 5.496 -33.389 1.00 57.06 359 SER A C 1
ATOM 2889 O O . SER A 1 359 ? 42.199 6.311 -33.453 1.00 57.06 359 SER A O 1
ATOM 2891 N N . SER A 1 360 ? 40.037 5.808 -33.751 1.00 59.31 360 SER A N 1
ATOM 2892 C CA . SER A 1 360 ? 39.660 7.101 -34.341 1.00 59.31 360 SER A CA 1
ATOM 2893 C C . SER A 1 360 ? 39.422 8.214 -33.318 1.00 59.31 360 SER A C 1
ATOM 2895 O O . SER A 1 360 ? 39.529 9.385 -33.668 1.00 59.31 360 SER A O 1
ATOM 2897 N N . THR A 1 361 ? 39.118 7.875 -32.061 1.00 59.44 361 THR A N 1
ATOM 2898 C CA . THR A 1 361 ? 38.815 8.850 -30.992 1.00 59.44 361 THR A CA 1
ATOM 2899 C C . THR A 1 361 ? 39.778 8.766 -29.805 1.00 59.44 361 THR A C 1
ATOM 2901 O O . THR A 1 361 ? 39.602 9.481 -28.821 1.00 59.44 361 THR A O 1
ATOM 2904 N N . ASN A 1 362 ? 40.780 7.877 -29.876 1.00 57.72 362 ASN A N 1
ATOM 2905 C CA . ASN A 1 362 ? 41.723 7.553 -28.799 1.00 57.72 362 ASN A CA 1
ATOM 2906 C C . ASN A 1 362 ? 41.036 7.272 -27.444 1.00 57.72 362 ASN A C 1
ATOM 2908 O O . ASN A 1 362 ? 41.579 7.550 -26.376 1.00 57.72 362 ASN A O 1
ATOM 2912 N N . THR A 1 363 ? 39.804 6.756 -27.485 1.00 58.53 363 THR A N 1
ATOM 2913 C CA . THR A 1 363 ? 38.984 6.513 -26.296 1.00 58.53 363 THR A CA 1
ATOM 2914 C C . THR A 1 363 ? 39.119 5.054 -25.880 1.00 58.53 363 THR A C 1
ATOM 2916 O O . THR A 1 363 ? 38.850 4.155 -26.683 1.00 58.53 363 THR A O 1
ATOM 2919 N N . LYS A 1 364 ? 39.505 4.830 -24.621 1.00 63.97 364 LYS A N 1
ATOM 2920 C CA . LYS A 1 364 ? 39.416 3.535 -23.942 1.00 63.97 364 LYS A CA 1
ATOM 2921 C C . LYS A 1 364 ? 38.284 3.611 -22.928 1.00 63.97 364 LYS A C 1
ATOM 2923 O O . LYS A 1 364 ? 38.338 4.446 -22.032 1.00 63.97 364 LYS A O 1
ATOM 2928 N N . LEU A 1 365 ? 37.264 2.780 -23.100 1.00 69.62 365 LEU A N 1
ATOM 2929 C CA . LEU A 1 365 ? 36.138 2.683 -22.173 1.00 69.62 365 LEU A CA 1
ATOM 2930 C C . LEU A 1 365 ? 35.981 1.232 -21.748 1.00 69.62 365 LEU A C 1
ATOM 2932 O O . LEU A 1 365 ? 35.864 0.356 -22.606 1.00 69.62 365 LEU A O 1
ATOM 2936 N N . ASP A 1 366 ? 35.934 0.992 -20.443 1.00 74.38 366 ASP A N 1
ATOM 2937 C CA . ASP A 1 366 ? 35.471 -0.286 -19.921 1.00 74.38 366 ASP A CA 1
ATOM 2938 C C . ASP A 1 366 ? 33.944 -0.298 -19.984 1.00 74.38 366 ASP A C 1
ATOM 2940 O O . ASP A 1 366 ? 33.267 0.564 -19.423 1.00 74.38 366 ASP A O 1
ATOM 2944 N N . GLN A 1 367 ? 33.401 -1.244 -20.741 1.00 77.31 367 GLN A N 1
ATOM 2945 C CA . GLN A 1 367 ? 31.970 -1.417 -20.945 1.00 77.31 367 GLN A CA 1
ATOM 2946 C C . GLN A 1 367 ? 31.487 -2.615 -20.142 1.00 77.31 367 GLN A C 1
ATOM 2948 O O . GLN A 1 367 ? 32.171 -3.635 -20.091 1.00 77.31 367 GLN A O 1
ATOM 2953 N N . TYR A 1 368 ? 30.299 -2.504 -19.551 1.00 82.12 368 TYR A N 1
ATOM 2954 C CA . TYR A 1 368 ? 29.602 -3.650 -18.978 1.00 82.12 368 TYR A CA 1
ATOM 2955 C C . TYR A 1 368 ? 29.409 -4.725 -20.057 1.00 82.12 368 TYR A C 1
ATOM 2957 O O . TYR A 1 368 ? 28.886 -4.432 -21.134 1.00 82.12 368 TYR A O 1
ATOM 2965 N N . ASP A 1 369 ? 29.870 -5.940 -19.778 1.00 81.31 369 ASP A N 1
ATOM 2966 C CA . ASP A 1 369 ? 29.818 -7.073 -20.706 1.00 81.31 369 ASP A CA 1
ATOM 2967 C C . ASP A 1 369 ? 28.953 -8.220 -20.176 1.00 81.31 369 ASP A C 1
ATOM 2969 O O . ASP A 1 369 ? 28.515 -9.040 -20.974 1.00 81.31 369 ASP A O 1
ATOM 2973 N N . GLY A 1 370 ? 28.672 -8.250 -18.869 1.00 86.25 370 GLY A N 1
ATOM 2974 C CA . GLY A 1 370 ? 27.790 -9.215 -18.215 1.00 86.25 370 GLY A CA 1
ATOM 2975 C C . GLY A 1 370 ? 27.876 -9.143 -16.689 1.00 86.25 370 GLY A C 1
ATOM 2976 O O . GLY A 1 370 ? 28.742 -8.466 -16.131 1.00 86.25 370 GLY A O 1
ATOM 2977 N N . VAL A 1 371 ? 26.991 -9.862 -16.008 1.00 89.81 371 VAL A N 1
ATOM 2978 C CA . VAL A 1 371 ? 27.015 -10.063 -14.558 1.00 89.81 371 VAL A CA 1
ATOM 2979 C C . 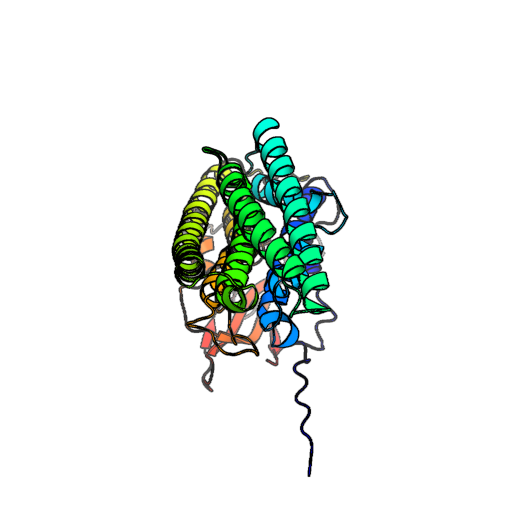VAL A 1 371 ? 26.625 -11.494 -14.233 1.00 89.81 371 VAL A C 1
ATOM 2981 O O . VAL A 1 371 ? 25.637 -11.991 -14.761 1.00 89.81 371 VAL A O 1
ATOM 2984 N N . ILE A 1 372 ? 27.381 -12.143 -13.356 1.00 92.69 372 ILE A N 1
ATOM 2985 C CA . ILE A 1 372 ? 26.983 -13.414 -12.757 1.00 92.69 372 ILE A CA 1
ATOM 2986 C C . ILE A 1 372 ? 26.809 -13.193 -11.259 1.00 92.69 372 ILE A C 1
ATOM 2988 O O . ILE A 1 372 ? 27.734 -12.781 -10.559 1.00 92.69 372 ILE A O 1
ATOM 2992 N N . ASN A 1 373 ? 25.598 -13.452 -10.793 1.00 93.31 373 ASN A N 1
ATOM 2993 C CA . ASN A 1 373 ? 25.200 -13.437 -9.401 1.00 93.31 373 ASN A CA 1
ATOM 2994 C C . ASN A 1 373 ? 25.378 -14.846 -8.847 1.00 93.31 373 ASN A C 1
ATOM 2996 O O . ASN A 1 373 ? 24.821 -15.796 -9.387 1.00 93.31 373 ASN A O 1
ATOM 3000 N N . THR A 1 374 ? 26.103 -14.989 -7.746 1.00 94.81 374 THR A N 1
ATOM 3001 C CA . THR A 1 374 ? 26.052 -16.198 -6.926 1.00 94.81 374 THR A CA 1
ATOM 3002 C C . THR A 1 374 ? 25.020 -15.991 -5.831 1.00 94.81 374 THR A C 1
ATOM 3004 O O . THR A 1 374 ? 25.106 -15.041 -5.047 1.00 94.81 374 THR A O 1
ATOM 3007 N N . LEU A 1 375 ? 24.052 -16.894 -5.783 1.00 94.38 375 LEU A N 1
ATOM 3008 C CA . LEU A 1 375 ? 22.889 -16.829 -4.917 1.00 94.38 375 LEU A CA 1
ATOM 3009 C C . LEU A 1 375 ? 22.824 -18.062 -4.020 1.00 94.38 375 LEU A C 1
ATOM 3011 O O . LEU A 1 375 ? 23.302 -19.137 -4.385 1.00 94.38 375 LEU A O 1
ATOM 3015 N N . LYS A 1 376 ? 22.171 -17.924 -2.868 1.00 94.38 376 LYS A N 1
ATOM 3016 C CA . LYS A 1 376 ? 21.778 -19.047 -2.006 1.00 94.38 376 LYS A CA 1
ATOM 3017 C C . LYS A 1 376 ? 20.330 -18.897 -1.564 1.00 94.38 376 LYS A C 1
ATOM 3019 O O . LYS A 1 376 ? 19.875 -17.782 -1.321 1.00 94.38 376 LYS A O 1
ATOM 3024 N N . THR A 1 377 ? 19.613 -20.005 -1.424 1.00 94.00 377 THR A N 1
ATOM 3025 C CA . THR A 1 377 ? 18.278 -20.005 -0.809 1.00 94.00 377 THR A CA 1
ATOM 3026 C C . THR A 1 377 ? 18.365 -19.981 0.719 1.00 94.00 377 THR A C 1
ATOM 3028 O O . THR A 1 377 ? 19.398 -20.329 1.302 1.00 94.00 377 THR A O 1
ATOM 3031 N N . VAL A 1 378 ? 17.277 -19.567 1.381 1.00 87.56 378 VAL A N 1
ATOM 3032 C CA . VAL A 1 378 ? 17.166 -19.546 2.853 1.00 87.56 378 VAL A CA 1
ATOM 3033 C C . VAL A 1 378 ? 17.545 -20.916 3.436 1.00 87.56 378 VAL A C 1
ATOM 3035 O O . VAL A 1 378 ? 17.010 -21.945 3.028 1.00 87.56 378 VAL A O 1
ATOM 3038 N N . GLY A 1 379 ? 18.481 -20.936 4.390 1.00 87.00 379 GLY A N 1
ATOM 3039 C CA . GLY A 1 379 ? 18.918 -22.158 5.081 1.00 87.00 379 GLY A CA 1
ATOM 3040 C C . GLY A 1 379 ? 19.808 -23.107 4.263 1.00 87.00 379 GLY A C 1
ATOM 3041 O O . GLY A 1 379 ? 20.234 -24.133 4.791 1.00 87.00 379 GLY A O 1
ATOM 3042 N N . SER A 1 380 ? 20.123 -22.782 3.004 1.00 91.06 380 SER A N 1
ATOM 3043 C CA . SER A 1 380 ? 21.004 -23.593 2.158 1.00 91.06 380 SER A CA 1
ATOM 3044 C C . SER A 1 380 ? 22.478 -23.217 2.329 1.00 91.06 380 SER A C 1
ATOM 3046 O O . SER A 1 380 ? 22.840 -22.042 2.409 1.00 91.06 380 SER A O 1
ATOM 3048 N N . THR A 1 381 ? 23.350 -24.228 2.315 1.00 88.75 381 THR A N 1
ATOM 3049 C CA . THR A 1 381 ? 24.809 -24.066 2.162 1.00 88.75 381 THR A CA 1
ATOM 3050 C C . THR A 1 381 ? 25.260 -24.134 0.703 1.00 88.75 381 THR A C 1
ATOM 3052 O O . THR A 1 381 ? 26.398 -23.791 0.396 1.00 88.75 381 THR A O 1
ATOM 3055 N N . SER A 1 382 ? 24.382 -24.590 -0.195 1.00 93.69 382 SER A N 1
ATOM 3056 C CA . SER A 1 382 ? 24.650 -24.678 -1.629 1.00 93.69 382 SER A CA 1
ATOM 3057 C C . SER A 1 382 ? 24.314 -23.360 -2.312 1.00 93.69 382 SER A C 1
ATOM 3059 O O . SER A 1 382 ? 23.274 -22.758 -2.024 1.00 93.69 382 SER A O 1
ATOM 3061 N N . THR A 1 383 ? 25.174 -22.953 -3.240 1.00 94.38 383 THR A N 1
ATOM 3062 C CA . THR A 1 383 ? 24.976 -21.780 -4.086 1.00 94.38 383 THR A CA 1
ATOM 3063 C C . THR A 1 383 ? 24.641 -22.178 -5.520 1.00 94.38 383 THR A C 1
ATOM 3065 O O . THR A 1 383 ? 24.945 -23.287 -5.962 1.00 94.38 383 THR A O 1
ATOM 3068 N N . PHE A 1 384 ? 24.026 -21.258 -6.254 1.00 94.75 384 PHE A N 1
ATOM 3069 C CA . PHE A 1 384 ? 23.797 -21.365 -7.692 1.00 94.75 384 PHE A CA 1
ATOM 3070 C C . PHE A 1 384 ? 24.094 -20.027 -8.370 1.00 94.75 384 PHE A C 1
ATOM 3072 O O . PHE A 1 384 ? 24.124 -18.985 -7.713 1.00 94.75 384 PHE A O 1
ATOM 3079 N N . GLU A 1 385 ? 24.358 -20.070 -9.672 1.00 93.88 385 GLU A N 1
ATOM 3080 C CA . GLU A 1 385 ? 24.635 -18.883 -10.478 1.00 93.88 385 GLU A CA 1
ATOM 3081 C C . GLU A 1 385 ? 23.403 -18.462 -11.276 1.00 93.88 385 GLU A C 1
ATOM 3083 O O . GLU A 1 385 ? 22.643 -19.305 -11.752 1.00 93.88 385 GLU A O 1
ATOM 3088 N N . ASP A 1 386 ? 23.233 -17.154 -11.426 1.00 90.75 386 ASP A N 1
ATOM 3089 C CA . ASP A 1 386 ? 22.178 -16.531 -12.220 1.00 90.75 386 ASP A CA 1
ATOM 3090 C C . ASP A 1 386 ? 22.677 -15.201 -12.812 1.00 90.75 386 ASP A C 1
ATOM 3092 O O . ASP A 1 386 ? 23.682 -14.653 -12.357 1.00 90.75 386 ASP A O 1
ATOM 3096 N N . GLY A 1 387 ? 21.991 -14.655 -13.812 1.00 86.38 387 GLY A N 1
ATOM 3097 C CA . GLY A 1 387 ? 22.301 -13.356 -14.412 1.00 86.38 387 GLY A CA 1
ATOM 3098 C C . GLY A 1 387 ? 22.691 -13.405 -15.891 1.00 86.38 387 GLY A C 1
ATOM 3099 O O . GLY A 1 387 ? 22.365 -14.329 -16.635 1.00 86.38 387 GLY A O 1
ATOM 3100 N N . PHE A 1 388 ? 23.386 -12.361 -16.338 1.00 83.75 388 PHE A N 1
ATOM 3101 C CA . PHE A 1 388 ? 23.735 -12.137 -17.738 1.00 83.75 388 PHE A CA 1
ATOM 3102 C C . PHE A 1 388 ? 25.162 -12.580 -18.036 1.00 83.75 388 PHE A C 1
ATOM 3104 O O . PHE A 1 388 ? 26.127 -11.871 -17.745 1.00 83.75 388 PHE A O 1
ATOM 3111 N N . ALA A 1 389 ? 25.302 -13.735 -18.682 1.00 82.62 389 ALA A N 1
ATOM 3112 C CA . ALA A 1 389 ? 26.610 -14.226 -19.084 1.00 82.62 389 ALA A CA 1
ATOM 3113 C C . ALA A 1 389 ? 27.329 -13.240 -20.032 1.00 82.62 389 ALA A C 1
ATOM 3115 O O . ALA A 1 389 ? 26.706 -12.694 -20.950 1.00 82.62 389 ALA A O 1
ATOM 3116 N N . PRO A 1 390 ? 28.646 -13.034 -19.853 1.00 82.81 390 PRO A N 1
ATOM 3117 C CA . PRO A 1 390 ? 29.418 -12.129 -20.689 1.00 82.81 390 PRO A CA 1
ATOM 3118 C C . PRO A 1 390 ? 29.422 -12.518 -22.169 1.00 82.81 390 PRO A C 1
ATOM 3120 O O . PRO A 1 390 ? 29.755 -13.652 -22.522 1.00 82.81 390 PRO A O 1
ATOM 3123 N N . ILE A 1 391 ? 29.106 -11.553 -23.037 1.00 76.12 391 ILE A N 1
ATOM 3124 C CA . ILE A 1 391 ? 28.992 -11.772 -24.488 1.00 76.12 391 ILE A CA 1
ATOM 3125 C C . ILE A 1 391 ? 30.375 -11.852 -25.147 1.00 76.12 391 ILE A C 1
ATOM 3127 O O . ILE A 1 391 ? 30.571 -12.579 -26.128 1.00 76.12 391 ILE A O 1
ATOM 3131 N N . SER A 1 392 ? 31.355 -11.088 -24.656 1.00 78.06 392 SER A N 1
ATOM 3132 C CA . SER A 1 392 ? 32.683 -11.058 -25.265 1.00 78.06 392 SER A CA 1
ATOM 3133 C C . SER A 1 392 ? 33.510 -12.302 -24.928 1.00 78.06 392 SER A C 1
ATOM 3135 O O . SER A 1 392 ? 33.325 -12.945 -23.894 1.00 78.06 392 SER A O 1
ATOM 3137 N N . LYS A 1 393 ? 34.451 -12.661 -25.815 1.00 79.12 393 LYS A N 1
ATOM 3138 C CA . LYS A 1 393 ? 35.384 -13.769 -25.560 1.00 79.12 393 LYS A CA 1
ATOM 3139 C C . LYS A 1 393 ? 36.259 -13.451 -24.348 1.00 79.12 393 LYS A C 1
ATOM 3141 O O . LYS A 1 393 ? 36.659 -12.306 -24.163 1.00 79.12 393 LYS A O 1
ATOM 3146 N N . GLU A 1 394 ? 36.640 -14.487 -23.610 1.00 82.38 394 GLU A N 1
ATOM 3147 C CA . GLU A 1 394 ? 37.420 -14.388 -22.369 1.00 82.38 394 GLU A CA 1
ATOM 3148 C C . GLU A 1 394 ? 38.688 -13.526 -22.489 1.00 82.38 394 GLU A C 1
ATOM 3150 O O . GLU A 1 394 ? 38.942 -12.690 -21.632 1.00 82.38 394 GLU A O 1
ATOM 3155 N N . ALA A 1 395 ? 39.422 -13.623 -23.603 1.00 80.62 395 ALA A N 1
ATOM 3156 C CA . ALA A 1 395 ? 40.637 -12.835 -23.844 1.00 80.62 395 ALA A CA 1
ATOM 3157 C C . ALA A 1 395 ? 40.415 -11.309 -23.976 1.00 80.62 395 ALA A C 1
ATOM 3159 O O . ALA A 1 395 ? 41.386 -10.558 -24.041 1.00 80.62 395 ALA A O 1
ATOM 3160 N N . TYR A 1 396 ? 39.163 -10.846 -24.063 1.00 79.56 396 TYR A N 1
ATOM 3161 C CA . TYR A 1 396 ? 38.810 -9.432 -24.235 1.00 79.56 396 TYR A CA 1
ATOM 3162 C C . TYR A 1 396 ? 38.049 -8.838 -23.047 1.00 79.56 396 TYR A C 1
ATOM 3164 O O . TYR A 1 396 ? 37.599 -7.693 -23.142 1.00 79.56 396 TYR A O 1
ATOM 3172 N N . ARG A 1 397 ? 37.908 -9.588 -21.949 1.00 84.81 397 ARG A N 1
ATOM 3173 C CA . ARG A 1 397 ? 37.179 -9.145 -20.759 1.00 84.81 397 ARG A CA 1
ATOM 3174 C C . ARG A 1 397 ? 37.994 -9.286 -19.482 1.00 84.81 397 ARG A C 1
ATOM 3176 O O . ARG A 1 397 ? 38.833 -10.171 -19.355 1.00 84.81 397 ARG A O 1
ATOM 3183 N N . SER A 1 398 ? 37.700 -8.418 -18.529 1.00 87.75 398 SER A N 1
ATOM 3184 C CA . SER A 1 398 ? 38.111 -8.508 -17.133 1.00 87.75 398 SER A CA 1
ATOM 3185 C C . SER A 1 398 ? 36.886 -8.786 -16.258 1.00 87.75 398 SER A C 1
ATOM 3187 O O . SER A 1 398 ? 35.747 -8.589 -16.684 1.00 87.75 398 SER A O 1
ATOM 3189 N N . VAL A 1 399 ? 37.108 -9.276 -15.038 1.00 90.81 399 VAL A N 1
ATOM 3190 C CA . VAL A 1 399 ? 36.050 -9.507 -14.048 1.00 90.81 399 VAL A CA 1
ATOM 3191 C C . VAL A 1 399 ? 36.380 -8.759 -12.765 1.00 90.81 399 VAL A C 1
ATOM 3193 O O . VAL A 1 399 ? 37.530 -8.745 -12.323 1.00 90.81 399 VAL A O 1
ATOM 3196 N N . LYS A 1 400 ? 35.368 -8.124 -12.179 1.00 90.19 400 LYS A N 1
ATOM 3197 C CA . LYS A 1 400 ? 35.410 -7.563 -10.831 1.00 90.19 400 LYS A CA 1
ATOM 3198 C C . LYS A 1 400 ? 34.416 -8.320 -9.969 1.00 90.19 400 LYS A C 1
ATOM 3200 O O . LYS A 1 400 ? 33.237 -8.387 -10.307 1.00 90.19 400 LYS A O 1
ATOM 3205 N N . THR A 1 401 ? 34.908 -8.893 -8.882 1.00 89.25 401 THR A N 1
ATOM 3206 C CA . THR A 1 401 ? 34.125 -9.728 -7.972 1.00 89.25 401 THR A CA 1
ATOM 3207 C C . THR A 1 401 ? 33.902 -8.975 -6.671 1.00 89.25 401 THR A C 1
ATOM 3209 O O . THR A 1 401 ? 34.859 -8.473 -6.085 1.00 89.25 401 THR A O 1
ATOM 3212 N N . PHE A 1 402 ? 32.658 -8.928 -6.215 1.00 88.62 402 PHE A N 1
ATOM 3213 C CA . PHE A 1 402 ? 32.254 -8.281 -4.973 1.00 88.62 402 PHE A CA 1
ATOM 3214 C C . PHE A 1 402 ? 31.611 -9.327 -4.066 1.00 88.62 402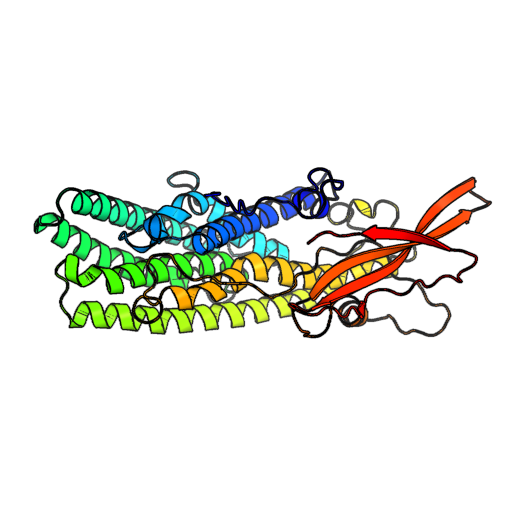 PHE A C 1
ATOM 3216 O O . PHE A 1 402 ? 30.704 -10.042 -4.490 1.00 88.62 402 PHE A O 1
ATOM 3223 N N . GLN A 1 403 ? 32.097 -9.439 -2.831 1.00 86.94 403 GLN A N 1
ATOM 3224 C CA . GLN A 1 403 ? 31.439 -10.254 -1.812 1.00 86.94 403 GLN A CA 1
ATOM 3225 C C . GLN A 1 403 ? 30.344 -9.427 -1.152 1.00 86.94 403 GLN A C 1
ATOM 3227 O O . GLN A 1 403 ? 30.573 -8.274 -0.794 1.00 86.94 403 GLN A O 1
ATOM 3232 N N . VAL A 1 404 ? 29.172 -10.027 -0.985 1.00 80.06 404 VAL A N 1
ATOM 3233 C CA . VAL A 1 404 ? 28.041 -9.408 -0.300 1.00 80.06 404 VAL A CA 1
ATOM 3234 C C . VAL A 1 404 ? 27.827 -10.164 1.002 1.00 80.06 404 VAL A C 1
ATOM 3236 O O . VAL A 1 404 ? 27.500 -11.353 1.000 1.00 80.06 404 VAL A O 1
ATOM 3239 N N . SER A 1 405 ? 28.057 -9.475 2.116 1.00 68.75 405 SER A N 1
ATOM 3240 C CA . SER A 1 405 ? 27.697 -9.971 3.443 1.00 68.75 405 SER A CA 1
ATOM 3241 C C . SER A 1 405 ? 26.211 -9.707 3.668 1.00 68.75 405 SER A C 1
ATOM 3243 O O . SER A 1 405 ? 25.767 -8.573 3.489 1.00 68.75 405 SER A O 1
ATOM 3245 N N . ILE A 1 406 ? 25.469 -10.759 4.017 1.00 55.94 406 ILE A N 1
ATOM 3246 C CA . ILE A 1 406 ? 24.045 -10.713 4.388 1.00 55.94 406 ILE A CA 1
ATOM 3247 C C . ILE A 1 406 ? 23.942 -10.769 5.901 1.00 55.94 406 ILE A C 1
ATOM 3249 O O . ILE A 1 406 ? 24.636 -11.651 6.468 1.00 55.94 406 ILE A O 1
#

InterPro domains:
  IPR001178 Pesticidal crystal protein, domain II [PF00555] (302-375)
  IPR005639 Pesticidal crystal protein, domain I [PF03945] (66-256)
  IPR036399 Pesticidal crystal protein, central domain superfamily [G3DSA:2.100.10.10] (294-405)
  IPR036399 Pesticidal crystal protein, central domain superfamily [SSF51096] (298-382)
  IPR036716 Pesticidal crystal protein, N-terminal domain superfamily [G3DSA:1.20.190.10] (33-293)
  IPR036716 Pesticidal crystal protein, N-terminal domain superfamily [SSF56849] (20-291)
  IPR038979 Pesticidal crystal protein [PTHR37003] (35-318)

Sequence (406 aa):
MNKNNNEITEVPCSECGDIDYRDIMNMSTQGEYVAQQSVVLTAMNTSFQVIRTLYQANKGTLSKAGGVIKSIFTYLWRQKNSQEEWDNFMKAVEILIAEELSTYARNDAIASVRGLENVLNEYQEALDDLALDPTNSALKDEVKRWVTTVHGQFEATMPTLAVGGYEVQQLVAYAEAANLHLAFLRDVAKFGYQWDLDKTTVANYYKDLKENTQIYTDHCVRTYNTGLEKTKSLMGAINPKDYNKYPYLNPYANGSTNFYKKVLQWNVWNDFRRDMTIMVLDLVALWPTFDPEVYTNPEGVDLELSREVYSTAYGRYGSSTHGGDWKSWEVMETAVDRSPHLVSFLTNLAIYQKTYSSSSTNTKLDQYDGVINTLKTVGSTSTFEDGFAPISKEAYRSVKTFQVSI

pLDDT: mean 85.82, std 18.16, range [24.2, 98.94]